Protein AF-A0A3D5ZE52-F1 (afdb_monomer)

Nearest PDB structures (foldseek):
  1gfp-assembly1_A  TM=4.873E-01  e=3.639E-01  Escherichia coli
  2iwv-assembly2_B  TM=5.973E-01  e=3.008E+00  Escherichia coli K-12
  6z8q-assembly1_A  TM=2.528E-01  e=8.180E+00  Pseudomonas aeruginosa PAO1

Solvent-accessible surface area (backbone atoms only — not comparable to full-atom values): 28056 Å² total; per-residue (Å²): 92,72,50,65,57,59,93,82,45,65,95,82,55,47,64,45,52,35,41,32,41,55,80,45,76,53,76,60,81,54,51,39,64,53,48,28,93,86,68,42,44,70,23,79,37,97,89,70,49,40,19,47,43,47,82,84,41,98,62,44,88,75,46,46,83,54,64,86,67,82,51,60,79,43,65,53,67,49,68,56,93,71,67,90,46,69,70,81,50,61,44,50,25,41,37,44,33,43,34,38,36,37,47,81,48,98,40,36,36,35,36,43,39,38,31,41,33,44,39,76,51,46,54,79,86,76,55,61,79,91,47,102,81,60,88,81,70,55,41,68,54,77,49,75,48,78,48,78,46,72,62,83,79,72,77,76,76,67,79,67,80,78,76,74,79,75,61,99,72,78,78,82,74,65,66,66,75,70,36,43,90,30,57,68,85,40,30,60,83,68,29,80,43,85,74,54,75,49,40,52,64,49,50,100,39,36,35,63,47,45,72,40,34,38,82,39,36,45,91,60,27,78,35,77,68,56,60,77,70,39,41,18,45,91,40,25,40,73,53,53,72,68,62,54,48,52,53,52,50,54,30,68,72,49,81,65,73,50,85,72,69,86,55,59,34,56,24,63,70,81,77,74,90,41,46,24,31,31,38,36,51,67,57,98,72,40,34,50,73,64,52,49,30,35,57,60,32,43,63,56,60,42,66,41,76,58,94,90,39,71,29,36,35,37,53,74,28,68,40,70,58,62,37,49,54,50,44,52,59,41,42,77,68,72,47,49,64,43,44,27,40,56,55,98,88,43,78,44,80,46,52,86,57,38,56,38,48,50,53,54,51,58,56,49,52,75,74,46,75,77,82,74,73,75,97,54,59,27,24,29,30,37,52,46,72,33,76,59,88,74,65,70,78,80,49,71,91,55,92,50,60,33,79,45,55,31,58,87,51,35,36,34,35,29,45,46,63,27,84,46,69,66,64,32,48,52,53,35,53,53,41,41,73,76,65,37,79,73,41,43,78,45,39,15,38,94,37,35,74,51,86,76,81,94,58,92,80,76,88,81,58,74,69,62,55,55,58,52,52,59,56,54,60,63,62,76,75,113

Mean predicted aligned error: 20.89 Å

pLDDT: mean 76.35, std 15.1, range [33.12, 97.12]

Structure (mmCIF, N/CA/C/O backbone):
data_AF-A0A3D5ZE52-F1
#
_entry.id   AF-A0A3D5ZE52-F1
#
loop_
_atom_site.group_PDB
_atom_site.id
_atom_site.type_symbol
_atom_site.label_atom_id
_atom_site.label_alt_id
_atom_site.label_comp_id
_atom_site.label_asym_id
_atom_site.label_entity_id
_atom_site.label_seq_id
_atom_site.pdbx_PDB_ins_code
_atom_site.Cartn_x
_atom_site.Cartn_y
_atom_site.Cartn_z
_atom_site.occupancy
_atom_site.B_iso_or_equiv
_atom_site.auth_seq_id
_atom_site.auth_comp_id
_atom_site.auth_asym_id
_atom_site.auth_atom_id
_atom_site.pdbx_PDB_model_num
ATOM 1 N N . MET A 1 1 ? 42.418 10.658 -30.777 1.00 88.62 1 MET A N 1
ATOM 2 C CA . MET A 1 1 ? 43.117 11.787 -30.133 1.00 88.62 1 MET A CA 1
ATOM 3 C C . MET A 1 1 ? 42.080 12.745 -29.584 1.00 88.62 1 MET A C 1
ATOM 5 O O . MET A 1 1 ? 41.188 13.145 -30.317 1.00 88.62 1 MET A O 1
ATOM 9 N N . THR A 1 2 ? 42.172 13.086 -28.306 1.00 90.25 2 THR A N 1
ATOM 10 C CA . THR A 1 2 ? 41.237 13.992 -27.629 1.00 90.25 2 THR A CA 1
ATOM 11 C C . THR A 1 2 ? 42.019 15.149 -27.030 1.00 90.25 2 THR A C 1
ATOM 13 O O . THR A 1 2 ? 43.064 14.936 -26.419 1.00 90.25 2 THR A O 1
ATOM 16 N N . TYR A 1 3 ? 41.523 16.363 -27.217 1.00 92.75 3 TYR A N 1
ATOM 17 C CA . TYR A 1 3 ? 42.040 17.572 -26.601 1.00 92.75 3 TYR A CA 1
ATOM 18 C C . TYR A 1 3 ? 41.076 18.017 -25.504 1.00 92.75 3 TYR A C 1
ATOM 20 O O . TYR A 1 3 ? 39.915 18.337 -25.771 1.00 92.75 3 TYR A O 1
ATOM 28 N N . ASN A 1 4 ? 41.565 18.017 -24.269 1.00 85.94 4 ASN A N 1
ATOM 29 C CA . ASN A 1 4 ? 40.878 18.569 -23.113 1.00 85.94 4 ASN A CA 1
ATOM 30 C C . ASN A 1 4 ? 41.378 20.005 -22.886 1.00 85.94 4 ASN A C 1
ATOM 32 O O . ASN A 1 4 ? 42.577 20.274 -22.860 1.00 85.94 4 ASN A O 1
ATOM 36 N N . PHE A 1 5 ? 40.468 20.962 -22.717 1.00 89.56 5 PHE A N 1
ATOM 37 C CA . PHE A 1 5 ? 40.812 22.386 -22.573 1.00 89.56 5 PHE A CA 1
ATOM 38 C C . PHE A 1 5 ? 41.365 22.735 -21.174 1.00 89.56 5 PHE A C 1
ATOM 40 O O . PHE A 1 5 ? 41.186 23.846 -20.682 1.00 89.56 5 PHE A O 1
ATOM 47 N N . GLU A 1 6 ? 42.046 21.798 -20.508 1.00 84.62 6 GLU A N 1
ATOM 48 C CA . GLU A 1 6 ? 42.532 21.947 -19.128 1.00 84.62 6 GLU A CA 1
ATOM 49 C C . GLU A 1 6 ? 43.546 23.081 -18.966 1.00 84.62 6 GLU A C 1
ATOM 51 O O . GLU A 1 6 ? 43.640 23.670 -17.896 1.00 84.62 6 GLU A O 1
ATOM 56 N N . ASN A 1 7 ? 44.248 23.458 -20.036 1.00 86.75 7 ASN A N 1
ATOM 57 C CA . ASN A 1 7 ? 45.165 24.602 -20.024 1.00 86.75 7 ASN A CA 1
ATOM 58 C C . ASN A 1 7 ? 44.453 25.952 -19.818 1.00 86.75 7 ASN A C 1
ATOM 60 O O . ASN A 1 7 ? 45.100 26.928 -19.446 1.00 86.75 7 ASN A O 1
ATOM 64 N N . PHE A 1 8 ? 43.142 26.015 -20.069 1.00 85.88 8 PHE A N 1
ATOM 65 C CA . PHE A 1 8 ? 42.327 27.228 -19.955 1.00 85.88 8 PHE A CA 1
ATOM 66 C C . PHE A 1 8 ? 41.328 27.171 -18.796 1.00 85.88 8 PHE A C 1
ATOM 68 O O . PHE A 1 8 ? 40.627 28.150 -18.545 1.00 85.88 8 PHE A O 1
ATOM 75 N N . LEU A 1 9 ? 41.247 26.039 -18.093 1.00 84.56 9 LEU A N 1
ATOM 76 C CA . LEU A 1 9 ? 40.241 25.790 -17.068 1.00 84.56 9 LEU A CA 1
ATOM 77 C C . LEU A 1 9 ? 40.897 25.516 -15.712 1.00 84.56 9 LEU A C 1
ATOM 79 O O . LEU A 1 9 ? 41.929 24.848 -15.640 1.00 84.56 9 LEU A O 1
ATOM 83 N N . PRO A 1 10 ? 40.308 26.000 -14.605 1.00 81.69 10 PRO A N 1
ATOM 84 C CA . PRO A 1 10 ? 40.813 25.684 -13.278 1.00 81.69 10 PRO A CA 1
ATOM 85 C C . PRO A 1 10 ? 40.714 24.175 -13.017 1.00 81.69 10 PRO A C 1
ATOM 87 O O . PRO A 1 10 ? 39.750 23.521 -13.414 1.00 81.69 10 PRO A O 1
ATOM 90 N N . LYS A 1 11 ? 41.685 23.610 -12.286 1.00 74.25 11 LYS A N 1
ATOM 91 C CA . LYS A 1 11 ? 41.716 22.168 -11.957 1.00 74.25 11 LYS A CA 1
ATOM 92 C C . LYS A 1 11 ? 40.480 21.685 -11.179 1.00 74.25 11 LYS A C 1
ATOM 94 O O . LYS A 1 11 ? 40.183 20.494 -11.191 1.00 74.25 11 LYS A O 1
ATOM 99 N N . SER A 1 12 ? 39.767 22.601 -10.521 1.00 76.69 12 SER A N 1
ATOM 100 C CA . SER A 1 12 ? 38.517 22.369 -9.788 1.00 76.69 12 SER A CA 1
ATOM 101 C C . SER A 1 12 ? 37.248 22.529 -10.637 1.00 76.69 12 SER A C 1
ATOM 103 O O . SER A 1 12 ? 36.154 22.491 -10.082 1.00 76.69 12 SER A O 1
ATOM 105 N N . ALA A 1 13 ? 37.354 22.737 -11.954 1.00 82.12 13 ALA A N 1
ATOM 106 C CA . ALA A 1 13 ? 36.186 22.903 -12.813 1.00 82.12 13 ALA A CA 1
ATOM 107 C C . ALA A 1 13 ? 35.287 21.653 -12.785 1.00 82.12 13 ALA A C 1
ATOM 109 O O . ALA A 1 13 ? 35.736 20.539 -13.075 1.00 82.12 13 ALA A O 1
ATOM 110 N N . TYR A 1 14 ? 34.008 21.866 -12.468 1.00 87.38 14 TYR A N 1
ATOM 111 C CA . TYR A 1 14 ? 32.963 20.837 -12.484 1.00 87.38 14 TYR A CA 1
ATOM 112 C C . TYR A 1 14 ? 32.579 20.396 -13.901 1.00 87.38 14 TYR A C 1
ATOM 114 O O . TYR A 1 14 ? 32.055 19.300 -14.079 1.00 87.38 14 TYR A O 1
ATOM 122 N N . VAL A 1 15 ? 32.864 21.230 -14.904 1.00 91.12 15 VAL A N 1
ATOM 123 C CA . VAL A 1 15 ? 32.588 20.968 -16.319 1.00 91.12 15 VAL A CA 1
ATOM 124 C C . VAL A 1 15 ? 33.887 21.066 -17.105 1.00 91.12 15 VAL A C 1
ATOM 126 O O . VAL A 1 15 ? 34.612 22.057 -17.003 1.00 91.12 15 VAL A O 1
ATOM 129 N N . GLN A 1 16 ? 34.183 20.037 -17.893 1.00 91.69 16 GLN A N 1
ATOM 130 C CA . GLN A 1 16 ? 35.392 19.948 -18.703 1.00 91.69 16 GLN A CA 1
ATOM 131 C C . GLN A 1 16 ? 35.024 19.625 -20.159 1.00 91.69 16 GLN A C 1
ATOM 133 O O . GLN A 1 16 ? 34.784 18.456 -20.476 1.00 91.69 16 GLN A O 1
ATOM 138 N N . PRO A 1 17 ? 34.964 20.628 -21.054 1.00 94.81 17 PRO A N 1
ATOM 139 C CA . PRO A 1 17 ? 34.767 20.390 -22.472 1.00 94.81 17 PRO A CA 1
ATOM 140 C C . PRO A 1 17 ? 35.960 19.652 -23.080 1.00 94.81 17 PRO A C 1
ATOM 142 O O . PRO A 1 17 ? 37.115 19.837 -22.674 1.00 94.81 17 PRO A O 1
ATOM 145 N N . TYR A 1 18 ? 35.675 18.852 -24.099 1.00 94.44 18 TYR A N 1
ATOM 146 C CA . TYR A 1 18 ? 36.674 18.203 -24.928 1.00 94.44 18 TYR A CA 1
ATOM 147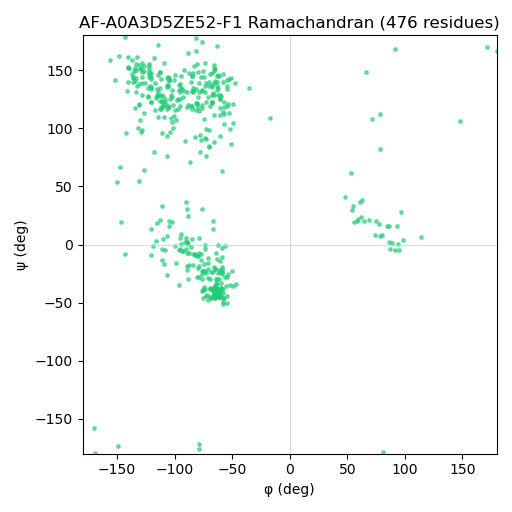 C C . TYR A 1 18 ? 36.247 18.208 -26.393 1.00 94.44 18 TYR A C 1
ATOM 149 O O . TYR A 1 18 ? 35.063 18.191 -26.730 1.00 94.44 18 TYR A O 1
ATOM 157 N N . ILE A 1 19 ? 37.247 18.202 -27.266 1.00 96.44 19 ILE A N 1
ATOM 158 C CA . ILE A 1 19 ? 37.086 17.875 -28.681 1.00 96.44 19 ILE A CA 1
ATOM 159 C C . ILE A 1 19 ? 38.002 16.705 -29.017 1.00 96.44 19 ILE A C 1
ATOM 161 O O . ILE A 1 19 ? 39.006 16.475 -28.345 1.00 96.44 19 ILE A O 1
ATOM 165 N N . GLY A 1 20 ? 37.683 15.947 -30.051 1.00 95.69 20 GLY A N 1
ATOM 166 C CA . GLY A 1 20 ? 38.480 14.796 -30.436 1.00 95.69 20 GLY A CA 1
ATOM 167 C C . GLY A 1 20 ? 38.307 14.422 -31.892 1.00 95.69 20 GLY A C 1
ATOM 168 O O . GLY A 1 20 ? 37.334 14.783 -32.545 1.00 95.69 20 GLY A O 1
ATOM 169 N N . THR A 1 21 ? 39.297 13.706 -32.401 1.00 96.19 21 THR A N 1
ATOM 170 C CA . THR A 1 21 ? 39.256 13.086 -33.720 1.00 96.19 21 THR A CA 1
ATOM 171 C C . THR A 1 21 ? 40.068 11.799 -33.730 1.00 96.19 21 THR A C 1
ATOM 173 O O . THR A 1 21 ? 40.890 11.561 -32.839 1.00 96.19 21 THR A O 1
ATOM 176 N N . GLY A 1 22 ? 39.860 10.938 -34.716 1.00 94.38 22 GLY A N 1
ATOM 177 C CA . GLY A 1 22 ? 40.591 9.688 -34.833 1.00 94.38 22 GLY A CA 1
ATOM 178 C C . GLY A 1 22 ? 40.342 8.993 -36.158 1.00 94.38 22 GLY A C 1
ATOM 179 O O . GLY A 1 22 ? 39.940 9.612 -37.137 1.00 94.38 22 GLY A O 1
ATOM 180 N N . ILE A 1 23 ? 40.587 7.689 -36.152 1.00 93.88 23 ILE A N 1
ATOM 181 C CA . ILE A 1 23 ? 40.237 6.773 -37.230 1.00 93.88 23 ILE A CA 1
ATOM 182 C C . ILE A 1 23 ? 39.355 5.709 -36.588 1.00 93.88 23 ILE A C 1
ATOM 184 O O . ILE A 1 23 ? 39.734 5.139 -35.565 1.00 93.88 23 ILE A O 1
ATOM 188 N N . SER A 1 24 ? 38.180 5.483 -37.161 1.00 90.81 24 SER A N 1
ATOM 189 C CA . SER A 1 24 ? 37.244 4.443 -36.748 1.00 90.81 24 SER A CA 1
ATOM 190 C C . SER A 1 24 ? 37.002 3.499 -37.916 1.00 90.81 24 SER A C 1
ATOM 192 O O . SER A 1 24 ? 36.964 3.931 -39.065 1.00 90.81 24 SER A O 1
ATOM 194 N N . SER A 1 25 ? 36.832 2.218 -37.626 1.00 89.88 25 SER A N 1
ATOM 195 C CA . SER A 1 25 ? 36.291 1.246 -38.569 1.00 89.88 25 SER A CA 1
ATOM 196 C C . SER A 1 25 ? 34.971 0.780 -37.990 1.00 89.88 25 SER A C 1
ATOM 198 O O . SER A 1 25 ? 34.952 0.349 -36.839 1.00 89.88 25 SER A O 1
ATOM 200 N N . PHE A 1 26 ? 33.894 0.839 -38.764 1.00 84.19 26 PHE A N 1
ATOM 201 C CA . PHE A 1 26 ? 32.625 0.254 -38.349 1.00 84.19 26 PHE A CA 1
ATOM 202 C C . PHE A 1 26 ? 32.069 -0.653 -39.440 1.00 84.19 26 PHE A C 1
ATOM 204 O O . PHE A 1 26 ? 32.382 -0.501 -40.625 1.00 84.19 26 PHE A O 1
ATOM 211 N N . GLU A 1 27 ? 31.308 -1.638 -38.987 1.00 86.69 27 GLU A N 1
ATOM 212 C CA . GLU A 1 27 ? 30.614 -2.617 -39.809 1.00 86.69 27 GLU A CA 1
ATOM 213 C C . GLU A 1 27 ? 29.129 -2.264 -39.803 1.00 86.69 27 GLU A C 1
ATOM 215 O O . GLU A 1 27 ? 28.594 -1.883 -38.760 1.00 86.69 27 GLU A O 1
ATOM 220 N N . PHE A 1 28 ? 28.486 -2.325 -40.960 1.00 83.50 28 PHE A N 1
ATOM 221 C CA . PHE A 1 28 ? 27.085 -1.978 -41.120 1.00 83.50 28 PHE A CA 1
ATOM 222 C C . PHE A 1 28 ? 26.375 -3.010 -41.984 1.00 83.50 28 PHE A C 1
ATOM 224 O O . PHE A 1 28 ? 26.920 -3.529 -42.956 1.00 83.50 28 PHE A O 1
ATOM 231 N N . LEU A 1 29 ? 25.129 -3.283 -41.617 1.00 84.31 29 LEU A N 1
ATOM 232 C CA . LEU A 1 29 ? 24.247 -4.175 -42.344 1.00 84.31 29 LEU A CA 1
ATOM 233 C C . LEU A 1 29 ? 22.910 -3.469 -42.518 1.00 84.31 29 LEU A C 1
ATOM 235 O O . LEU A 1 29 ? 22.112 -3.397 -41.584 1.00 84.31 29 LEU A O 1
ATOM 239 N N . SER A 1 30 ? 22.696 -2.914 -43.704 1.00 83.19 30 SER A N 1
ATOM 240 C CA . SER A 1 30 ? 21.460 -2.217 -44.042 1.00 83.19 30 SER A CA 1
ATOM 241 C C . SER A 1 30 ? 20.407 -3.256 -44.408 1.00 83.19 30 SER A C 1
ATOM 243 O O . SER A 1 30 ? 20.608 -4.063 -45.318 1.00 83.19 30 SER A O 1
ATOM 245 N N . LYS A 1 31 ? 19.297 -3.260 -43.674 1.00 85.12 31 LYS A N 1
ATOM 246 C CA . LYS A 1 31 ? 18.178 -4.173 -43.900 1.00 85.12 31 LYS A CA 1
ATOM 247 C C . LYS A 1 31 ? 16.895 -3.398 -44.157 1.00 85.12 31 LYS A C 1
ATOM 249 O O . LYS A 1 31 ? 16.762 -2.270 -43.685 1.00 85.12 31 LYS A O 1
ATOM 254 N N . ALA A 1 32 ? 15.968 -4.005 -44.886 1.00 84.50 32 ALA A N 1
ATOM 255 C CA . ALA A 1 32 ? 14.632 -3.478 -45.125 1.00 84.50 32 ALA A CA 1
ATOM 256 C C . ALA A 1 32 ? 13.550 -4.439 -44.624 1.00 84.50 32 ALA A C 1
ATOM 258 O O . ALA A 1 32 ? 13.718 -5.657 -44.670 1.00 84.50 32 ALA A O 1
ATOM 259 N N . ASP A 1 33 ? 12.456 -3.833 -44.174 1.00 87.81 33 ASP A N 1
ATOM 260 C CA . ASP A 1 33 ? 11.163 -4.446 -43.873 1.00 87.81 33 ASP A CA 1
ATOM 261 C C . ASP A 1 33 ? 10.404 -4.567 -45.203 1.00 87.81 33 ASP A C 1
ATOM 263 O O . ASP A 1 33 ? 9.827 -3.589 -45.694 1.00 87.81 33 ASP A O 1
ATOM 267 N N . LEU A 1 34 ? 10.535 -5.722 -45.865 1.00 86.31 34 LEU A N 1
ATOM 268 C CA . LEU A 1 34 ? 9.909 -5.985 -47.172 1.00 86.31 34 LEU A CA 1
ATOM 269 C C . LEU A 1 34 ? 8.761 -6.992 -47.089 1.00 86.31 34 LEU A C 1
ATOM 271 O O . LEU A 1 34 ? 7.950 -7.034 -48.018 1.00 86.31 34 LEU A O 1
ATOM 275 N N . PHE A 1 35 ? 8.676 -7.758 -46.001 1.00 88.75 35 PHE A N 1
ATOM 276 C CA . PHE A 1 35 ? 7.674 -8.795 -45.807 1.00 88.75 35 PHE A CA 1
ATOM 277 C C . PHE A 1 35 ? 6.958 -8.636 -44.471 1.00 88.75 35 PHE A C 1
ATOM 279 O O . PHE A 1 35 ? 7.566 -8.206 -43.502 1.00 88.75 35 PHE A O 1
ATOM 286 N N . ASP A 1 36 ? 5.683 -9.020 -44.416 1.00 86.38 36 ASP A N 1
ATOM 287 C CA . ASP A 1 36 ? 4.960 -9.149 -43.150 1.00 86.38 36 ASP A CA 1
ATOM 288 C C . ASP A 1 36 ? 5.352 -10.424 -42.380 1.00 86.38 36 ASP A C 1
ATOM 290 O O . ASP A 1 36 ? 6.031 -11.319 -42.896 1.00 86.38 36 ASP A O 1
ATOM 294 N N . ALA A 1 37 ? 4.837 -10.562 -41.156 1.00 85.06 37 ALA A N 1
ATOM 295 C CA . ALA A 1 37 ? 5.094 -11.712 -40.288 1.00 85.06 37 ALA A CA 1
ATOM 296 C C . ALA A 1 37 ? 4.634 -13.066 -40.877 1.00 85.06 37 ALA A C 1
ATOM 298 O O . ALA A 1 37 ? 4.989 -14.127 -40.358 1.00 85.06 37 ALA A O 1
ATOM 299 N N . GLN A 1 38 ? 3.819 -13.055 -41.937 1.00 85.75 38 GLN A N 1
ATOM 300 C CA . GLN A 1 38 ? 3.357 -14.239 -42.664 1.00 85.75 38 GLN A CA 1
ATOM 301 C C . GLN A 1 38 ? 4.151 -14.481 -43.962 1.00 85.75 38 GLN A C 1
ATOM 303 O O . GLN A 1 38 ? 3.916 -15.487 -44.637 1.00 85.75 38 GLN A O 1
ATOM 308 N N . GLY A 1 39 ? 5.113 -13.613 -44.287 1.00 84.88 39 GLY A N 1
ATOM 309 C CA . GLY A 1 39 ? 5.972 -13.690 -45.465 1.00 84.88 39 GLY A CA 1
ATOM 310 C C . GLY A 1 39 ? 5.383 -13.058 -46.730 1.00 84.88 39 GLY A C 1
ATOM 311 O O . GLY A 1 39 ? 5.873 -13.350 -47.822 1.00 84.88 39 GLY A O 1
ATOM 312 N N . ASN A 1 40 ? 4.338 -12.231 -46.627 1.00 87.81 40 ASN A N 1
ATOM 313 C CA . ASN A 1 40 ? 3.768 -11.517 -47.773 1.00 87.81 40 ASN A CA 1
ATOM 314 C C . ASN A 1 40 ? 4.544 -10.224 -48.052 1.00 87.81 40 ASN A C 1
ATOM 316 O O . ASN A 1 40 ? 4.809 -9.453 -47.137 1.00 87.81 40 ASN A O 1
ATOM 320 N N . GLU A 1 41 ? 4.863 -9.957 -49.319 1.00 89.81 41 GLU A N 1
ATOM 321 C CA . GLU A 1 41 ? 5.601 -8.758 -49.740 1.00 89.81 41 GLU A CA 1
ATOM 322 C C . GLU A 1 41 ? 4.735 -7.487 -49.667 1.00 89.81 41 GLU A C 1
ATOM 324 O O . GLU A 1 41 ? 3.571 -7.485 -50.087 1.00 89.81 41 GLU A O 1
ATOM 329 N N . TYR A 1 42 ? 5.311 -6.376 -49.202 1.00 89.75 42 TYR A N 1
ATOM 330 C CA . TYR A 1 42 ? 4.615 -5.089 -49.180 1.00 89.75 42 TYR A CA 1
ATOM 331 C C . TYR A 1 42 ? 4.551 -4.440 -50.561 1.00 89.75 42 TYR A C 1
ATOM 333 O O . TYR A 1 42 ? 5.563 -4.039 -51.136 1.00 89.75 42 TYR A O 1
ATOM 341 N N . ASN A 1 43 ? 3.335 -4.208 -51.048 1.00 91.69 43 ASN A N 1
ATOM 342 C CA . ASN A 1 43 ? 3.095 -3.454 -52.271 1.00 91.69 43 ASN A CA 1
ATOM 343 C C . ASN A 1 43 ? 2.306 -2.181 -51.952 1.00 91.69 43 ASN A C 1
ATOM 345 O O . ASN A 1 43 ? 1.158 -2.252 -51.517 1.00 91.69 43 ASN A O 1
ATOM 349 N N . LEU A 1 44 ? 2.915 -1.014 -52.179 1.00 90.75 44 LEU A N 1
ATOM 350 C CA . LEU A 1 44 ? 2.253 0.281 -52.010 1.00 90.75 44 LEU A CA 1
ATOM 351 C C . LEU A 1 44 ? 1.378 0.589 -53.230 1.00 90.75 44 LEU A C 1
ATOM 353 O O . LEU A 1 44 ? 1.891 0.705 -54.345 1.00 90.75 44 LEU A O 1
ATOM 357 N N . TRP A 1 45 ? 0.073 0.725 -53.018 1.00 90.75 45 TRP A N 1
ATOM 358 C CA . TRP A 1 45 ? -0.892 1.076 -54.061 1.00 90.75 45 TRP A CA 1
ATOM 359 C C . TRP A 1 45 ? -1.058 2.589 -54.211 1.00 90.75 45 TRP A C 1
ATOM 361 O O . TRP A 1 45 ? -0.656 3.379 -53.352 1.00 90.75 45 TRP A O 1
ATOM 371 N N . SER A 1 46 ? -1.661 3.002 -55.326 1.00 90.56 46 SER A N 1
ATOM 372 C CA . SER A 1 46 ? -1.881 4.411 -55.670 1.00 90.56 46 SER A CA 1
ATOM 373 C C . SER A 1 46 ? -2.766 5.180 -54.673 1.00 90.56 46 SER A C 1
ATOM 375 O O . SER A 1 46 ? -2.662 6.404 -54.580 1.00 90.56 46 SER A O 1
ATOM 377 N N . ASP A 1 47 ? -3.590 4.476 -53.895 1.00 87.06 47 ASP A N 1
ATOM 378 C CA . ASP A 1 47 ? -4.433 5.017 -52.822 1.00 87.06 47 ASP A CA 1
ATOM 379 C C . ASP A 1 47 ? -3.713 5.142 -51.463 1.00 87.06 47 ASP A C 1
ATOM 381 O O . ASP A 1 47 ? -4.290 5.650 -50.500 1.00 87.06 47 ASP A O 1
ATOM 385 N N . GLY A 1 48 ? -2.448 4.715 -51.386 1.00 86.56 48 GLY A N 1
ATOM 386 C CA . GLY A 1 48 ? -1.631 4.721 -50.174 1.00 86.56 48 GLY A CA 1
ATOM 387 C C . GLY A 1 48 ? -1.793 3.482 -49.289 1.00 86.56 48 GLY A C 1
ATOM 388 O O . GLY A 1 48 ? -1.165 3.425 -48.230 1.00 86.56 48 GLY A O 1
ATOM 389 N N . SER A 1 49 ? -2.600 2.495 -49.692 1.00 87.31 49 SER A N 1
ATOM 390 C CA . SER A 1 49 ? -2.722 1.221 -48.979 1.00 87.31 49 SER A CA 1
ATOM 391 C C . SER A 1 49 ? -1.504 0.314 -49.211 1.00 87.31 49 SER A C 1
ATOM 393 O O . SER A 1 49 ? -0.851 0.365 -50.256 1.00 87.31 49 SER A O 1
ATOM 395 N N . LEU A 1 50 ? -1.175 -0.508 -48.208 1.00 89.44 50 LEU A N 1
ATOM 396 C CA . LEU A 1 50 ? -0.165 -1.564 -48.305 1.00 89.44 50 LEU A CA 1
ATOM 397 C C . LEU A 1 50 ? -0.873 -2.907 -48.481 1.00 89.44 50 LEU A C 1
ATOM 399 O O . LEU A 1 50 ? -1.663 -3.315 -47.628 1.00 89.44 50 LEU A O 1
ATOM 403 N N . MET A 1 51 ? -0.587 -3.586 -49.587 1.00 91.81 51 MET A N 1
ATOM 404 C CA . MET A 1 51 ? -1.283 -4.804 -50.001 1.00 91.81 51 MET A CA 1
ATOM 405 C C . MET A 1 51 ? -0.296 -5.948 -50.267 1.00 91.81 51 MET A C 1
ATOM 407 O O . MET A 1 51 ? 0.856 -5.710 -50.629 1.00 91.81 51 MET A O 1
ATOM 411 N N . SER A 1 52 ? -0.756 -7.193 -50.122 1.00 92.12 52 SER A N 1
ATOM 412 C CA . SER A 1 52 ? 0.049 -8.408 -50.344 1.00 92.12 52 SER A CA 1
ATOM 413 C C . SER A 1 52 ? 0.381 -8.687 -51.816 1.00 92.12 52 SER A C 1
ATOM 415 O O . SER A 1 52 ? 1.202 -9.552 -52.114 1.00 92.12 52 SER A O 1
ATOM 417 N N . LEU A 1 53 ? -0.266 -7.982 -52.750 1.00 92.44 53 LEU A N 1
ATOM 418 C CA . LEU A 1 53 ? -0.060 -8.107 -54.193 1.00 92.44 53 LEU A CA 1
ATOM 419 C C . LEU A 1 53 ? 0.069 -6.719 -54.837 1.00 92.44 53 LEU A C 1
ATOM 421 O O . LEU A 1 53 ? -0.564 -5.768 -54.369 1.00 92.44 53 LEU A O 1
ATOM 425 N N . PRO A 1 54 ? 0.826 -6.578 -55.939 1.00 91.62 54 PRO A N 1
ATOM 426 C CA . PRO A 1 54 ? 0.912 -5.321 -56.671 1.00 91.62 54 PRO A CA 1
ATOM 427 C C . PRO A 1 54 ? -0.421 -4.964 -57.340 1.00 91.62 54 PRO A C 1
ATOM 429 O O . PRO A 1 54 ? -1.140 -5.834 -57.825 1.00 91.62 54 PRO A O 1
ATOM 432 N N . GLU A 1 55 ? -0.714 -3.665 -57.443 1.00 92.06 55 GLU A N 1
ATOM 433 C CA . GLU A 1 55 ? -1.961 -3.132 -58.028 1.00 92.06 55 GLU A CA 1
ATOM 434 C C . GLU A 1 55 ? -2.164 -3.569 -59.494 1.00 92.06 55 GLU A C 1
ATOM 436 O O . GLU A 1 55 ? -3.281 -3.641 -60.000 1.00 92.06 55 GLU A O 1
ATOM 441 N N . SER A 1 56 ? -1.071 -3.911 -60.183 1.00 91.81 56 SER A N 1
ATOM 442 C CA . SER A 1 56 ? -1.058 -4.410 -61.562 1.00 91.81 56 SER A CA 1
ATOM 443 C C . SER A 1 56 ? -1.196 -5.935 -61.693 1.00 91.81 56 SER A C 1
ATOM 445 O O . SER A 1 56 ? -1.161 -6.450 -62.815 1.00 91.81 56 SER A O 1
ATOM 447 N N . ALA A 1 57 ? -1.332 -6.676 -60.587 1.00 91.00 57 ALA A N 1
ATOM 448 C CA . ALA A 1 57 ? -1.425 -8.133 -60.608 1.00 91.00 57 ALA A CA 1
ATOM 449 C C . ALA A 1 57 ? -2.712 -8.615 -61.315 1.00 91.00 57 ALA A C 1
ATOM 451 O O . ALA A 1 57 ? -3.794 -8.082 -61.068 1.00 91.00 57 ALA A O 1
ATOM 452 N N . PRO A 1 58 ? -2.658 -9.681 -62.139 1.00 89.56 58 PRO A N 1
ATOM 453 C CA . PRO A 1 58 ? -3.853 -10.253 -62.771 1.00 89.56 58 PRO A CA 1
ATOM 454 C C . PRO A 1 58 ? -4.925 -10.727 -61.774 1.00 89.56 58 PRO A C 1
ATOM 456 O O . PRO A 1 58 ? -6.102 -10.781 -62.117 1.00 89.56 58 PRO A O 1
ATOM 459 N N . ASN A 1 59 ? -4.514 -11.073 -60.552 1.00 91.38 59 ASN A N 1
ATOM 460 C CA . ASN A 1 59 ? -5.339 -11.546 -59.441 1.00 91.38 59 ASN A CA 1
ATOM 461 C C . ASN A 1 59 ? -5.426 -10.518 -58.297 1.00 91.38 59 ASN A C 1
ATOM 463 O O . ASN A 1 59 ? -5.525 -10.887 -57.132 1.00 91.38 59 ASN A O 1
ATOM 467 N N . VAL A 1 60 ? -5.399 -9.221 -58.620 1.00 89.75 60 VAL A N 1
ATOM 468 C CA . VAL A 1 60 ? -5.454 -8.120 -57.640 1.00 89.75 60 VAL A CA 1
ATOM 469 C C . VAL A 1 60 ? -6.652 -8.199 -56.678 1.00 89.75 60 VAL A C 1
ATOM 471 O O . VAL A 1 60 ? -6.577 -7.704 -55.561 1.00 89.75 60 VAL A O 1
ATOM 474 N N . SER A 1 61 ? -7.751 -8.854 -57.071 1.00 88.12 61 SER A N 1
ATOM 475 C CA . SER A 1 61 ? -8.929 -9.055 -56.211 1.00 88.12 61 SER A CA 1
ATOM 476 C C . SER A 1 61 ? -8.671 -9.939 -54.987 1.00 88.12 61 SER A C 1
ATOM 478 O O . SER A 1 61 ? -9.419 -9.836 -54.021 1.00 88.12 61 SER A O 1
ATOM 480 N N . ASP A 1 62 ? -7.628 -10.772 -55.017 1.00 90.12 62 ASP A N 1
ATOM 481 C CA . ASP A 1 62 ? -7.222 -11.617 -53.887 1.00 90.12 62 ASP A CA 1
ATOM 482 C C . ASP A 1 62 ? -6.229 -10.898 -52.955 1.00 90.12 62 ASP A C 1
ATOM 484 O O . ASP A 1 62 ? -5.733 -11.490 -51.995 1.00 90.12 62 ASP A O 1
ATOM 488 N N . ALA A 1 63 ? -5.896 -9.633 -53.242 1.00 89.12 63 ALA A N 1
ATOM 489 C CA . ALA A 1 63 ? -4.961 -8.863 -52.440 1.00 89.12 63 ALA A CA 1
ATOM 490 C C . ALA A 1 63 ? -5.540 -8.600 -51.045 1.00 89.12 63 ALA A C 1
ATOM 492 O O . ALA A 1 63 ? -6.663 -8.117 -50.890 1.00 89.12 63 ALA A O 1
ATOM 493 N N . VAL A 1 64 ? -4.739 -8.883 -50.023 1.00 89.69 64 VAL A N 1
ATOM 494 C CA . VAL A 1 64 ? -5.079 -8.637 -48.622 1.00 89.69 64 VAL A CA 1
ATOM 495 C C . VAL A 1 64 ? -4.291 -7.426 -48.151 1.00 89.69 64 VAL A C 1
ATOM 497 O O . VAL A 1 64 ? -3.134 -7.247 -48.530 1.00 89.69 64 VAL A O 1
ATOM 500 N N . MET A 1 65 ? -4.919 -6.587 -47.330 1.00 88.50 65 MET A N 1
ATOM 501 C CA . MET A 1 65 ? -4.224 -5.481 -46.684 1.00 88.50 65 MET A CA 1
ATOM 502 C C . MET A 1 65 ? -3.222 -6.032 -45.672 1.00 88.50 65 MET A C 1
ATOM 504 O O . MET A 1 65 ? -3.601 -6.758 -44.752 1.00 88.50 65 MET A O 1
ATOM 508 N N . VAL A 1 66 ? -1.957 -5.667 -45.844 1.00 88.62 66 VAL A N 1
ATOM 509 C CA . VAL A 1 66 ? -0.849 -6.115 -44.996 1.00 88.62 66 VAL A CA 1
ATOM 510 C C . VAL A 1 66 ? -0.422 -4.986 -44.067 1.00 88.62 66 VAL A C 1
ATOM 512 O O . VAL A 1 66 ? -0.454 -3.806 -44.425 1.00 88.62 66 VAL A O 1
ATOM 515 N N . LYS A 1 67 ? -0.051 -5.347 -42.839 1.00 86.88 67 LYS A N 1
ATOM 516 C CA . LYS A 1 67 ? 0.481 -4.414 -41.842 1.00 86.88 67 LYS A CA 1
ATOM 517 C C . LYS A 1 67 ? 1.973 -4.651 -41.695 1.00 86.88 67 LYS A C 1
ATOM 519 O O . LYS A 1 67 ? 2.402 -5.798 -41.720 1.00 86.88 67 LYS A O 1
ATOM 524 N N . ARG A 1 68 ? 2.725 -3.568 -41.499 1.00 84.94 68 ARG A N 1
ATOM 525 C CA . ARG A 1 68 ? 4.146 -3.666 -41.168 1.00 84.94 68 ARG A CA 1
ATOM 526 C C . ARG A 1 68 ? 4.313 -4.315 -39.807 1.00 84.94 68 ARG A C 1
ATOM 528 O O . ARG A 1 68 ? 3.682 -3.871 -38.847 1.00 84.94 68 ARG A O 1
ATOM 535 N N . ASP A 1 69 ? 5.148 -5.337 -39.738 1.00 87.75 69 ASP A N 1
ATOM 536 C CA . ASP A 1 69 ? 5.588 -5.926 -38.474 1.00 87.75 69 ASP A CA 1
ATOM 537 C C . ASP A 1 69 ? 6.857 -5.243 -37.932 1.00 87.75 69 ASP A C 1
ATOM 539 O O . ASP A 1 69 ? 7.232 -5.469 -36.781 1.00 87.75 69 ASP A O 1
ATOM 543 N N . TYR A 1 70 ? 7.460 -4.347 -38.728 1.00 86.75 70 TYR A N 1
ATOM 544 C CA . TYR A 1 70 ? 8.664 -3.582 -38.406 1.00 86.75 70 TYR A CA 1
ATOM 545 C C . TYR A 1 70 ? 9.882 -4.464 -38.109 1.00 86.75 70 TYR A C 1
ATOM 547 O O . TYR A 1 70 ? 10.839 -4.017 -37.462 1.00 86.75 70 TYR A O 1
ATOM 555 N N . VAL A 1 71 ? 9.868 -5.701 -38.600 1.00 87.00 71 VAL A N 1
ATOM 556 C CA . VAL A 1 71 ? 11.043 -6.558 -38.620 1.00 87.00 71 VAL A CA 1
ATOM 557 C C . VAL A 1 71 ? 11.842 -6.188 -39.871 1.00 87.00 71 VAL A C 1
ATOM 559 O O . VAL A 1 71 ? 11.307 -5.984 -40.946 1.00 87.00 71 VAL A O 1
ATOM 562 N N . TYR A 1 72 ? 13.149 -5.973 -39.719 1.00 85.62 72 TYR A N 1
ATOM 563 C CA . TYR A 1 72 ? 14.032 -5.638 -40.841 1.00 85.62 72 TYR A CA 1
ATOM 564 C C . TYR A 1 72 ? 14.883 -6.868 -41.145 1.00 85.62 72 TYR A C 1
ATOM 566 O O . TYR A 1 72 ? 16.037 -6.963 -40.723 1.00 85.62 72 TYR A O 1
ATOM 574 N N . GLU A 1 73 ? 14.297 -7.863 -41.799 1.00 82.56 73 GLU A N 1
ATOM 575 C CA . GLU A 1 73 ? 14.912 -9.162 -42.090 1.00 82.56 73 GLU A CA 1
ATOM 576 C C . GLU A 1 73 ? 15.692 -9.178 -43.402 1.00 82.56 73 GLU A C 1
ATOM 578 O O . GLU A 1 73 ? 16.693 -9.897 -43.504 1.00 82.56 73 GLU A O 1
ATOM 583 N N . THR A 1 74 ? 15.282 -8.369 -44.380 1.00 84.56 74 THR A N 1
ATOM 584 C CA . THR A 1 74 ? 15.804 -8.479 -45.739 1.00 84.56 74 THR A CA 1
ATOM 585 C C . THR A 1 74 ? 17.106 -7.702 -45.901 1.00 84.56 74 THR A C 1
ATOM 587 O O . THR A 1 74 ? 17.134 -6.481 -45.772 1.00 84.56 74 THR A O 1
ATOM 590 N N . ASP A 1 75 ? 18.200 -8.409 -46.198 1.00 83.69 75 ASP A N 1
ATOM 591 C CA . ASP A 1 75 ? 19.499 -7.801 -46.500 1.00 83.69 75 ASP A CA 1
ATOM 592 C C . ASP A 1 75 ? 19.421 -7.033 -47.823 1.00 83.69 75 ASP A C 1
ATOM 594 O O . ASP A 1 75 ? 19.080 -7.594 -48.864 1.00 83.69 75 ASP A O 1
ATOM 598 N N . LEU A 1 76 ? 19.736 -5.740 -47.772 1.00 78.69 76 LEU A N 1
ATOM 599 C CA . LEU A 1 76 ? 19.680 -4.871 -48.938 1.00 78.69 76 LEU A CA 1
ATOM 600 C C . LEU A 1 76 ? 20.835 -5.111 -49.927 1.00 78.69 76 LEU A C 1
ATOM 602 O O . LEU A 1 76 ? 20.746 -4.727 -51.100 1.00 78.69 76 LEU A O 1
ATOM 606 N N . ARG A 1 77 ? 21.903 -5.792 -49.492 1.00 77.25 77 ARG A N 1
ATOM 607 C CA . ARG A 1 77 ? 23.046 -6.144 -50.340 1.00 77.25 77 ARG A CA 1
ATOM 608 C C . ARG A 1 77 ? 22.620 -7.159 -51.399 1.00 77.25 77 ARG A C 1
ATOM 610 O O . ARG A 1 77 ? 22.185 -8.261 -51.089 1.00 77.25 77 ARG A O 1
ATOM 617 N N . GLY A 1 78 ? 22.809 -6.814 -52.670 1.00 66.25 78 GLY A N 1
ATOM 618 C CA . GLY A 1 78 ? 22.482 -7.705 -53.792 1.00 66.25 78 GLY A CA 1
ATOM 619 C C . GLY A 1 78 ? 21.045 -7.600 -54.320 1.00 66.25 78 GLY A C 1
ATOM 620 O O . GLY A 1 78 ? 20.712 -8.314 -55.262 1.00 66.25 78 GLY A O 1
ATOM 621 N N . LEU A 1 79 ? 20.199 -6.716 -53.768 1.00 66.62 79 LEU A N 1
ATOM 622 C CA . LEU A 1 79 ? 18.825 -6.505 -54.257 1.00 66.62 79 LEU A CA 1
ATOM 623 C C . LEU A 1 79 ? 18.730 -5.613 -55.506 1.00 66.62 79 LEU A C 1
ATOM 625 O O . LEU A 1 79 ? 17.663 -5.530 -56.121 1.00 66.62 79 LEU A O 1
ATOM 629 N N . ASN A 1 80 ? 19.815 -4.948 -55.916 1.00 58.69 80 ASN A N 1
ATOM 630 C CA . ASN A 1 80 ? 19.793 -4.141 -57.133 1.00 58.69 80 ASN A CA 1
ATOM 631 C C . ASN A 1 80 ? 19.672 -5.056 -58.361 1.00 58.69 80 ASN A C 1
ATOM 633 O O . ASN A 1 80 ? 20.535 -5.888 -58.636 1.00 58.69 80 ASN A O 1
ATOM 637 N N . LYS A 1 81 ? 18.590 -4.893 -59.133 1.00 52.97 81 LYS A N 1
ATOM 638 C CA . LYS A 1 81 ? 18.405 -5.571 -60.425 1.00 52.97 81 LYS A CA 1
ATOM 639 C C . LYS A 1 81 ? 19.378 -4.994 -61.459 1.00 52.97 81 LYS A C 1
ATOM 641 O O . LYS A 1 81 ? 19.014 -4.122 -62.242 1.00 52.97 81 LYS A O 1
ATOM 646 N N . GLY A 1 82 ? 20.603 -5.509 -61.465 1.00 52.75 82 GLY A N 1
ATOM 647 C CA . GLY A 1 82 ? 21.631 -5.196 -62.454 1.00 52.75 82 GLY A CA 1
ATOM 648 C C . GLY A 1 82 ? 23.027 -5.260 -61.844 1.00 52.75 82 GLY A C 1
ATOM 649 O O . GLY A 1 82 ? 23.407 -4.346 -61.127 1.00 52.75 82 GLY A O 1
ATOM 650 N N . GLU A 1 83 ? 23.764 -6.320 -62.190 1.00 49.31 83 GLU A N 1
ATOM 651 C CA . GLU A 1 83 ? 25.149 -6.621 -61.777 1.00 49.31 83 GLU A CA 1
ATOM 652 C C . GLU A 1 83 ? 25.349 -6.916 -60.281 1.00 49.31 83 GLU A C 1
ATOM 654 O O . GLU A 1 83 ? 24.608 -6.436 -59.433 1.00 49.31 83 GLU A O 1
ATOM 659 N N . ASP A 1 84 ? 26.328 -7.777 -59.974 1.00 54.75 84 ASP A N 1
ATOM 660 C CA . ASP A 1 84 ? 26.671 -8.284 -58.637 1.00 54.75 84 ASP A CA 1
ATOM 661 C C . ASP A 1 84 ? 26.854 -7.141 -57.617 1.00 54.75 84 ASP A C 1
ATOM 663 O O . ASP A 1 84 ? 27.958 -6.649 -57.381 1.00 54.75 84 ASP A O 1
ATOM 667 N N . SER A 1 85 ? 25.757 -6.698 -56.998 1.00 57.16 85 SER A N 1
ATOM 668 C CA . SER A 1 85 ? 25.716 -5.498 -56.158 1.00 57.16 85 SER A CA 1
ATOM 669 C C . SER A 1 85 ? 26.044 -5.795 -54.692 1.00 57.16 85 SER A C 1
ATOM 671 O O . SER A 1 85 ? 25.516 -5.157 -53.778 1.00 57.16 85 SER A O 1
ATOM 673 N N . THR A 1 86 ? 26.876 -6.804 -54.442 1.00 65.88 86 THR A N 1
ATOM 674 C CA . THR A 1 86 ? 27.416 -7.056 -53.107 1.00 65.88 86 THR A CA 1
ATOM 675 C C . THR A 1 86 ? 28.560 -6.082 -52.866 1.00 65.88 86 THR A C 1
ATOM 677 O O . THR A 1 86 ? 29.583 -6.137 -53.547 1.00 65.88 86 THR A O 1
ATOM 680 N N . TYR A 1 87 ? 28.395 -5.186 -51.901 1.00 71.12 87 TYR A N 1
ATOM 681 C CA . TYR A 1 87 ? 29.424 -4.241 -51.483 1.00 71.12 87 TYR A CA 1
ATOM 682 C C . TYR A 1 87 ? 29.962 -4.608 -50.090 1.00 71.12 87 TYR A C 1
ATOM 684 O O . TYR A 1 87 ? 29.278 -5.301 -49.331 1.00 71.12 87 TYR A O 1
ATOM 692 N N . PRO A 1 88 ? 31.196 -4.192 -49.743 1.00 75.50 88 PRO A N 1
ATOM 693 C CA . PRO A 1 88 ? 31.756 -4.454 -48.422 1.00 75.50 88 PRO A CA 1
ATOM 694 C C . PRO A 1 88 ? 30.930 -3.764 -47.330 1.00 75.50 88 PRO A C 1
ATOM 696 O O . PRO A 1 88 ? 30.651 -2.571 -47.409 1.00 75.50 88 PRO A O 1
ATOM 699 N N . ASP A 1 89 ? 30.613 -4.515 -46.279 1.00 79.50 89 ASP A N 1
ATOM 700 C CA . ASP A 1 89 ? 29.881 -4.093 -45.074 1.00 79.50 89 ASP A CA 1
ATOM 701 C C . ASP A 1 89 ? 30.747 -3.320 -44.073 1.00 79.50 89 ASP A C 1
ATOM 703 O O . ASP A 1 89 ? 30.305 -2.977 -42.982 1.00 79.50 89 ASP A O 1
ATOM 707 N N . ARG A 1 90 ? 31.995 -3.011 -44.428 1.00 84.44 90 ARG A N 1
ATOM 708 C CA . ARG A 1 90 ? 32.939 -2.305 -43.566 1.00 84.44 90 ARG A CA 1
ATOM 709 C C . ARG A 1 90 ? 33.400 -1.013 -44.201 1.00 84.44 90 ARG A C 1
ATOM 711 O O . ARG A 1 90 ? 33.813 -0.987 -45.359 1.00 84.44 90 ARG A O 1
ATOM 718 N N . THR A 1 91 ? 33.432 0.043 -43.398 1.00 86.06 91 THR A N 1
ATOM 719 C CA . THR A 1 91 ? 33.965 1.336 -43.820 1.00 86.06 91 THR A CA 1
ATOM 720 C C . THR A 1 91 ? 34.892 1.943 -42.784 1.00 86.06 91 THR A C 1
ATOM 722 O O . THR A 1 91 ? 34.784 1.706 -41.578 1.00 86.06 91 THR A O 1
ATOM 725 N N . ILE A 1 92 ? 35.828 2.742 -43.283 1.00 89.31 92 ILE A N 1
ATOM 726 C CA . ILE A 1 92 ? 36.723 3.551 -42.468 1.00 89.31 92 ILE A CA 1
ATOM 727 C C . ILE A 1 92 ? 36.123 4.948 -42.379 1.00 89.31 92 ILE A C 1
ATOM 729 O O . ILE A 1 92 ? 35.637 5.500 -43.364 1.00 89.31 92 ILE A O 1
ATOM 733 N N . SER A 1 93 ? 36.165 5.521 -41.184 1.00 91.31 93 SER A N 1
ATOM 734 C CA . SER A 1 93 ? 35.577 6.816 -40.879 1.00 91.31 93 SER A CA 1
ATOM 735 C C . SER A 1 93 ? 36.511 7.683 -40.067 1.00 91.31 93 SER A C 1
ATOM 737 O O . SER A 1 93 ? 37.288 7.200 -39.241 1.00 91.31 93 SER A O 1
ATOM 739 N N . ILE A 1 94 ? 36.385 8.989 -40.269 1.00 93.69 94 ILE A N 1
ATOM 740 C CA . ILE A 1 94 ? 37.052 9.996 -39.451 1.00 93.69 94 ILE A CA 1
ATOM 741 C C . ILE A 1 94 ? 36.004 10.549 -38.477 1.00 93.69 94 ILE A C 1
ATOM 743 O O . ILE A 1 94 ? 35.178 11.365 -38.889 1.00 93.69 94 ILE A O 1
ATOM 747 N N . PRO A 1 95 ? 35.977 10.107 -37.205 1.00 95.19 95 PRO A N 1
ATOM 748 C CA . PRO A 1 95 ? 35.128 10.724 -36.197 1.00 95.19 95 PRO A CA 1
ATOM 749 C C . PRO A 1 95 ? 35.637 12.119 -35.839 1.00 95.19 95 PRO A C 1
ATOM 751 O O . PRO A 1 95 ? 36.834 12.311 -35.609 1.00 95.19 95 PRO A O 1
ATOM 754 N N . LEU A 1 96 ? 34.717 13.073 -35.732 1.00 95.75 96 LEU A N 1
ATOM 755 C CA . LEU A 1 96 ? 34.904 14.356 -35.062 1.00 95.75 96 LEU A CA 1
ATOM 756 C C . LEU A 1 96 ? 33.976 14.397 -33.849 1.00 95.75 96 LEU A C 1
ATOM 758 O O . LEU A 1 96 ? 32.759 14.466 -33.999 1.00 95.75 96 LEU A O 1
ATOM 762 N N . SER A 1 97 ? 34.549 14.331 -32.652 1.00 96.25 97 SER A N 1
ATOM 763 C CA . SER A 1 97 ? 33.810 14.321 -31.391 1.00 96.25 97 SER A CA 1
ATOM 764 C C . SER A 1 97 ? 33.899 15.667 -30.682 1.00 96.25 97 SER A C 1
ATOM 766 O O . SER A 1 97 ? 34.980 16.254 -30.612 1.00 96.25 97 SER A O 1
ATOM 768 N N . ALA A 1 98 ? 32.806 16.110 -30.077 1.00 96.88 98 ALA A N 1
ATOM 769 C CA . ALA A 1 98 ? 32.761 17.227 -29.144 1.00 96.88 98 ALA A CA 1
ATOM 770 C C . ALA A 1 98 ? 31.878 16.851 -27.952 1.00 96.88 98 ALA A C 1
ATOM 772 O O . ALA A 1 98 ? 30.843 16.211 -28.119 1.00 96.88 98 ALA A O 1
ATOM 773 N N . GLY A 1 99 ? 32.272 17.233 -26.744 1.00 96.25 99 GLY A N 1
ATOM 774 C CA . GLY A 1 99 ? 31.509 16.880 -25.556 1.00 96.25 99 GLY A CA 1
ATOM 775 C C . GLY A 1 99 ? 31.961 17.608 -24.307 1.00 96.25 99 GLY A C 1
ATOM 776 O O . GLY A 1 99 ? 32.878 18.430 -24.329 1.00 96.25 99 GLY A O 1
ATOM 777 N N . VAL A 1 100 ? 31.293 17.294 -23.206 1.00 95.06 100 VAL A N 1
ATOM 778 C CA . VAL A 1 100 ? 31.539 17.831 -21.872 1.00 95.06 100 VAL A CA 1
ATOM 779 C C . VAL A 1 100 ? 31.564 16.691 -20.861 1.00 95.06 100 VAL A C 1
ATOM 781 O O . VAL A 1 100 ? 30.683 15.835 -20.833 1.00 95.06 100 VAL A O 1
ATOM 784 N N . ASN A 1 101 ? 32.590 16.683 -20.017 1.00 93.81 101 ASN A N 1
ATOM 785 C CA . ASN A 1 101 ? 32.652 15.821 -18.845 1.00 93.81 101 ASN A CA 1
ATOM 786 C C . ASN A 1 101 ? 32.171 16.610 -17.625 1.00 93.81 101 ASN A C 1
ATOM 788 O O . ASN A 1 101 ? 32.622 17.735 -17.397 1.00 93.81 101 ASN A O 1
ATOM 792 N N . PHE A 1 102 ? 31.293 16.006 -16.837 1.00 93.31 102 PHE A N 1
ATOM 793 C CA . PHE A 1 102 ? 30.757 16.537 -15.593 1.00 93.31 102 PHE A CA 1
ATOM 794 C C . PHE A 1 102 ? 31.369 15.809 -14.399 1.00 93.31 102 PHE A C 1
ATOM 796 O O . PHE A 1 102 ? 31.482 14.583 -14.377 1.00 93.31 102 PHE A O 1
ATOM 803 N N . LYS A 1 103 ? 31.732 16.564 -13.368 1.00 90.75 103 LYS A N 1
ATOM 804 C CA . LYS A 1 103 ? 32.085 16.038 -12.049 1.00 90.75 103 LYS A CA 1
ATOM 805 C C . LYS A 1 103 ? 30.978 16.456 -11.094 1.00 90.75 103 LYS A C 1
ATOM 807 O O . LYS A 1 103 ? 30.996 17.580 -10.615 1.00 90.75 103 LYS A O 1
ATOM 812 N N . PHE A 1 104 ? 30.001 15.588 -10.854 1.00 88.94 104 PHE A N 1
ATOM 813 C CA . PHE A 1 104 ? 28.901 15.894 -9.934 1.00 88.94 104 PHE A CA 1
ATOM 814 C C . PHE A 1 104 ? 29.359 15.782 -8.477 1.00 88.94 104 PHE A C 1
ATOM 816 O O . PHE A 1 104 ? 29.029 16.622 -7.646 1.00 88.94 104 PHE A O 1
ATOM 823 N N . SER A 1 105 ? 30.178 14.773 -8.172 1.00 87.31 105 SER A N 1
ATOM 824 C CA . SER A 1 105 ? 30.811 14.600 -6.864 1.00 87.31 105 SER A CA 1
ATOM 825 C C . SER A 1 105 ? 32.178 13.918 -7.005 1.00 87.31 105 SER A C 1
ATOM 827 O O . SER A 1 105 ? 32.677 13.708 -8.112 1.00 87.31 105 SER A O 1
ATOM 829 N N . LYS A 1 106 ? 32.819 13.566 -5.881 1.00 82.94 106 LYS A N 1
ATOM 830 C CA . LYS A 1 106 ? 34.054 12.758 -5.897 1.00 82.94 106 LYS A CA 1
ATOM 831 C C . LYS A 1 106 ? 33.828 11.359 -6.480 1.00 82.94 106 LYS A C 1
ATOM 833 O O . LYS A 1 106 ? 34.758 10.807 -7.059 1.00 82.94 106 LYS A O 1
ATOM 838 N N . HIS A 1 107 ? 32.614 10.831 -6.325 1.00 88.25 107 HIS A N 1
ATOM 839 C CA . HIS A 1 107 ? 32.245 9.475 -6.721 1.00 88.25 107 HIS A CA 1
ATOM 840 C C . HIS A 1 107 ? 31.372 9.449 -7.972 1.00 88.25 107 HIS A C 1
ATOM 842 O O . HIS A 1 107 ? 31.427 8.482 -8.710 1.00 88.25 107 HIS A O 1
ATOM 848 N N . LEU A 1 108 ? 30.613 10.509 -8.255 1.00 90.81 108 LEU A N 1
ATOM 849 C CA . LEU A 1 108 ? 29.728 10.575 -9.413 1.00 90.81 108 LEU A CA 1
ATOM 850 C C . LEU A 1 108 ? 30.313 11.478 -10.502 1.00 90.81 108 LEU A C 1
ATOM 852 O O . LEU A 1 108 ? 30.497 12.686 -10.311 1.00 90.81 108 LEU A O 1
ATOM 856 N N . LYS A 1 109 ? 30.567 10.890 -11.667 1.00 94.12 109 LYS A N 1
ATOM 857 C CA . LYS A 1 109 ? 31.051 11.560 -12.877 1.00 94.12 109 LYS A CA 1
ATOM 858 C C . LYS A 1 109 ? 30.067 11.309 -14.012 1.00 94.12 109 LYS A C 1
ATOM 860 O O . LYS A 1 109 ? 29.444 10.254 -14.072 1.00 94.12 109 LYS A O 1
ATOM 865 N N . GLY A 1 110 ? 29.948 12.264 -14.922 1.00 95.38 110 GLY A N 1
ATOM 866 C CA . GLY A 1 110 ? 29.140 12.128 -16.128 1.00 95.38 110 GLY A CA 1
ATOM 867 C C . GLY A 1 110 ? 29.888 12.582 -17.371 1.00 95.38 110 GLY A C 1
ATOM 868 O O . GLY A 1 110 ? 30.859 13.331 -17.289 1.00 95.38 110 GLY A O 1
ATOM 869 N N . GLN A 1 111 ? 29.422 12.152 -18.532 1.00 95.12 111 GLN A N 1
ATOM 870 C CA . GLN A 1 111 ? 29.906 12.594 -19.830 1.00 95.12 111 GLN A CA 1
ATOM 871 C C . GLN A 1 111 ? 28.723 12.735 -20.778 1.00 95.12 111 GLN A C 1
ATOM 873 O O . GLN A 1 111 ? 27.904 11.830 -20.896 1.00 95.12 111 GLN A O 1
ATOM 878 N N . LEU A 1 112 ? 28.664 13.865 -21.470 1.00 97.12 112 LEU A N 1
ATOM 879 C CA . LEU A 1 112 ? 27.751 14.098 -22.577 1.00 97.12 112 LEU A CA 1
ATOM 880 C C . LEU A 1 112 ? 28.592 14.415 -23.807 1.00 97.12 112 LEU A C 1
ATOM 882 O O . LEU A 1 112 ? 29.395 15.348 -23.786 1.00 97.12 112 LEU A O 1
ATOM 886 N N . GLY A 1 113 ? 28.429 13.644 -24.873 1.00 96.44 113 GLY A N 1
ATOM 887 C CA . GLY A 1 113 ? 29.241 13.773 -26.075 1.00 96.44 113 GLY A CA 1
ATOM 888 C C . GLY A 1 113 ? 28.428 13.590 -27.342 1.00 96.44 113 GLY A C 1
ATOM 889 O O . GLY A 1 113 ? 27.419 12.893 -27.358 1.00 96.44 113 GLY A O 1
ATOM 890 N N . THR A 1 114 ? 28.891 14.215 -28.416 1.00 97.00 114 THR A N 1
ATOM 891 C CA . THR A 1 114 ? 28.395 14.000 -29.769 1.00 97.00 114 THR A CA 1
ATOM 892 C C . THR A 1 114 ? 29.570 13.762 -30.708 1.00 97.00 114 THR A C 1
ATOM 894 O O . THR A 1 114 ? 30.612 14.409 -30.594 1.00 97.00 114 THR A O 1
ATOM 897 N N . THR A 1 115 ? 29.438 12.798 -31.611 1.00 96.06 115 THR A N 1
ATOM 898 C CA . THR A 1 115 ? 30.468 12.414 -32.574 1.00 96.06 115 THR A CA 1
ATOM 899 C C . THR A 1 115 ? 29.866 12.331 -33.961 1.00 96.06 115 THR A C 1
ATOM 901 O O . THR A 1 115 ? 28.960 11.542 -34.206 1.00 96.06 115 THR A O 1
ATOM 904 N N . LEU A 1 116 ? 30.395 13.135 -34.877 1.00 94.94 116 LEU A N 1
ATOM 905 C CA . LEU A 1 116 ? 30.055 13.097 -36.290 1.00 94.94 116 LEU A CA 1
ATOM 906 C C . LEU A 1 116 ? 31.077 12.234 -37.027 1.00 94.94 116 LEU A C 1
ATOM 908 O O . LEU A 1 116 ? 32.270 12.547 -37.033 1.00 94.94 116 LEU A O 1
ATOM 912 N N . PHE A 1 117 ? 30.618 11.160 -37.651 1.00 91.88 117 PHE A N 1
ATOM 913 C CA . PHE A 1 117 ? 31.453 10.263 -38.437 1.00 91.88 117 PHE A CA 1
ATOM 914 C C . PHE A 1 117 ? 31.395 10.657 -39.907 1.00 91.88 117 PHE A C 1
ATOM 916 O O . PHE A 1 117 ? 30.319 10.765 -40.489 1.00 91.88 117 PHE A O 1
ATOM 923 N N . PHE A 1 118 ? 32.565 10.890 -40.499 1.00 90.44 118 PHE A N 1
ATOM 924 C CA . PHE A 1 118 ? 32.714 11.104 -41.934 1.00 90.44 118 PHE A CA 1
ATOM 925 C C . PHE A 1 118 ? 33.160 9.799 -42.576 1.00 90.44 118 PHE A C 1
ATOM 927 O O . PHE A 1 118 ? 34.319 9.404 -42.397 1.00 90.44 118 PHE A O 1
ATOM 934 N N . ASN A 1 119 ? 32.259 9.144 -43.305 1.00 87.81 119 ASN A N 1
ATOM 935 C CA . ASN A 1 119 ? 32.538 7.844 -43.898 1.00 87.81 119 ASN A CA 1
ATOM 936 C C . ASN A 1 119 ? 33.361 8.013 -45.178 1.00 87.81 119 ASN A C 1
ATOM 938 O O . ASN A 1 119 ? 33.281 9.022 -45.886 1.00 87.81 119 ASN A O 1
ATOM 942 N N . MET A 1 120 ? 34.210 7.027 -45.470 1.00 85.06 120 MET A N 1
ATOM 943 C CA . MET A 1 120 ? 35.008 7.027 -46.696 1.00 85.06 120 MET A CA 1
ATOM 944 C C . MET A 1 120 ? 34.257 6.465 -47.910 1.00 85.06 120 MET A C 1
ATOM 946 O O . MET A 1 120 ? 34.692 6.755 -49.030 1.00 85.06 120 MET A O 1
ATOM 950 N N . ASN A 1 121 ? 33.159 5.736 -47.692 1.00 78.12 121 ASN A N 1
ATOM 951 C CA . ASN A 1 121 ? 32.245 5.196 -48.702 1.00 78.12 121 ASN A CA 1
ATOM 952 C C . ASN A 1 121 ? 30.850 5.846 -48.608 1.00 78.12 121 ASN A C 1
ATOM 954 O O . ASN A 1 121 ? 30.581 6.606 -47.680 1.00 78.12 121 ASN A O 1
ATOM 958 N N . ASP A 1 122 ? 30.020 5.538 -49.598 1.00 76.38 122 ASP A N 1
ATOM 959 C CA . ASP A 1 122 ? 28.650 6.023 -49.784 1.00 76.38 122 ASP A CA 1
ATOM 960 C C . ASP A 1 122 ? 27.738 4.807 -49.951 1.00 76.38 122 ASP A C 1
ATOM 962 O O . ASP A 1 122 ? 27.380 4.438 -51.054 1.00 76.38 122 ASP A O 1
ATOM 966 N N . LEU A 1 123 ? 27.630 3.993 -48.908 1.00 74.44 123 LEU A N 1
ATOM 967 C CA . LEU A 1 123 ? 27.007 2.664 -48.998 1.00 74.44 123 LEU A CA 1
ATOM 968 C C . LEU A 1 123 ? 26.205 2.316 -47.744 1.00 74.44 123 LEU A C 1
ATOM 970 O O . LEU A 1 123 ? 25.525 1.292 -47.729 1.00 74.44 123 LEU A O 1
ATOM 974 N N . ALA A 1 124 ? 26.297 3.125 -46.686 1.00 74.31 124 ALA A N 1
ATOM 975 C CA . ALA A 1 124 ? 25.617 2.888 -45.421 1.00 74.31 124 ALA A CA 1
ATOM 976 C C . ALA A 1 124 ? 24.090 2.931 -45.585 1.00 74.31 124 ALA A C 1
ATOM 978 O O . ALA A 1 124 ? 23.382 2.211 -44.883 1.00 74.31 124 ALA A O 1
ATOM 979 N N . ASP A 1 125 ? 23.584 3.705 -46.543 1.00 72.50 125 ASP A N 1
ATOM 980 C CA . ASP A 1 125 ? 22.168 3.777 -46.906 1.00 72.50 125 ASP A CA 1
ATOM 981 C C . ASP A 1 125 ? 21.775 2.864 -48.089 1.00 72.50 125 ASP A C 1
ATOM 983 O O . ASP A 1 125 ? 20.622 2.882 -48.519 1.00 72.50 125 ASP A O 1
ATOM 987 N N . ASN A 1 126 ? 22.702 2.030 -48.584 1.00 70.00 126 ASN A N 1
ATOM 988 C CA . ASN A 1 126 ? 22.527 1.165 -49.758 1.00 70.00 126 ASN A CA 1
ATOM 989 C C . ASN A 1 126 ? 22.266 1.927 -51.084 1.00 70.00 126 ASN A C 1
ATOM 991 O O . ASN A 1 126 ? 21.731 1.362 -52.041 1.00 70.00 126 ASN A O 1
ATOM 995 N N . VAL A 1 127 ? 22.672 3.195 -51.185 1.00 68.50 127 VAL A N 1
ATOM 996 C CA . VAL A 1 127 ? 22.602 3.986 -52.421 1.00 68.50 127 VAL A CA 1
ATOM 997 C C . VAL A 1 127 ? 24.018 4.245 -52.930 1.00 68.50 127 VAL A C 1
ATOM 999 O O . VAL A 1 127 ? 24.843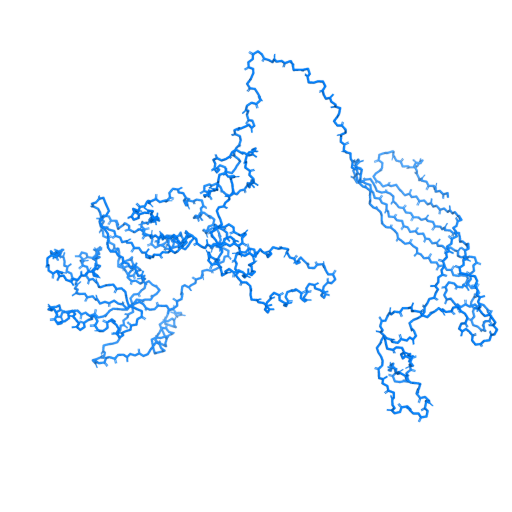 4.774 -52.211 1.00 68.50 127 VAL A O 1
ATOM 1002 N N . ASN A 1 128 ? 24.322 3.860 -54.176 1.00 65.50 128 ASN A N 1
ATOM 1003 C CA . ASN A 1 128 ? 25.642 4.078 -54.786 1.00 65.50 128 ASN A CA 1
ATOM 1004 C C . ASN A 1 128 ? 25.565 5.090 -55.945 1.00 65.50 128 ASN A C 1
ATOM 1006 O O . ASN A 1 128 ? 24.594 5.118 -56.707 1.00 65.50 128 ASN A O 1
ATOM 1010 N N . ASP A 1 129 ? 26.651 5.841 -56.141 1.00 60.25 129 ASP A N 1
ATOM 1011 C CA . ASP A 1 129 ? 26.894 6.898 -57.140 1.00 60.25 129 ASP A CA 1
ATOM 1012 C C . ASP A 1 129 ? 26.702 6.498 -58.623 1.00 60.25 129 ASP A C 1
ATOM 1014 O O . ASP A 1 129 ? 26.844 7.322 -59.527 1.00 60.25 129 ASP A O 1
ATOM 1018 N N . SER A 1 130 ? 26.362 5.244 -58.923 1.00 56.84 130 SER A N 1
ATOM 1019 C CA . SER A 1 130 ? 26.109 4.748 -60.285 1.00 56.84 130 SER A CA 1
ATOM 1020 C C . SER A 1 130 ? 24.773 5.204 -60.903 1.00 56.84 130 SER A C 1
ATOM 1022 O O . SER A 1 130 ? 24.508 4.899 -62.067 1.00 56.84 130 SER A O 1
ATOM 1024 N N . GLY A 1 131 ? 23.922 5.921 -60.159 1.00 54.53 131 GLY A N 1
ATOM 1025 C CA . GLY A 1 131 ? 22.626 6.433 -60.624 1.00 54.53 131 GLY A CA 1
ATOM 1026 C C . GLY A 1 131 ? 22.646 7.913 -61.033 1.00 54.53 131 GLY A C 1
ATOM 1027 O O . GLY A 1 131 ? 23.308 8.742 -60.416 1.00 54.53 131 GLY A O 1
ATOM 1028 N N . SER A 1 132 ? 21.850 8.282 -62.042 1.00 47.56 132 SER A N 1
ATOM 1029 C CA . SER A 1 132 ? 21.746 9.628 -62.645 1.00 47.56 132 SER A CA 1
ATOM 1030 C C . SER A 1 132 ? 21.159 10.735 -61.740 1.00 47.56 132 SER A C 1
ATOM 1032 O O . SER A 1 132 ? 20.664 11.747 -62.238 1.00 47.56 132 SER A O 1
ATOM 1034 N N . SER A 1 133 ? 21.163 10.562 -60.417 1.00 52.31 133 SER A N 1
ATOM 1035 C CA . SER A 1 133 ? 20.604 11.522 -59.451 1.00 52.31 133 SER A CA 1
ATOM 1036 C C . SER A 1 133 ? 21.354 11.580 -58.111 1.00 52.31 133 SER A C 1
ATOM 1038 O O . SER A 1 133 ? 20.792 12.077 -57.140 1.00 52.31 133 SER A O 1
ATOM 1040 N N . SER A 1 134 ? 22.608 11.115 -58.045 1.00 55.19 134 SER A N 1
ATOM 1041 C CA . SER A 1 134 ? 23.433 11.252 -56.834 1.00 55.19 134 SER A CA 1
ATOM 1042 C C . SER A 1 134 ? 24.163 12.603 -56.771 1.00 55.19 134 SER A C 1
ATOM 1044 O O . SER A 1 134 ? 24.680 13.095 -57.775 1.00 55.19 134 SER A O 1
ATOM 1046 N N . ASP A 1 135 ? 24.221 13.191 -55.572 1.00 57.28 135 ASP A N 1
ATOM 1047 C CA . ASP A 1 135 ? 24.929 14.443 -55.250 1.00 57.28 135 ASP A CA 1
ATOM 1048 C C . ASP A 1 135 ? 26.429 14.196 -54.928 1.00 57.28 135 ASP A C 1
ATOM 1050 O O . ASP A 1 135 ? 27.143 15.120 -54.531 1.00 57.28 135 ASP A O 1
ATOM 1054 N N . GLY A 1 136 ? 26.920 12.950 -55.067 1.00 61.62 136 GLY A N 1
ATOM 1055 C CA . GLY A 1 136 ? 28.323 12.553 -54.847 1.00 61.62 136 GLY A CA 1
ATOM 1056 C C . GLY A 1 136 ? 28.805 12.705 -53.398 1.00 61.62 136 GLY A C 1
ATOM 1057 O O . GLY A 1 136 ? 30.004 12.875 -53.134 1.00 61.62 136 GLY A O 1
ATOM 1058 N N . LYS A 1 137 ? 27.871 12.757 -52.443 1.00 70.00 137 LYS A N 1
ATOM 1059 C CA . LYS A 1 137 ? 28.134 13.063 -51.035 1.00 70.00 137 LYS A CA 1
ATOM 1060 C C . LYS A 1 137 ? 28.174 11.785 -50.219 1.00 70.00 137 LYS A C 1
ATOM 1062 O O . LYS A 1 137 ? 27.131 11.257 -49.895 1.00 70.00 137 LYS A O 1
ATOM 1067 N N . LYS A 1 138 ? 29.370 11.436 -49.752 1.00 80.12 138 LYS A N 1
ATOM 1068 C CA . LYS A 1 138 ? 29.584 10.337 -48.806 1.00 80.12 138 LYS A CA 1
ATOM 1069 C C . LYS A 1 138 ? 28.707 10.446 -47.561 1.00 80.12 138 LYS A C 1
ATOM 1071 O O . LYS A 1 138 ? 28.605 11.534 -46.969 1.00 80.12 138 LYS A O 1
ATOM 1076 N N . ASP A 1 139 ? 28.243 9.291 -47.111 1.00 81.81 139 ASP A N 1
ATOM 1077 C CA . ASP A 1 139 ? 27.513 9.105 -45.867 1.00 81.81 139 ASP A CA 1
ATOM 1078 C C . ASP A 1 139 ? 28.191 9.719 -44.639 1.00 81.81 139 ASP A C 1
ATOM 1080 O O . ASP A 1 139 ? 29.416 9.694 -44.447 1.00 81.81 139 ASP A O 1
ATOM 1084 N N . LYS A 1 140 ? 27.353 10.249 -43.749 1.00 88.00 140 LYS A N 1
ATOM 1085 C CA . LYS A 1 140 ? 27.748 10.736 -42.428 1.00 88.00 140 LYS A CA 1
ATOM 1086 C C . LYS A 1 140 ? 26.674 10.351 -41.434 1.00 88.00 140 LYS A C 1
ATOM 1088 O O . LYS A 1 140 ? 25.493 10.522 -41.718 1.00 88.00 140 LYS A O 1
ATOM 1093 N N . PHE A 1 141 ? 27.073 9.928 -40.245 1.00 87.75 141 PHE A N 1
ATOM 1094 C CA . PHE A 1 141 ? 26.128 9.705 -39.155 1.00 87.75 141 PHE A CA 1
ATOM 1095 C C . PHE A 1 141 ? 26.597 10.394 -37.880 1.00 87.75 141 PHE A C 1
ATOM 1097 O O . PHE A 1 141 ? 27.792 10.607 -37.654 1.00 87.75 141 PHE A O 1
ATOM 1104 N N . LEU A 1 142 ? 25.623 10.779 -37.062 1.00 92.94 142 LEU A N 1
ATOM 1105 C CA . LEU A 1 142 ? 25.826 11.467 -35.799 1.00 92.94 142 LEU A CA 1
ATOM 1106 C C . LEU A 1 142 ? 25.502 10.507 -34.657 1.00 92.94 142 LEU A C 1
ATOM 1108 O O . LEU A 1 142 ? 24.402 9.970 -34.585 1.00 92.94 142 LEU A O 1
ATOM 1112 N N . HIS A 1 143 ? 26.447 10.325 -33.748 1.00 93.94 143 HIS A N 1
ATOM 1113 C CA . HIS A 1 143 ? 26.268 9.546 -32.533 1.00 93.94 143 HIS A CA 1
ATOM 1114 C C . HIS A 1 143 ? 26.288 10.478 -31.326 1.00 93.94 143 HIS A C 1
ATOM 1116 O O . HIS A 1 143 ? 27.276 11.179 -31.115 1.00 93.94 143 HIS A O 1
ATOM 1122 N N . SER A 1 144 ? 25.224 10.478 -30.526 1.00 96.19 144 SER A N 1
ATOM 1123 C CA . SER A 1 144 ? 25.177 11.223 -29.265 1.00 96.19 144 SER A CA 1
ATOM 1124 C C . SER A 1 144 ? 25.123 10.247 -28.097 1.00 96.19 144 SER A C 1
ATOM 1126 O O . SER A 1 144 ? 24.380 9.272 -28.142 1.00 96.19 144 SER A O 1
ATOM 1128 N N . SER A 1 145 ? 25.922 10.504 -27.067 1.00 94.44 145 SER A N 1
ATOM 1129 C CA . SER A 1 145 ? 26.127 9.598 -25.940 1.00 94.44 145 SER A CA 1
ATOM 1130 C C . SER A 1 145 ? 26.022 10.338 -24.612 1.00 94.44 145 SER A C 1
ATOM 1132 O O . SER A 1 145 ? 26.633 11.398 -24.441 1.00 94.44 145 SER A O 1
ATOM 1134 N N . LEU A 1 146 ? 25.322 9.729 -23.657 1.00 96.50 146 LEU A N 1
ATOM 1135 C CA . LEU A 1 146 ? 25.326 10.095 -22.245 1.00 96.50 146 LEU A CA 1
ATOM 1136 C C . LEU A 1 146 ? 25.925 8.926 -21.458 1.00 96.50 146 LEU A C 1
ATOM 1138 O O . LEU A 1 146 ? 25.492 7.790 -21.622 1.00 96.50 146 LEU A O 1
ATOM 1142 N N . ALA A 1 147 ? 26.907 9.199 -20.608 1.00 95.38 147 ALA A N 1
ATOM 1143 C CA . ALA A 1 147 ? 27.493 8.209 -19.714 1.00 95.38 147 ALA A CA 1
ATOM 1144 C C . ALA A 1 147 ? 27.509 8.738 -18.279 1.00 95.38 147 ALA A C 1
ATOM 1146 O O . ALA A 1 147 ? 27.840 9.901 -18.041 1.00 95.38 147 ALA A O 1
ATOM 1147 N N . LEU A 1 148 ? 27.185 7.868 -17.326 1.00 95.50 148 LEU A N 1
ATOM 1148 C CA . LEU A 1 148 ? 27.289 8.116 -15.892 1.00 95.50 148 LEU A CA 1
ATOM 1149 C C . LEU A 1 148 ? 28.209 7.057 -15.287 1.00 95.50 148 LEU A C 1
ATOM 1151 O O . LEU A 1 148 ? 28.133 5.882 -15.630 1.00 95.50 148 LEU A O 1
ATOM 1155 N N . SER A 1 149 ? 29.100 7.485 -14.403 1.00 93.19 149 SER A N 1
ATOM 1156 C CA . SER A 1 149 ? 30.065 6.629 -13.722 1.00 93.19 149 SER A CA 1
ATOM 1157 C C . SER A 1 149 ? 30.004 6.927 -12.235 1.00 93.19 149 SER A C 1
ATOM 1159 O O . SER A 1 149 ? 30.256 8.064 -11.828 1.00 93.19 149 SER A O 1
ATOM 1161 N N . TYR A 1 150 ? 29.704 5.906 -11.434 1.00 93.00 150 TYR A N 1
ATOM 1162 C CA . TYR A 1 150 ? 29.730 5.978 -9.978 1.00 93.00 150 TYR A CA 1
ATOM 1163 C C . TYR A 1 150 ? 30.863 5.107 -9.423 1.00 93.00 150 TYR A C 1
ATOM 1165 O O . TYR A 1 150 ? 30.878 3.892 -9.603 1.00 93.00 150 TYR A O 1
ATOM 1173 N N . ASP A 1 151 ? 31.828 5.733 -8.757 1.00 88.94 151 ASP A N 1
ATOM 1174 C CA . ASP A 1 151 ? 32.944 5.051 -8.112 1.00 88.94 151 ASP A CA 1
ATOM 1175 C C . ASP A 1 151 ? 32.463 4.442 -6.782 1.00 88.94 151 ASP A C 1
ATOM 1177 O O . ASP A 1 151 ? 32.473 5.114 -5.744 1.00 88.94 151 ASP A O 1
ATOM 1181 N N . LEU A 1 152 ? 32.072 3.160 -6.817 1.00 84.44 152 LEU A N 1
ATOM 1182 C CA . LEU A 1 152 ? 31.751 2.342 -5.641 1.00 84.44 152 LEU A CA 1
ATOM 1183 C C . LEU A 1 152 ? 33.011 2.135 -4.793 1.00 84.44 152 LEU A C 1
ATOM 1185 O O . LEU A 1 152 ? 33.761 1.171 -4.960 1.00 84.44 152 LEU A O 1
ATOM 1189 N N . HIS A 1 153 ? 33.274 3.061 -3.876 1.00 77.88 153 HIS A N 1
ATOM 1190 C CA . HIS A 1 153 ? 34.312 2.856 -2.880 1.00 77.88 153 HIS A CA 1
ATOM 1191 C C . HIS A 1 153 ? 33.781 1.908 -1.807 1.00 77.88 153 HIS A C 1
ATOM 1193 O O . HIS A 1 153 ? 33.207 2.345 -0.817 1.00 77.88 153 HIS A O 1
ATOM 1199 N N . ILE A 1 154 ? 33.987 0.607 -2.002 1.00 71.38 154 ILE A N 1
ATOM 1200 C CA . ILE A 1 154 ? 33.868 -0.367 -0.919 1.00 71.38 154 ILE A CA 1
ATOM 1201 C C . ILE A 1 154 ? 35.121 -0.168 -0.064 1.00 71.38 154 ILE A C 1
ATOM 1203 O O . ILE A 1 154 ? 36.217 -0.504 -0.532 1.00 71.38 154 ILE A O 1
ATOM 1207 N N . PRO A 1 155 ? 35.031 0.405 1.151 1.00 67.81 155 PRO A N 1
ATOM 1208 C CA . PRO A 1 155 ? 36.188 0.449 2.017 1.00 67.81 155 PRO A CA 1
ATOM 1209 C C . PRO A 1 155 ? 36.580 -1.002 2.273 1.00 67.81 155 PRO A C 1
ATOM 1211 O O . PRO A 1 155 ? 35.861 -1.748 2.937 1.00 67.81 155 PRO A O 1
ATOM 1214 N N . THR A 1 156 ? 37.729 -1.437 1.752 1.00 59.12 156 THR A N 1
ATOM 1215 C CA . THR A 1 156 ? 38.342 -2.653 2.273 1.00 59.12 156 THR A CA 1
ATOM 1216 C C . THR A 1 156 ? 38.518 -2.376 3.753 1.00 59.12 156 THR A C 1
ATOM 1218 O O . THR A 1 156 ? 39.288 -1.474 4.103 1.00 59.12 156 THR A O 1
ATOM 1221 N N . ARG A 1 157 ? 37.774 -3.082 4.617 1.00 55.47 157 ARG A N 1
ATOM 1222 C CA . ARG A 1 157 ? 38.050 -3.095 6.050 1.00 55.47 157 ARG A CA 1
ATOM 1223 C C . ARG A 1 157 ? 39.530 -3.448 6.155 1.00 55.47 157 ARG A C 1
ATOM 1225 O O . ARG A 1 157 ? 39.905 -4.614 6.064 1.00 55.47 157 ARG A O 1
ATOM 1232 N N . LYS A 1 158 ? 40.400 -2.446 6.343 1.00 48.53 158 LYS A N 1
ATOM 1233 C CA . LYS A 1 158 ? 41.634 -2.690 7.080 1.00 48.53 158 LYS A CA 1
ATOM 1234 C C . LYS A 1 158 ? 41.120 -3.391 8.319 1.00 48.53 158 LYS A C 1
ATOM 1236 O O . LYS A 1 158 ? 40.247 -2.827 8.983 1.00 48.53 158 LYS A O 1
ATOM 1241 N N . LYS A 1 159 ? 41.573 -4.622 8.579 1.00 49.16 159 LYS A N 1
ATOM 1242 C CA . LYS A 1 159 ? 41.436 -5.180 9.919 1.00 49.16 159 LYS A CA 1
ATOM 1243 C C . LYS A 1 159 ? 41.970 -4.077 10.818 1.00 49.16 159 LYS A C 1
ATOM 1245 O O . LYS A 1 159 ? 43.163 -3.780 10.779 1.00 49.16 159 LYS A O 1
ATOM 1250 N N . ARG A 1 160 ? 41.065 -3.361 11.488 1.00 44.47 160 ARG A N 1
ATOM 1251 C CA . ARG A 1 160 ? 41.455 -2.533 12.608 1.00 44.47 160 ARG A CA 1
ATOM 1252 C C . ARG A 1 160 ? 42.097 -3.566 13.514 1.00 44.47 160 ARG A C 1
ATOM 1254 O O . ARG A 1 160 ? 41.429 -4.521 13.904 1.00 44.47 160 ARG A O 1
ATOM 1261 N N . ASN A 1 161 ? 43.402 -3.453 13.733 1.00 44.09 161 ASN A N 1
ATOM 1262 C CA . ASN A 1 161 ? 43.923 -3.972 14.978 1.00 44.09 161 ASN A CA 1
ATOM 1263 C C . ASN A 1 161 ? 43.106 -3.211 16.012 1.00 44.09 161 ASN A C 1
ATOM 1265 O O . ASN A 1 161 ? 43.188 -1.986 16.103 1.00 44.09 161 ASN A O 1
ATOM 1269 N N . PHE A 1 162 ? 42.144 -3.921 16.583 1.00 44.84 162 PHE A N 1
ATOM 1270 C CA . PHE A 1 162 ? 41.322 -3.441 17.665 1.00 44.84 162 PHE A CA 1
ATOM 1271 C C . PHE A 1 162 ? 42.258 -3.448 18.865 1.00 44.84 162 PHE A C 1
ATOM 1273 O O . PHE A 1 162 ? 42.283 -4.391 19.647 1.00 44.84 162 PHE A O 1
ATOM 1280 N N . ASP A 1 163 ? 43.137 -2.449 18.909 1.00 45.34 163 ASP A N 1
ATOM 1281 C CA . ASP A 1 163 ? 43.838 -2.102 20.127 1.00 45.34 163 ASP A CA 1
ATOM 1282 C C . ASP A 1 163 ? 42.769 -1.430 20.983 1.00 45.34 163 ASP A C 1
ATOM 1284 O O . ASP A 1 163 ? 42.458 -0.249 20.830 1.00 45.34 163 ASP A O 1
ATOM 1288 N N . VAL A 1 164 ? 42.094 -2.257 21.777 1.00 48.16 164 VAL A N 1
ATOM 1289 C CA . VAL A 1 164 ? 41.152 -1.804 22.792 1.00 48.16 164 VAL A CA 1
ATOM 1290 C C . VAL A 1 164 ? 41.980 -1.149 23.875 1.00 48.16 164 VAL A C 1
ATOM 1292 O O . VAL A 1 164 ? 42.559 -1.828 24.723 1.00 48.16 164 VAL A O 1
ATOM 1295 N N . GLU A 1 165 ? 42.067 0.173 23.842 1.00 45.00 165 GLU A N 1
ATOM 1296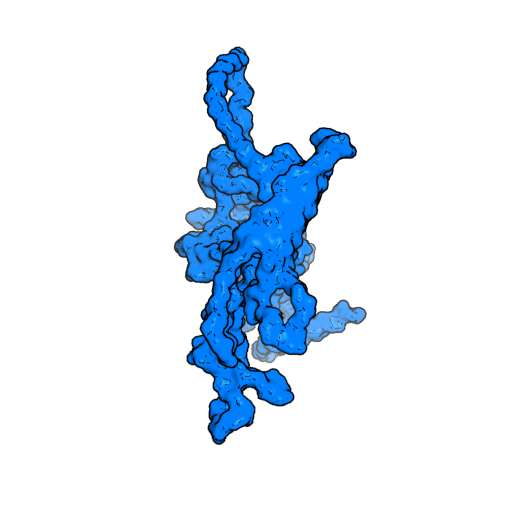 C CA . GLU A 1 165 ? 42.244 0.901 25.088 1.00 45.00 165 GLU A CA 1
ATOM 1297 C C . GLU A 1 165 ? 40.903 0.839 25.812 1.00 45.00 165 GLU A C 1
ATOM 1299 O O . GLU A 1 165 ? 39.941 1.520 25.465 1.00 45.00 165 GLU A O 1
ATOM 1304 N N . PHE A 1 166 ? 40.835 -0.085 26.768 1.00 48.78 166 PHE A N 1
ATOM 1305 C CA . PHE A 1 166 ? 39.775 -0.128 27.756 1.00 48.78 166 PHE A CA 1
ATOM 1306 C C . PHE A 1 166 ? 39.918 1.129 28.620 1.00 48.78 166 PHE A C 1
ATOM 1308 O O . PHE A 1 166 ? 40.893 1.247 29.363 1.00 48.78 166 PHE A O 1
ATOM 1315 N N . ASP A 1 167 ? 38.971 2.063 28.517 1.00 48.47 167 ASP A N 1
ATOM 1316 C CA . ASP A 1 167 ? 38.730 2.993 29.618 1.00 48.47 167 ASP A CA 1
ATOM 1317 C C . ASP A 1 167 ? 38.218 2.170 30.808 1.00 48.47 167 ASP A C 1
ATOM 1319 O O . ASP A 1 167 ? 37.452 1.214 30.651 1.00 48.47 167 ASP A O 1
ATOM 1323 N N . GLU A 1 168 ? 38.675 2.539 31.996 1.00 57.16 168 GLU A N 1
ATOM 1324 C CA . GLU A 1 168 ? 38.606 1.826 33.273 1.00 57.16 168 GLU A CA 1
ATOM 1325 C C . GLU A 1 168 ? 37.167 1.584 33.762 1.00 57.16 168 GLU A C 1
ATOM 1327 O O . GLU A 1 168 ? 36.965 0.963 34.803 1.00 57.16 168 GLU A O 1
ATOM 1332 N N . ASN A 1 169 ? 36.169 2.036 32.997 1.00 57.22 169 ASN A N 1
ATOM 1333 C CA . ASN A 1 169 ? 34.761 1.964 33.348 1.00 57.22 169 ASN A CA 1
ATOM 1334 C C . ASN A 1 169 ? 33.877 1.185 32.365 1.00 57.22 169 ASN A C 1
ATOM 1336 O O . ASN A 1 169 ? 32.757 0.917 32.742 1.00 57.22 169 ASN A O 1
ATOM 1340 N N . GLY A 1 170 ? 34.317 0.759 31.171 1.00 54.62 170 GLY A N 1
ATOM 1341 C CA . GLY A 1 170 ? 33.564 -0.229 30.362 1.00 54.62 170 GLY A CA 1
ATOM 1342 C C . GLY A 1 170 ? 32.114 0.111 29.944 1.00 54.62 170 GLY A C 1
ATOM 1343 O O . GLY A 1 170 ? 31.371 -0.801 29.598 1.00 54.62 170 GLY A O 1
ATOM 1344 N N . GLU A 1 171 ? 31.705 1.383 29.940 1.00 55.59 171 GLU A N 1
ATOM 1345 C CA . GLU A 1 171 ? 30.280 1.789 29.890 1.00 55.59 171 GLU A CA 1
ATOM 1346 C C . GLU A 1 171 ? 29.849 2.497 28.586 1.00 55.59 171 GLU A C 1
ATOM 1348 O O . GLU A 1 171 ? 28.838 3.189 28.571 1.00 55.59 171 GLU A O 1
ATOM 1353 N N . GLU A 1 172 ? 30.572 2.348 27.467 1.00 48.06 172 GLU A N 1
ATOM 1354 C CA . GLU A 1 172 ? 30.171 2.994 26.191 1.00 48.06 172 GLU A CA 1
ATOM 1355 C C . GLU A 1 172 ? 29.822 2.015 25.051 1.00 48.06 172 GLU A C 1
ATOM 1357 O O . GLU A 1 172 ? 29.492 2.445 23.950 1.00 48.06 172 GLU A O 1
ATOM 1362 N N . PHE A 1 173 ? 29.842 0.696 25.290 1.00 45.44 173 PHE A N 1
ATOM 1363 C CA . PHE A 1 173 ? 29.425 -0.303 24.284 1.00 45.44 173 PHE A CA 1
ATOM 1364 C C . PHE A 1 173 ? 27.987 -0.815 24.479 1.00 45.44 173 PHE A C 1
ATOM 1366 O O . PHE A 1 173 ? 27.412 -1.375 23.555 1.00 45.44 173 PHE A O 1
ATOM 1373 N N . LEU A 1 174 ? 27.391 -0.594 25.655 1.00 52.59 174 LEU A N 1
ATOM 1374 C CA . LEU A 1 174 ? 26.063 -1.113 26.006 1.00 52.59 174 LEU A CA 1
ATOM 1375 C C . LEU A 1 174 ? 24.903 -0.238 25.510 1.00 52.59 174 LEU A C 1
ATOM 1377 O O . LEU A 1 174 ? 23.760 -0.648 25.628 1.00 52.59 174 LEU A O 1
ATOM 1381 N N . SER A 1 175 ? 25.144 0.957 24.964 1.00 55.78 175 SER A N 1
ATOM 1382 C CA . SER A 1 175 ? 24.044 1.865 24.601 1.00 55.78 175 SER A CA 1
ATOM 1383 C C . SER A 1 175 ? 23.288 1.465 23.334 1.00 55.78 175 SER A C 1
ATOM 1385 O O . SER A 1 175 ? 22.137 1.856 23.206 1.00 55.78 175 SER A O 1
ATOM 1387 N N . TYR A 1 176 ? 23.894 0.691 22.429 1.00 56.06 176 TYR A N 1
ATOM 1388 C CA . TYR A 1 176 ? 23.253 0.264 21.176 1.00 56.06 176 TYR A CA 1
ATOM 1389 C C . TYR A 1 176 ? 22.436 -1.030 21.314 1.00 56.06 176 TYR A C 1
ATOM 1391 O O . TYR A 1 176 ? 21.608 -1.302 20.460 1.00 56.06 176 TYR A O 1
ATOM 1399 N N . GLU A 1 177 ? 22.655 -1.818 22.371 1.00 59.94 177 GLU A N 1
ATOM 1400 C CA . GLU A 1 177 ? 21.925 -3.075 22.633 1.00 59.94 177 GLU A CA 1
ATOM 1401 C C . GLU A 1 177 ? 20.558 -2.832 23.305 1.00 59.94 177 GLU A C 1
ATOM 1403 O O . GLU A 1 177 ? 19.759 -3.747 23.433 1.00 59.94 177 GLU A O 1
ATOM 1408 N N . PHE A 1 178 ? 20.274 -1.587 23.710 1.00 66.44 178 PHE A N 1
ATOM 1409 C CA . PHE A 1 178 ? 19.006 -1.170 24.327 1.00 66.44 178 PHE A CA 1
ATOM 1410 C C . PHE A 1 178 ? 18.276 -0.081 23.530 1.00 66.44 178 PHE A C 1
ATOM 1412 O O . PHE A 1 178 ? 17.413 0.604 24.080 1.00 66.44 178 PHE A O 1
ATOM 1419 N N . TRP A 1 179 ? 18.674 0.169 22.282 1.00 80.44 179 TRP A N 1
ATOM 1420 C CA . TRP A 1 179 ? 17.914 1.071 21.421 1.00 80.44 179 TRP A CA 1
ATOM 1421 C C . TRP A 1 179 ? 16.712 0.334 20.863 1.00 80.44 179 TRP A C 1
ATOM 1423 O O . TRP A 1 179 ? 16.846 -0.794 20.418 1.00 80.44 179 TRP A O 1
ATOM 1433 N N . ASP A 1 180 ? 15.568 0.987 20.972 1.00 84.06 180 ASP A N 1
ATOM 1434 C CA . ASP A 1 180 ? 14.255 0.526 20.550 1.00 84.06 180 ASP A CA 1
ATOM 1435 C C . ASP A 1 180 ? 13.577 1.788 19.987 1.00 84.06 180 ASP A C 1
ATOM 1437 O O . ASP A 1 180 ? 13.194 2.711 20.727 1.00 84.06 180 ASP A O 1
ATOM 1441 N N . SER A 1 181 ? 13.672 1.937 18.665 1.00 85.31 181 SER A N 1
ATOM 1442 C CA . SER A 1 181 ? 13.370 3.164 17.931 1.00 85.31 181 SER A CA 1
ATOM 1443 C C . SER A 1 181 ? 11.865 3.405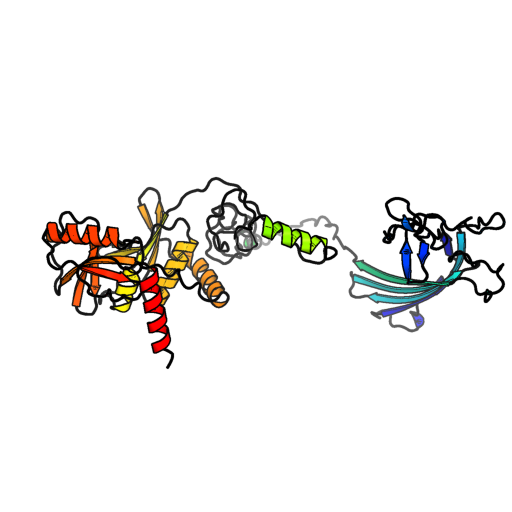 17.823 1.00 85.31 181 SER A C 1
ATOM 1445 O O . SER A 1 181 ? 11.419 4.556 17.928 1.00 85.31 181 SER A O 1
ATOM 1447 N N . ASP A 1 182 ? 11.090 2.346 17.618 1.00 83.31 182 ASP A N 1
ATOM 1448 C CA . ASP A 1 182 ? 9.628 2.330 17.543 1.00 83.31 182 ASP A CA 1
ATOM 1449 C C . ASP A 1 182 ? 8.948 1.952 18.861 1.00 83.31 182 ASP A C 1
ATOM 1451 O O . ASP A 1 182 ? 7.750 2.185 18.997 1.00 83.31 182 ASP A O 1
ATOM 1455 N N . LYS A 1 183 ? 9.697 1.579 19.899 1.00 85.81 183 LYS A N 1
ATOM 1456 C CA . LYS A 1 183 ? 9.202 1.362 21.271 1.00 85.81 183 LYS A CA 1
ATOM 1457 C C . LYS A 1 183 ? 8.193 0.230 21.363 1.00 85.81 183 LYS A C 1
ATOM 1459 O O . LYS A 1 183 ? 7.207 0.341 22.102 1.00 85.81 183 LYS A O 1
ATOM 1464 N N . ASP A 1 184 ? 8.430 -0.824 20.606 1.00 79.69 184 ASP A N 1
ATOM 1465 C CA . ASP A 1 184 ? 7.602 -2.024 20.567 1.00 79.69 184 ASP A CA 1
ATOM 1466 C C . ASP A 1 184 ? 8.016 -3.057 21.639 1.00 79.69 184 ASP A C 1
ATOM 1468 O O . ASP A 1 184 ? 7.294 -4.018 21.912 1.00 79.69 184 ASP A O 1
ATOM 1472 N N . GLY A 1 185 ? 9.131 -2.801 22.336 1.00 82.62 185 GLY A N 1
ATOM 1473 C CA . GLY A 1 185 ? 9.683 -3.659 23.379 1.00 82.62 185 GLY A CA 1
ATOM 1474 C C . GLY A 1 185 ? 10.741 -4.648 22.884 1.00 82.62 185 GLY A C 1
ATOM 1475 O O . GLY A 1 185 ? 11.275 -5.400 23.710 1.00 82.62 185 GLY A O 1
ATOM 1476 N N . VAL A 1 186 ? 11.069 -4.630 21.591 1.00 85.38 186 VAL A N 1
ATOM 1477 C CA . VAL A 1 186 ? 12.156 -5.372 20.953 1.00 85.38 186 VAL A CA 1
ATOM 1478 C C . VAL A 1 186 ? 13.276 -4.382 20.616 1.00 85.38 186 VAL A C 1
ATOM 1480 O O . VAL A 1 186 ? 13.057 -3.255 20.198 1.00 85.38 186 VAL A O 1
ATOM 1483 N N . ALA A 1 187 ? 14.527 -4.747 20.898 1.00 85.56 187 ALA A N 1
ATOM 1484 C CA . ALA A 1 187 ? 15.642 -3.850 20.595 1.00 85.56 187 ALA A CA 1
ATOM 1485 C C . ALA A 1 187 ? 15.910 -3.832 19.081 1.00 85.56 187 ALA A C 1
ATOM 1487 O O . ALA A 1 187 ? 15.928 -4.895 18.475 1.00 85.56 187 ALA A O 1
ATOM 1488 N N . ASP A 1 188 ? 16.286 -2.683 18.510 1.00 85.81 188 ASP A N 1
ATOM 1489 C CA . ASP A 1 188 ? 16.581 -2.466 17.078 1.00 85.81 188 ASP A CA 1
ATOM 1490 C C . ASP A 1 188 ? 17.573 -3.492 16.473 1.00 85.81 188 ASP A C 1
ATOM 1492 O O . ASP A 1 188 ? 17.687 -3.635 15.257 1.00 85.81 188 ASP A O 1
ATOM 1496 N N . LEU A 1 189 ? 18.399 -4.138 17.307 1.00 83.12 189 LEU A N 1
ATOM 1497 C CA . LEU A 1 189 ? 19.351 -5.170 16.876 1.00 83.12 189 LEU A CA 1
ATOM 1498 C C . LEU A 1 189 ? 18.716 -6.552 16.686 1.00 83.12 189 LEU A C 1
ATOM 1500 O O . LEU A 1 189 ? 19.255 -7.345 15.911 1.00 83.12 189 LEU A O 1
ATOM 1504 N N . ASP A 1 190 ? 17.646 -6.825 17.426 1.00 84.06 190 ASP A N 1
ATOM 1505 C CA . ASP A 1 190 ? 16.883 -8.073 17.431 1.00 84.06 190 ASP A CA 1
ATOM 1506 C C . ASP A 1 190 ? 15.502 -7.909 16.758 1.00 84.06 190 ASP A C 1
ATOM 1508 O O . ASP A 1 190 ? 14.797 -8.903 16.596 1.00 84.06 190 ASP A O 1
ATOM 1512 N N . ASP A 1 191 ? 15.138 -6.684 16.364 1.00 87.50 191 ASP A N 1
ATOM 1513 C CA . ASP A 1 191 ? 13.914 -6.342 15.641 1.00 87.50 191 ASP A CA 1
ATOM 1514 C C . ASP A 1 191 ? 14.089 -6.523 14.119 1.00 87.50 191 ASP A C 1
ATOM 1516 O O . ASP A 1 191 ? 14.944 -5.903 13.471 1.00 87.50 191 ASP A O 1
ATOM 1520 N N . ASP A 1 192 ? 13.271 -7.406 13.545 1.00 88.44 192 ASP A N 1
ATOM 1521 C CA . ASP A 1 192 ? 13.220 -7.688 12.111 1.00 88.44 192 ASP A CA 1
ATOM 1522 C C . ASP A 1 192 ? 12.435 -6.605 11.327 1.00 88.44 192 ASP A C 1
ATOM 1524 O O . ASP A 1 192 ? 12.598 -6.495 10.105 1.00 88.44 192 ASP A O 1
ATOM 1528 N N . CYS A 1 193 ? 11.610 -5.793 11.997 1.00 86.38 193 CYS A N 1
ATOM 1529 C CA . CYS A 1 193 ? 10.579 -4.923 11.429 1.00 86.38 193 CYS A CA 1
ATOM 1530 C C . CYS A 1 193 ? 10.618 -3.466 11.946 1.00 86.38 193 CYS A C 1
ATOM 1532 O O . CYS A 1 193 ? 9.595 -2.881 12.294 1.00 86.38 193 CYS A O 1
ATOM 1534 N N . LEU A 1 194 ? 11.779 -2.826 11.811 1.00 87.25 194 LEU A N 1
ATOM 1535 C CA . LEU A 1 194 ? 12.026 -1.449 12.254 1.00 87.25 194 LEU A CA 1
ATOM 1536 C C . LEU A 1 194 ? 11.043 -0.390 11.707 1.00 87.25 194 LEU A C 1
ATOM 1538 O O . LEU A 1 194 ? 10.892 -0.206 10.491 1.00 87.25 194 LEU A O 1
ATOM 1542 N N . GLY A 1 195 ? 10.555 0.472 12.598 1.00 81.94 195 GLY A N 1
ATOM 1543 C CA . GLY A 1 195 ? 10.026 1.801 12.281 1.00 81.94 195 GLY A CA 1
ATOM 1544 C C . GLY A 1 195 ? 8.510 1.896 12.122 1.00 81.94 195 GLY A C 1
ATOM 1545 O O . GLY A 1 195 ? 8.034 2.780 11.397 1.00 81.94 195 GLY A O 1
ATOM 1546 N N . HIS A 1 196 ? 7.743 1.031 12.782 1.00 77.44 196 HIS A N 1
ATOM 1547 C CA . HIS A 1 196 ? 6.289 1.179 12.852 1.00 77.44 196 HIS A CA 1
ATOM 1548 C C . HIS A 1 196 ? 5.864 2.188 13.947 1.00 77.44 196 HIS A C 1
ATOM 1550 O O . HIS A 1 196 ? 6.679 2.627 14.760 1.00 77.44 196 HIS A O 1
ATOM 1556 N N . PRO A 1 197 ? 4.598 2.653 13.968 1.00 78.88 197 PRO A N 1
ATOM 1557 C CA . PRO A 1 197 ? 4.111 3.497 15.059 1.00 78.88 197 PRO A CA 1
ATOM 1558 C C . PRO A 1 197 ? 4.235 2.807 16.427 1.00 78.88 197 PRO A C 1
ATOM 1560 O O . PRO A 1 197 ? 3.950 1.616 16.560 1.00 78.88 197 PRO A O 1
ATOM 1563 N N . ALA A 1 198 ? 4.633 3.568 17.446 1.00 75.75 198 ALA A N 1
ATOM 1564 C CA . ALA A 1 198 ? 4.822 3.054 18.800 1.00 75.75 198 ALA A CA 1
ATOM 1565 C C . ALA A 1 198 ? 3.500 2.632 19.442 1.00 75.75 198 ALA A C 1
ATOM 1567 O O . ALA A 1 198 ? 2.557 3.414 19.412 1.00 75.75 198 ALA A O 1
ATOM 1568 N N . GLY A 1 199 ? 3.465 1.465 20.095 1.00 70.56 199 GLY A N 1
ATOM 1569 C CA . GLY A 1 199 ? 2.283 0.944 20.798 1.00 70.56 199 GLY A CA 1
ATOM 1570 C C . GLY A 1 199 ? 1.393 0.009 19.970 1.00 70.56 199 GLY A C 1
ATOM 1571 O O . GLY A 1 199 ? 0.248 -0.223 20.349 1.00 70.56 199 GLY A O 1
ATOM 1572 N N . ILE A 1 200 ? 1.899 -0.505 18.847 1.00 76.88 200 ILE A N 1
ATOM 1573 C CA . ILE A 1 200 ? 1.281 -1.599 18.086 1.00 76.88 200 ILE A CA 1
ATOM 1574 C C . ILE A 1 200 ? 1.724 -2.934 18.695 1.00 76.88 200 ILE A C 1
ATOM 1576 O O . ILE A 1 200 ? 2.852 -3.061 19.165 1.00 76.88 200 ILE A O 1
ATOM 1580 N N . ASN A 1 201 ? 0.838 -3.933 18.688 1.00 78.69 201 ASN A N 1
ATOM 1581 C CA . ASN A 1 201 ? 1.202 -5.285 19.101 1.00 78.69 201 ASN A CA 1
ATOM 1582 C C . ASN A 1 201 ? 2.110 -5.939 18.056 1.00 78.69 201 ASN A C 1
ATOM 1584 O O . ASN A 1 201 ? 1.744 -6.036 16.881 1.00 78.69 201 ASN A O 1
ATOM 1588 N N . VAL A 1 202 ? 3.249 -6.436 18.522 1.00 84.12 202 VAL A N 1
ATOM 1589 C CA . VAL A 1 202 ? 4.256 -7.125 17.714 1.00 84.12 202 VAL A CA 1
ATOM 1590 C C . VAL A 1 202 ? 4.441 -8.568 18.170 1.00 84.12 202 VAL A C 1
ATOM 1592 O O . VAL A 1 202 ? 4.050 -8.952 19.279 1.00 84.12 202 VAL A O 1
ATOM 1595 N N . ASP A 1 203 ? 5.012 -9.387 17.296 1.00 82.31 203 ASP A N 1
ATOM 1596 C CA . ASP A 1 203 ? 5.468 -10.728 17.629 1.00 82.31 203 ASP A CA 1
ATOM 1597 C C . ASP A 1 203 ? 6.827 -10.716 18.364 1.00 82.31 203 ASP A C 1
ATOM 1599 O O . ASP A 1 203 ? 7.384 -9.674 18.702 1.00 82.31 203 ASP A O 1
ATOM 1603 N N . GLU A 1 204 ? 7.386 -11.899 18.644 1.00 83.94 204 GLU A N 1
ATOM 1604 C CA . GLU A 1 204 ? 8.681 -12.027 19.339 1.00 83.94 204 GLU A CA 1
ATOM 1605 C C . GLU A 1 204 ? 9.876 -11.444 18.555 1.00 83.94 204 GLU A C 1
ATOM 1607 O O . GLU A 1 204 ? 10.986 -11.422 19.088 1.00 83.94 204 GLU A O 1
ATOM 1612 N N . ARG A 1 205 ? 9.675 -11.031 17.298 1.00 85.69 205 ARG A N 1
ATOM 1613 C CA . ARG A 1 205 ? 10.700 -10.484 16.401 1.00 85.69 205 ARG A CA 1
ATOM 1614 C C . ARG A 1 205 ? 10.517 -8.992 16.123 1.00 85.69 205 ARG A C 1
ATOM 1616 O O . ARG A 1 205 ? 11.254 -8.474 15.297 1.00 85.69 205 ARG A O 1
ATOM 1623 N N . GLY A 1 206 ? 9.549 -8.338 16.763 1.00 84.69 206 GLY A N 1
ATOM 1624 C CA . GLY A 1 206 ? 9.230 -6.924 16.534 1.00 84.69 206 GLY A CA 1
ATOM 1625 C C . GLY A 1 206 ? 8.378 -6.674 15.285 1.00 84.69 206 GLY A C 1
ATOM 1626 O O . GLY A 1 206 ? 8.113 -5.544 14.893 1.00 84.69 206 GLY A O 1
ATOM 1627 N N . CYS A 1 207 ? 7.870 -7.732 14.641 1.00 87.88 207 CYS A N 1
ATOM 1628 C CA . CYS A 1 207 ? 7.001 -7.567 13.485 1.00 87.88 207 CYS A CA 1
ATOM 1629 C C . CYS A 1 207 ? 5.544 -7.354 13.907 1.00 87.88 207 CYS A C 1
ATOM 1631 O O . CYS A 1 207 ? 5.023 -8.131 14.715 1.00 87.88 207 CYS A O 1
ATOM 1633 N N . PRO A 1 208 ? 4.854 -6.336 13.350 1.00 86.44 208 PRO A N 1
ATOM 1634 C CA . PRO A 1 208 ? 3.431 -6.140 13.580 1.00 86.44 208 PRO A CA 1
ATOM 1635 C C . PRO A 1 208 ? 2.625 -7.395 13.249 1.00 86.44 208 PRO A C 1
ATOM 1637 O O . PRO A 1 208 ? 2.910 -8.082 12.269 1.00 86.44 208 PRO A O 1
ATOM 1640 N N . LEU A 1 209 ? 1.608 -7.674 14.063 1.00 83.88 209 LEU A N 1
ATOM 1641 C CA . LEU A 1 209 ? 0.718 -8.808 13.830 1.00 83.88 209 LEU A CA 1
ATOM 1642 C C . LEU A 1 209 ? -0.058 -8.646 12.509 1.00 83.88 209 LEU A C 1
ATOM 1644 O O . LEU A 1 209 ? -0.515 -7.551 12.179 1.00 83.88 209 LEU A O 1
ATOM 1648 N N . ASP A 1 210 ? -0.189 -9.761 11.795 1.00 83.31 210 ASP A N 1
ATOM 1649 C CA . ASP A 1 210 ? -0.944 -9.933 10.551 1.00 83.31 210 ASP A CA 1
ATOM 1650 C C . ASP A 1 210 ? -1.848 -11.169 10.735 1.00 83.31 210 ASP A C 1
ATOM 1652 O O . ASP A 1 210 ? -1.384 -12.309 10.877 1.00 83.31 210 ASP A O 1
ATOM 1656 N N . PHE A 1 211 ? -3.145 -10.920 10.894 1.00 78.19 211 PHE A N 1
ATOM 1657 C CA . PHE A 1 211 ? -4.140 -11.879 11.352 1.00 78.19 211 PHE A CA 1
ATOM 1658 C C . PHE A 1 211 ? -4.518 -12.898 10.283 1.00 78.19 211 PHE A C 1
ATOM 1660 O O . PHE A 1 211 ? -4.634 -14.097 10.583 1.00 78.19 211 PHE A O 1
ATOM 1667 N N . ASP A 1 212 ? -4.759 -12.440 9.059 1.00 77.12 212 ASP A N 1
ATOM 1668 C CA . ASP A 1 212 ? -5.125 -13.301 7.943 1.00 77.12 212 ASP A CA 1
ATOM 1669 C C . ASP A 1 212 ? -3.904 -13.746 7.122 1.00 77.12 212 ASP A C 1
ATOM 1671 O O . ASP A 1 212 ? -4.014 -14.719 6.373 1.00 77.12 212 ASP A O 1
ATOM 1675 N N . ASN A 1 213 ? -2.714 -13.218 7.432 1.00 81.69 213 ASN A N 1
ATOM 1676 C CA . ASN A 1 213 ? -1.443 -13.488 6.758 1.00 81.69 213 ASN A CA 1
ATOM 1677 C C . ASN A 1 213 ? -1.498 -13.084 5.287 1.00 81.69 213 ASN A C 1
ATOM 1679 O O . ASN A 1 213 ? -0.961 -13.795 4.425 1.00 81.69 213 ASN A O 1
ATOM 1683 N N . ASP A 1 214 ? -2.200 -11.993 4.995 1.00 79.50 214 ASP A N 1
ATOM 1684 C CA . ASP A 1 214 ? -2.272 -11.411 3.669 1.00 79.50 214 ASP A CA 1
ATOM 1685 C C . ASP A 1 214 ? -1.039 -10.579 3.319 1.00 79.50 214 ASP A C 1
ATOM 1687 O O . ASP A 1 214 ? -0.893 -10.248 2.150 1.00 79.50 214 ASP A O 1
ATOM 1691 N N . GLY A 1 215 ? -0.119 -10.331 4.261 1.00 80.50 215 GLY A N 1
ATOM 1692 C CA . GLY A 1 215 ? 1.106 -9.546 4.097 1.00 80.50 215 GLY A CA 1
ATOM 1693 C C . GLY A 1 215 ? 0.975 -8.077 4.513 1.00 80.50 215 GLY A C 1
ATOM 1694 O O . GLY A 1 215 ? 1.982 -7.356 4.506 1.00 80.50 215 GLY A O 1
ATOM 1695 N N . VAL A 1 216 ? -0.224 -7.635 4.888 1.00 83.94 216 VAL A N 1
ATOM 1696 C CA . VAL A 1 216 ? -0.542 -6.304 5.394 1.00 83.94 216 VAL A CA 1
ATOM 1697 C C . VAL A 1 216 ? -0.844 -6.419 6.886 1.00 83.94 216 VAL A C 1
ATOM 1699 O O . VAL A 1 216 ? -1.705 -7.153 7.339 1.00 83.94 216 VAL A O 1
ATOM 1702 N N . ALA A 1 217 ? -0.096 -5.681 7.704 1.00 83.81 217 ALA A N 1
ATOM 1703 C CA . ALA A 1 217 ? -0.289 -5.733 9.150 1.00 83.81 217 ALA A CA 1
ATOM 1704 C C . ALA A 1 217 ? -1.690 -5.246 9.563 1.00 83.81 217 ALA A C 1
ATOM 1706 O O . ALA A 1 217 ? -2.164 -4.243 9.030 1.00 83.81 217 ALA A O 1
ATOM 1707 N N . ASP A 1 218 ? -2.262 -5.837 10.618 1.00 78.31 218 ASP A N 1
ATOM 1708 C CA . ASP A 1 218 ? -3.643 -5.613 11.086 1.00 78.31 218 ASP A CA 1
ATOM 1709 C C . ASP A 1 218 ? -4.023 -4.131 11.231 1.00 78.31 218 ASP A C 1
ATOM 1711 O O . ASP A 1 218 ? -5.160 -3.723 11.019 1.00 78.31 218 ASP A O 1
ATOM 1715 N N . TYR A 1 219 ? -3.075 -3.288 11.648 1.00 74.44 219 TYR A N 1
ATOM 1716 C CA . TYR A 1 219 ? -3.314 -1.858 11.869 1.00 74.44 219 TYR A CA 1
ATOM 1717 C C . TYR A 1 219 ? -3.373 -1.030 10.569 1.00 74.44 219 TYR A C 1
ATOM 1719 O O . TYR A 1 219 ? -3.740 0.148 10.610 1.00 74.44 219 TYR A O 1
ATOM 1727 N N . LYS A 1 220 ? -2.951 -1.608 9.440 1.00 77.31 220 LYS A N 1
ATOM 1728 C CA . LYS A 1 220 ? -2.962 -1.023 8.090 1.00 77.31 220 LYS A CA 1
ATOM 1729 C C . LYS A 1 220 ? -3.957 -1.692 7.151 1.00 77.31 220 LYS A C 1
ATOM 1731 O O . LYS A 1 220 ? -4.209 -1.101 6.100 1.00 77.31 220 LYS A O 1
ATOM 1736 N N . ASP A 1 221 ? -4.475 -2.846 7.532 1.00 78.38 221 ASP A N 1
ATOM 1737 C CA . ASP A 1 221 ? -5.395 -3.645 6.747 1.00 78.38 221 ASP A CA 1
ATOM 1738 C C . ASP A 1 221 ? -6.840 -3.113 6.860 1.00 78.38 221 ASP A C 1
ATOM 1740 O O . ASP A 1 221 ? -7.397 -2.945 7.952 1.00 78.38 221 ASP A O 1
ATOM 1744 N N . ASP A 1 222 ? -7.414 -2.776 5.707 1.00 76.94 222 ASP A N 1
ATOM 1745 C CA . ASP A 1 222 ? -8.778 -2.285 5.532 1.00 76.94 222 ASP A CA 1
ATOM 1746 C C . ASP A 1 222 ? -9.784 -3.436 5.314 1.00 76.94 222 ASP A C 1
ATOM 1748 O O . ASP A 1 222 ? -10.985 -3.235 5.540 1.00 76.94 222 ASP A O 1
ATOM 1752 N N . GLU A 1 223 ? -9.326 -4.637 4.941 1.00 75.50 223 GLU A N 1
ATOM 1753 C CA . GLU A 1 223 ? -10.112 -5.874 4.892 1.00 75.50 223 GLU A CA 1
ATOM 1754 C C . GLU A 1 223 ? -9.526 -6.916 5.865 1.00 75.50 223 GLU A C 1
ATOM 1756 O O . GLU A 1 223 ? -8.926 -7.893 5.436 1.00 75.50 223 GLU A O 1
ATOM 1761 N N . PRO A 1 224 ? -9.823 -6.802 7.180 1.00 67.81 224 PRO A N 1
ATOM 1762 C CA . PRO A 1 224 ? -9.168 -7.568 8.253 1.00 67.81 224 PRO A CA 1
ATOM 1763 C C . PRO A 1 224 ? -9.259 -9.104 8.182 1.00 67.81 224 PRO A C 1
ATOM 1765 O O . PRO A 1 224 ? -8.863 -9.808 9.113 1.00 67.81 224 PRO A O 1
ATOM 1768 N N . ALA A 1 225 ? -9.977 -9.636 7.198 1.00 78.12 225 ALA A N 1
ATOM 1769 C CA . ALA A 1 225 ? -10.274 -11.046 7.077 1.00 78.12 225 ALA A CA 1
ATOM 1770 C C . ALA A 1 225 ? -10.422 -11.452 5.610 1.00 78.12 225 ALA A C 1
ATOM 1772 O O . ALA A 1 225 ? -11.407 -12.123 5.263 1.00 78.12 225 ALA A O 1
ATOM 1773 N N . THR A 1 226 ? -9.424 -11.159 4.788 1.00 78.06 226 THR A N 1
ATOM 1774 C CA . THR A 1 226 ? -9.396 -11.563 3.390 1.00 78.06 226 THR A CA 1
ATOM 1775 C C . THR A 1 226 ? -9.503 -13.087 3.242 1.00 78.06 226 THR A C 1
ATOM 1777 O O . THR A 1 226 ? -9.150 -13.902 4.114 1.00 78.06 226 THR A O 1
ATOM 1780 N N . GLU A 1 227 ? -10.147 -13.526 2.163 1.00 78.38 227 GLU A N 1
ATOM 1781 C CA . GLU A 1 227 ? -10.283 -14.943 1.853 1.00 78.38 227 GLU A CA 1
ATOM 1782 C C . GLU A 1 227 ? -8.938 -15.559 1.431 1.00 78.38 227 GLU A C 1
ATOM 1784 O O . GLU A 1 227 ? -8.163 -14.998 0.660 1.00 78.38 227 GLU A O 1
ATOM 1789 N N . ASN A 1 228 ? -8.677 -16.782 1.900 1.00 78.75 228 ASN A N 1
ATOM 1790 C CA . ASN A 1 228 ? -7.423 -17.471 1.610 1.00 78.75 228 ASN A CA 1
ATOM 1791 C C . ASN A 1 228 ? -7.244 -17.692 0.094 1.00 78.75 228 ASN A C 1
ATOM 1793 O O . ASN A 1 228 ? -8.121 -18.250 -0.571 1.00 78.75 228 ASN A O 1
ATOM 1797 N N . GLY A 1 229 ? -6.085 -17.297 -0.435 1.00 74.19 229 GLY A N 1
ATOM 1798 C CA . GLY A 1 229 ? -5.721 -17.434 -1.844 1.00 74.19 229 GLY A CA 1
ATOM 1799 C C . GLY A 1 229 ? -6.070 -16.240 -2.736 1.00 74.19 229 GLY A C 1
ATOM 1800 O O . GLY A 1 229 ? -5.671 -16.263 -3.904 1.00 74.19 229 GLY A O 1
ATOM 1801 N N . TRP A 1 230 ? -6.749 -15.218 -2.211 1.00 79.81 230 TRP A N 1
ATOM 1802 C CA . TRP A 1 230 ? -6.945 -13.952 -2.914 1.00 79.81 230 TRP A CA 1
ATOM 1803 C C . TRP A 1 230 ? -5.649 -13.128 -2.941 1.00 79.81 230 TRP A C 1
ATOM 1805 O O . TRP A 1 230 ? -4.728 -13.354 -2.151 1.00 79.81 230 TRP A O 1
ATOM 1815 N N . LEU A 1 231 ? -5.555 -12.231 -3.924 1.00 80.31 231 LEU A N 1
ATOM 1816 C CA . LEU A 1 231 ? -4.508 -11.214 -4.002 1.00 80.31 231 LEU A CA 1
ATOM 1817 C C . LEU A 1 231 ? -5.042 -9.947 -3.342 1.00 80.31 231 LEU A C 1
ATOM 1819 O O . LEU A 1 231 ? -6.169 -9.558 -3.647 1.00 80.31 231 LEU A O 1
ATOM 1823 N N . VAL A 1 232 ? -4.240 -9.321 -2.488 1.00 82.31 232 VAL A N 1
ATOM 1824 C CA . VAL A 1 232 ? -4.609 -8.085 -1.783 1.00 82.31 232 VAL A CA 1
ATOM 1825 C C . VAL A 1 232 ? -3.777 -6.908 -2.249 1.00 82.31 232 VAL A C 1
ATOM 1827 O O . VAL A 1 232 ? -2.631 -7.109 -2.641 1.00 82.31 232 VAL A O 1
ATOM 1830 N N . ASP A 1 233 ? -4.344 -5.703 -2.242 1.00 80.81 233 ASP A N 1
ATOM 1831 C CA . ASP A 1 233 ? -3.605 -4.466 -2.518 1.00 80.81 233 ASP A CA 1
ATOM 1832 C C . ASP A 1 233 ? -2.786 -3.969 -1.307 1.00 80.81 233 ASP A C 1
ATOM 1834 O O . ASP A 1 233 ? -2.653 -4.646 -0.290 1.00 80.81 233 ASP A O 1
ATOM 1838 N N . GLU A 1 234 ? -2.222 -2.757 -1.403 1.00 78.25 234 GLU A N 1
ATOM 1839 C CA . GLU A 1 234 ? -1.426 -2.137 -0.329 1.00 78.25 234 GLU A CA 1
ATOM 1840 C C . GLU A 1 234 ? -2.200 -1.852 0.969 1.00 78.25 234 GLU A C 1
ATOM 1842 O O . GLU A 1 234 ? -1.589 -1.536 1.996 1.00 78.25 234 GLU A O 1
ATOM 1847 N N . TYR A 1 235 ? -3.529 -1.939 0.915 1.00 79.56 235 TYR A N 1
ATOM 1848 C CA . TYR A 1 235 ? -4.432 -1.739 2.037 1.00 79.56 235 TYR A CA 1
ATOM 1849 C C . TYR A 1 235 ? -5.031 -3.060 2.534 1.00 79.56 235 TYR A C 1
ATOM 1851 O O . TYR A 1 235 ? -5.907 -3.003 3.385 1.00 79.56 235 TYR A O 1
ATOM 1859 N N . GLY A 1 236 ? -4.584 -4.216 2.033 1.00 76.94 236 GLY A N 1
ATOM 1860 C CA . GLY A 1 236 ? -5.105 -5.530 2.433 1.00 76.94 236 GLY A CA 1
ATOM 1861 C C . GLY A 1 236 ? -6.443 -5.887 1.778 1.00 76.94 236 GLY A C 1
ATOM 1862 O O . GLY A 1 236 ? -7.041 -6.909 2.082 1.00 76.94 236 GLY A O 1
ATOM 1863 N N . VAL A 1 237 ? -6.930 -5.084 0.822 1.00 83.00 237 VAL A N 1
ATOM 1864 C CA . VAL A 1 237 ? -8.243 -5.309 0.200 1.00 83.00 237 VAL A CA 1
ATOM 1865 C C . VAL A 1 237 ? -8.143 -6.321 -0.935 1.00 83.00 237 VAL A C 1
ATOM 1867 O O . VAL A 1 237 ? -7.309 -6.189 -1.838 1.00 83.00 237 VAL A O 1
ATOM 1870 N N . ALA A 1 238 ? -9.046 -7.302 -0.938 1.00 84.25 238 ALA A N 1
ATOM 1871 C CA . ALA A 1 238 ? -9.110 -8.348 -1.943 1.00 84.25 238 ALA A CA 1
ATOM 1872 C C . ALA A 1 238 ? -9.388 -7.787 -3.345 1.00 84.25 238 ALA A C 1
ATOM 1874 O O . ALA A 1 238 ? -10.363 -7.073 -3.600 1.00 84.25 238 ALA A O 1
ATOM 1875 N N . ILE A 1 239 ? -8.552 -8.184 -4.301 1.00 81.50 239 ILE A N 1
ATOM 1876 C CA . ILE A 1 239 ? -8.666 -7.779 -5.698 1.00 81.50 239 ILE A CA 1
ATOM 1877 C C . ILE A 1 239 ? -9.253 -8.923 -6.513 1.00 81.50 239 ILE A C 1
ATOM 1879 O O . ILE A 1 239 ? -8.750 -10.047 -6.512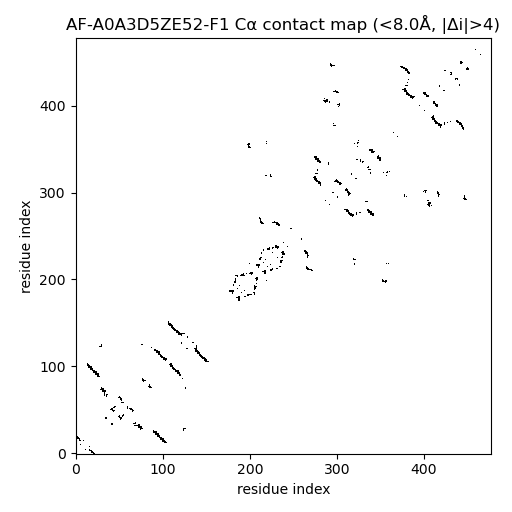 1.00 81.50 239 ILE A O 1
ATOM 1883 N N . GLU A 1 240 ? -10.301 -8.615 -7.272 1.00 82.00 240 GLU A N 1
ATOM 1884 C CA . GLU A 1 240 ? -10.880 -9.554 -8.226 1.00 82.00 240 GLU A CA 1
ATOM 1885 C C . GLU A 1 240 ? -9.942 -9.817 -9.416 1.00 82.00 240 GLU A C 1
ATOM 1887 O O . GLU A 1 240 ? -9.270 -8.913 -9.924 1.00 82.00 240 GLU A O 1
ATOM 1892 N N . ASP A 1 241 ? -9.976 -11.048 -9.937 1.00 78.81 241 ASP A N 1
ATOM 1893 C CA . ASP A 1 241 ? -9.170 -11.489 -11.085 1.00 78.81 241 ASP A CA 1
ATOM 1894 C C . ASP A 1 241 ? -9.285 -10.554 -12.309 1.00 78.81 241 ASP A C 1
ATOM 1896 O O . ASP A 1 241 ? -8.312 -10.366 -13.041 1.00 78.81 241 ASP A O 1
ATOM 1900 N N . GLU A 1 242 ? -10.466 -9.968 -12.550 1.00 77.81 242 GLU A N 1
ATOM 1901 C CA . GLU A 1 242 ? -10.715 -9.053 -13.676 1.00 77.81 242 GLU A CA 1
ATOM 1902 C C . GLU A 1 242 ? -9.977 -7.719 -13.499 1.00 77.81 242 GLU A C 1
ATOM 1904 O O . GLU A 1 242 ? -9.297 -7.258 -14.416 1.00 77.81 242 GLU A O 1
ATOM 1909 N N . ILE A 1 243 ? -10.031 -7.147 -12.293 1.00 76.25 243 ILE A N 1
ATOM 1910 C CA . ILE A 1 243 ? -9.341 -5.898 -11.947 1.00 76.25 243 ILE A CA 1
ATOM 1911 C C . ILE A 1 243 ? -7.826 -6.101 -12.015 1.00 76.25 243 ILE A C 1
ATOM 1913 O O . ILE A 1 243 ? -7.109 -5.269 -12.576 1.00 76.25 243 ILE A O 1
ATOM 1917 N N . PHE A 1 244 ? -7.339 -7.226 -11.490 1.00 77.50 244 PHE A N 1
ATOM 1918 C CA . PHE A 1 244 ? -5.931 -7.599 -11.577 1.00 77.50 244 PHE A CA 1
ATOM 1919 C C . PHE A 1 244 ? -5.473 -7.739 -13.038 1.00 77.50 244 PHE A C 1
ATOM 1921 O O . PHE A 1 244 ? -4.420 -7.224 -13.424 1.00 77.50 244 PHE A O 1
ATOM 1928 N N . PHE A 1 245 ? -6.282 -8.395 -13.877 1.00 77.69 245 PHE A N 1
ATOM 1929 C CA . PHE A 1 245 ? -5.983 -8.573 -15.295 1.00 77.69 245 PHE A CA 1
ATOM 1930 C C . PHE A 1 245 ? -5.914 -7.238 -16.046 1.00 77.69 245 PHE A C 1
ATOM 1932 O O . PHE A 1 245 ? -4.977 -7.020 -16.817 1.00 77.69 245 PHE A O 1
ATOM 1939 N N . ASP A 1 246 ? -6.849 -6.323 -15.797 1.00 75.50 246 ASP A N 1
ATOM 1940 C CA . ASP A 1 246 ? -6.865 -5.006 -16.435 1.00 75.50 246 ASP A CA 1
ATOM 1941 C C . ASP A 1 246 ? -5.637 -4.165 -16.058 1.00 75.50 246 ASP A C 1
ATOM 1943 O O . ASP A 1 246 ? -5.013 -3.546 -16.927 1.00 75.50 246 ASP A O 1
ATOM 1947 N N . GLN A 1 247 ? -5.235 -4.186 -14.783 1.00 73.31 247 GLN A N 1
ATOM 1948 C CA . GLN A 1 247 ? -4.027 -3.499 -14.315 1.00 73.31 247 GLN A CA 1
ATOM 1949 C C . GLN A 1 247 ? -2.754 -4.100 -14.925 1.00 73.31 247 GLN A C 1
ATOM 1951 O O . GLN A 1 247 ? -1.879 -3.368 -15.399 1.00 73.31 247 GLN A O 1
ATOM 1956 N N . TYR A 1 248 ? -2.675 -5.430 -15.003 1.00 73.25 248 TYR A N 1
ATOM 1957 C CA . TYR A 1 248 ? -1.574 -6.132 -15.659 1.00 73.25 248 TYR A CA 1
ATOM 1958 C C . TYR A 1 248 ? -1.469 -5.786 -17.155 1.00 73.25 248 TYR A C 1
ATOM 1960 O O . TYR A 1 248 ? -0.377 -5.518 -17.666 1.00 73.25 248 TYR A O 1
ATOM 1968 N N . MET A 1 249 ? -2.599 -5.739 -17.867 1.00 73.75 249 MET A N 1
ATOM 1969 C CA . MET A 1 249 ? -2.639 -5.366 -19.283 1.00 73.75 249 MET A CA 1
ATOM 1970 C C . MET A 1 249 ? -2.233 -3.902 -19.500 1.00 73.75 249 MET A C 1
ATOM 1972 O O . MET A 1 249 ? -1.456 -3.611 -20.411 1.00 73.75 249 MET A O 1
ATOM 1976 N N . ALA A 1 250 ? -2.682 -2.989 -18.633 1.00 71.19 250 ALA A N 1
ATOM 1977 C CA . ALA A 1 250 ? -2.275 -1.586 -18.669 1.00 71.19 250 ALA A CA 1
ATOM 1978 C C . ALA A 1 250 ? -0.761 -1.408 -18.439 1.00 71.19 250 ALA A C 1
ATOM 1980 O O . ALA A 1 250 ? -0.119 -0.595 -19.113 1.00 71.19 250 ALA A O 1
ATOM 1981 N N . TRP A 1 251 ? -0.169 -2.193 -17.534 1.00 68.06 251 TRP A N 1
ATOM 1982 C CA . TRP A 1 251 ? 1.278 -2.205 -17.314 1.00 68.06 251 TRP A CA 1
ATOM 1983 C C . TRP A 1 251 ? 2.057 -2.708 -18.539 1.00 68.06 251 TRP A C 1
ATOM 1985 O O . TRP A 1 251 ? 3.017 -2.057 -18.970 1.00 68.06 251 TRP A O 1
ATOM 1995 N N . MET A 1 252 ? 1.614 -3.819 -19.142 1.00 65.75 252 MET A N 1
ATOM 1996 C CA . MET A 1 252 ? 2.220 -4.397 -20.351 1.00 65.75 252 MET A CA 1
ATOM 1997 C C . MET A 1 252 ? 2.201 -3.425 -21.542 1.00 65.75 252 MET A C 1
ATOM 1999 O O . MET A 1 252 ? 3.178 -3.351 -22.292 1.00 65.75 252 MET A O 1
ATOM 2003 N N . ASP A 1 253 ? 1.131 -2.642 -21.693 1.00 70.56 253 ASP A N 1
ATOM 2004 C CA . ASP A 1 253 ? 0.993 -1.654 -22.769 1.00 70.56 253 ASP A CA 1
ATOM 2005 C C . ASP A 1 253 ? 1.838 -0.381 -22.540 1.00 70.56 253 ASP A C 1
ATOM 2007 O O . ASP A 1 253 ? 2.217 0.300 -23.498 1.00 70.56 253 ASP A O 1
ATOM 2011 N N . SER A 1 254 ? 2.204 -0.060 -21.292 1.00 66.88 254 SER A N 1
ATOM 2012 C CA . SER A 1 254 ? 2.909 1.183 -20.930 1.00 66.88 254 SER A CA 1
ATOM 2013 C C . SER A 1 254 ? 4.450 1.111 -21.007 1.00 66.88 254 SER A C 1
ATOM 2015 O O . SER A 1 254 ? 5.135 1.882 -20.334 1.00 66.88 254 SER A O 1
ATOM 2017 N N . LEU A 1 255 ? 5.048 0.221 -21.810 1.00 60.97 255 LEU A N 1
ATOM 2018 C CA . LEU A 1 255 ? 6.516 0.014 -21.867 1.00 60.97 255 LEU A CA 1
ATOM 2019 C C . LEU A 1 255 ? 7.155 -0.334 -20.498 1.00 60.97 255 LEU A C 1
ATOM 2021 O O . LEU A 1 255 ? 8.367 -0.173 -20.335 1.00 60.97 255 LEU A O 1
ATOM 2025 N N . GLY A 1 256 ? 6.368 -0.792 -19.516 1.00 55.34 256 GLY A N 1
ATOM 2026 C CA . GLY A 1 256 ? 6.847 -1.110 -18.167 1.00 55.34 256 GLY A CA 1
ATOM 2027 C C . GLY A 1 256 ? 7.281 0.100 -17.327 1.00 55.34 256 GLY A C 1
ATOM 2028 O O . GLY A 1 256 ? 8.071 -0.067 -16.403 1.00 55.34 256 GLY A O 1
ATOM 2029 N N . THR A 1 257 ? 6.825 1.321 -17.647 1.00 51.69 257 THR A N 1
ATOM 2030 C CA . THR A 1 257 ? 7.101 2.527 -16.833 1.00 51.69 257 THR A CA 1
ATOM 2031 C C . THR A 1 257 ? 5.998 2.874 -15.833 1.00 51.69 257 THR A C 1
ATOM 2033 O O . THR A 1 257 ? 6.145 3.852 -15.105 1.00 51.69 257 THR A O 1
ATOM 2036 N N . GLY A 1 258 ? 4.886 2.134 -15.827 1.00 51.00 258 GLY A N 1
ATOM 2037 C CA . GLY A 1 258 ? 3.957 2.156 -14.700 1.00 51.00 258 GLY A CA 1
ATOM 2038 C C . GLY A 1 258 ? 4.560 1.333 -13.569 1.00 51.00 258 GLY A C 1
ATOM 2039 O O . GLY A 1 258 ? 5.059 0.237 -13.831 1.00 51.00 258 GLY A O 1
ATOM 2040 N N . GLU A 1 259 ? 4.556 1.858 -12.347 1.00 49.47 259 GLU A N 1
ATOM 2041 C CA . GLU A 1 259 ? 4.758 1.046 -11.146 1.00 49.47 259 GLU A CA 1
ATOM 2042 C C . GLU A 1 259 ? 3.618 0.021 -11.118 1.00 49.47 259 GLU A C 1
ATOM 2044 O O . GLU A 1 259 ? 2.506 0.320 -10.700 1.00 49.47 259 GLU A O 1
ATOM 2049 N N . PHE A 1 260 ? 3.855 -1.167 -11.679 1.00 49.84 260 PHE A N 1
ATOM 2050 C CA . PHE A 1 260 ? 3.146 -2.349 -11.213 1.00 49.84 260 PHE A CA 1
ATOM 2051 C C . PHE A 1 260 ? 3.801 -2.627 -9.879 1.00 49.84 260 PHE A C 1
ATOM 2053 O O . PHE A 1 260 ? 4.899 -3.188 -9.841 1.00 49.84 260 PHE A O 1
ATOM 2060 N N . ASP A 1 261 ? 3.220 -2.054 -8.830 1.00 51.22 261 ASP A N 1
ATOM 2061 C CA . ASP A 1 261 ? 3.716 -2.290 -7.493 1.00 51.22 261 ASP A CA 1
ATOM 2062 C C . ASP A 1 261 ? 3.659 -3.804 -7.295 1.00 51.22 261 ASP A C 1
ATOM 2064 O O . ASP A 1 261 ? 2.623 -4.440 -7.482 1.00 51.22 261 ASP A O 1
ATOM 2068 N N . GLU A 1 262 ? 4.802 -4.410 -6.984 1.00 51.28 262 GLU A N 1
ATOM 2069 C CA . GLU A 1 262 ? 4.936 -5.846 -6.690 1.00 51.28 262 GLU A CA 1
ATOM 2070 C C . GLU A 1 262 ? 4.206 -6.229 -5.384 1.00 51.28 262 GLU A C 1
ATOM 2072 O O . GLU A 1 262 ? 4.405 -7.310 -4.835 1.00 51.28 262 GLU A O 1
ATOM 2077 N N . LEU A 1 263 ? 3.360 -5.330 -4.889 1.00 53.59 263 LEU A N 1
ATOM 2078 C CA . LEU A 1 263 ? 2.744 -5.293 -3.582 1.00 53.59 263 LEU A CA 1
ATOM 2079 C C . LEU A 1 263 ? 1.404 -6.035 -3.567 1.00 53.59 263 LEU A C 1
ATOM 2081 O O . LEU A 1 263 ? 0.458 -5.600 -2.927 1.00 53.59 263 LEU A O 1
ATOM 2085 N N . TYR A 1 264 ? 1.319 -7.140 -4.308 1.00 60.53 264 TYR A N 1
ATOM 2086 C CA . TYR A 1 264 ? 0.218 -8.079 -4.157 1.00 60.53 264 TYR A CA 1
ATOM 2087 C C . TYR A 1 264 ? 0.739 -9.287 -3.401 1.00 60.53 264 TYR A C 1
ATOM 2089 O O . TYR A 1 264 ? 1.380 -10.181 -3.967 1.00 60.53 264 TYR A O 1
ATOM 2097 N N . SER A 1 265 ? 0.504 -9.287 -2.100 1.00 61.06 265 SER A N 1
ATOM 2098 C CA . SER A 1 265 ? 0.755 -10.434 -1.250 1.00 61.06 265 SER A CA 1
ATOM 2099 C C . SER A 1 265 ? -0.433 -11.397 -1.320 1.00 61.06 265 SER A C 1
ATOM 2101 O O . SER A 1 265 ? -1.541 -11.060 -1.742 1.00 61.06 265 SER A O 1
ATOM 2103 N N . ARG A 1 266 ? -0.152 -12.675 -1.063 1.00 65.56 266 ARG A N 1
ATOM 2104 C CA . ARG A 1 266 ? -1.151 -13.739 -1.100 1.00 65.56 266 ARG A CA 1
ATOM 2105 C C . ARG A 1 266 ? -1.355 -14.221 0.319 1.00 65.56 266 ARG A C 1
ATOM 2107 O O . ARG A 1 266 ? -0.388 -14.638 0.948 1.00 65.56 266 ARG A O 1
ATOM 2114 N N . VAL A 1 267 ? -2.617 -14.260 0.726 1.00 67.94 267 VAL A N 1
ATOM 2115 C CA . VAL A 1 267 ? -3.053 -14.823 2.002 1.00 67.94 267 VAL A CA 1
ATOM 2116 C C . VAL A 1 267 ? -2.557 -16.265 2.144 1.00 67.94 267 VAL A C 1
ATOM 2118 O O . VAL A 1 267 ? -2.922 -17.124 1.335 1.00 67.94 267 VAL A O 1
ATOM 2121 N N . GLU A 1 268 ? -1.736 -16.544 3.160 1.00 58.88 268 GLU A N 1
ATOM 2122 C CA . GLU A 1 268 ? -1.266 -17.895 3.499 1.00 58.88 268 GLU A CA 1
ATOM 2123 C C . GLU A 1 268 ? -1.493 -18.214 4.989 1.00 58.88 268 GLU A C 1
ATOM 2125 O O . GLU A 1 268 ? -0.655 -17.929 5.836 1.00 58.88 268 GLU A O 1
ATOM 2130 N N . GLY A 1 269 ? -2.589 -18.901 5.338 1.00 56.81 269 GLY A N 1
ATOM 2131 C CA . GLY A 1 269 ? -2.792 -19.330 6.729 1.00 56.81 269 GLY A CA 1
ATOM 2132 C C . GLY A 1 269 ? -4.162 -19.924 7.060 1.00 56.81 269 GLY A C 1
ATOM 2133 O O . GLY A 1 269 ? -5.098 -19.886 6.258 1.00 56.81 269 GLY A O 1
ATOM 2134 N N . GLU A 1 270 ? -4.278 -20.504 8.261 1.00 51.47 270 GLU A N 1
ATOM 2135 C CA . GLU A 1 270 ? -5.559 -20.847 8.900 1.00 51.47 270 GLU A CA 1
ATOM 2136 C C . GLU A 1 270 ? -5.929 -19.743 9.907 1.00 51.47 270 GLU A C 1
ATOM 2138 O O . GLU A 1 270 ? -5.158 -19.463 10.824 1.00 51.47 270 GLU A O 1
ATOM 2143 N N . LYS A 1 271 ? -7.119 -19.139 9.760 1.00 56.12 271 LYS A N 1
ATOM 2144 C CA . LYS A 1 271 ? -7.607 -18.047 10.623 1.00 56.12 271 LYS A CA 1
ATOM 2145 C C . LYS A 1 271 ? -7.690 -18.480 12.094 1.00 56.12 271 LYS A C 1
ATOM 2147 O O . LYS A 1 271 ? -8.358 -19.460 12.433 1.00 56.12 271 LYS A O 1
ATOM 2152 N N . SER A 1 272 ? -7.078 -17.704 12.984 1.00 53.38 272 SER A N 1
ATOM 2153 C CA . SER A 1 272 ? -7.190 -17.855 14.439 1.00 53.38 272 SER A CA 1
ATOM 2154 C C . SER A 1 272 ? -8.346 -16.995 14.946 1.00 53.38 272 SER A C 1
ATOM 2156 O O . SER A 1 272 ? -8.152 -15.834 15.266 1.00 53.38 272 SER A O 1
ATOM 2158 N N . LYS A 1 273 ? -9.575 -17.518 14.987 1.00 58.41 273 LYS A N 1
ATOM 2159 C CA . LYS A 1 273 ? -10.758 -16.709 15.330 1.00 58.41 273 LYS A CA 1
ATOM 2160 C C . LYS A 1 273 ? -10.649 -16.101 16.741 1.00 58.41 273 LYS A C 1
ATOM 2162 O O . LYS A 1 273 ? -10.602 -16.842 17.724 1.00 58.41 273 LYS A O 1
ATOM 2167 N N . GLN A 1 274 ? -10.631 -14.772 16.837 1.00 67.12 274 GLN A N 1
ATOM 2168 C CA . GLN A 1 274 ? -10.681 -14.030 18.099 1.00 67.12 274 GLN A CA 1
ATOM 2169 C C . GLN A 1 274 ? -11.986 -13.242 18.171 1.00 67.12 274 GLN A C 1
ATOM 2171 O O . GLN A 1 274 ? -12.478 -12.790 17.148 1.00 67.12 274 GLN A O 1
ATOM 2176 N N . ASN A 1 275 ? -12.543 -13.088 19.371 1.00 81.25 275 ASN A N 1
ATOM 2177 C CA . ASN A 1 275 ? -13.744 -12.284 19.579 1.00 81.25 275 ASN A CA 1
ATOM 2178 C C . ASN A 1 275 ? -13.382 -11.045 20.400 1.00 81.25 275 ASN A C 1
ATOM 2180 O O . ASN A 1 275 ? -12.868 -11.153 21.521 1.00 81.25 275 ASN A O 1
ATOM 2184 N N . PHE A 1 276 ? -13.682 -9.876 19.848 1.00 83.81 276 PHE A N 1
ATOM 2185 C CA . PHE A 1 276 ? -13.548 -8.584 20.501 1.00 83.81 276 PHE A CA 1
ATOM 2186 C C . PHE A 1 276 ? -14.930 -7.984 20.752 1.00 83.81 276 PHE A C 1
ATOM 2188 O O . PHE A 1 276 ? -15.844 -8.087 19.940 1.00 83.81 276 PHE A O 1
ATOM 2195 N N . THR A 1 277 ? -15.096 -7.322 21.886 1.00 87.62 277 THR A N 1
ATOM 2196 C CA . THR A 1 277 ? -16.347 -6.650 22.256 1.00 87.62 277 THR A CA 1
ATOM 2197 C C . THR A 1 277 ? -16.034 -5.260 22.768 1.00 87.62 277 THR A C 1
ATOM 2199 O O . THR A 1 277 ? -15.035 -5.075 23.461 1.00 87.62 277 THR A O 1
ATOM 2202 N N . VAL A 1 278 ? -16.880 -4.279 22.464 1.00 86.62 278 VAL A N 1
ATOM 2203 C CA . VAL 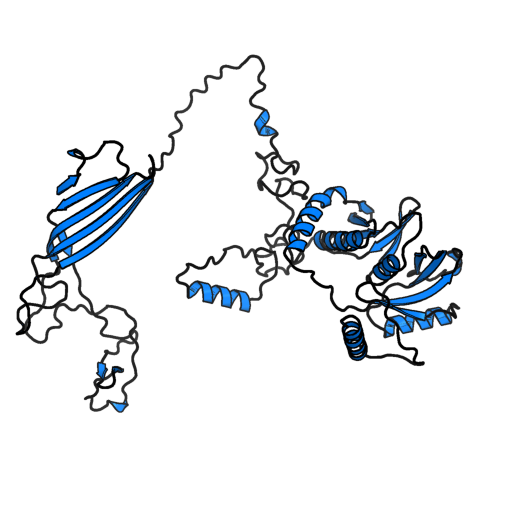A 1 278 ? -16.690 -2.913 22.968 1.00 86.62 278 VAL A CA 1
ATOM 2204 C C . VAL A 1 278 ? -17.601 -2.685 24.163 1.00 86.62 278 VAL A C 1
ATOM 2206 O O . VAL A 1 278 ? -18.823 -2.706 24.029 1.00 86.62 278 VAL A O 1
ATOM 2209 N N . LEU A 1 279 ? -17.012 -2.465 25.335 1.00 86.94 279 LEU A N 1
ATOM 2210 C CA . LEU A 1 279 ? -17.724 -2.087 26.546 1.00 86.94 279 LEU A CA 1
ATOM 2211 C C . LEU A 1 279 ? -18.004 -0.587 26.540 1.00 86.94 279 LEU A C 1
ATOM 2213 O O . LEU A 1 279 ? -17.107 0.219 26.322 1.00 86.94 279 LEU A O 1
ATOM 2217 N N . ILE A 1 280 ? -19.231 -0.208 26.871 1.00 87.25 280 ILE A N 1
ATOM 2218 C CA . ILE A 1 280 ? -19.662 1.164 27.118 1.00 87.25 280 ILE A CA 1
ATOM 2219 C C . ILE A 1 280 ? -20.018 1.299 28.589 1.00 87.25 280 ILE A C 1
ATOM 2221 O O . ILE A 1 280 ? -20.856 0.557 29.108 1.00 87.25 280 ILE A O 1
ATOM 2225 N N . LEU A 1 281 ? -19.433 2.299 29.244 1.00 81.88 281 LEU A N 1
ATOM 2226 C CA . LEU A 1 281 ? -19.745 2.643 30.624 1.00 81.88 281 LEU A CA 1
ATOM 2227 C C . LEU A 1 281 ? -20.516 3.974 30.667 1.00 81.88 281 LEU A C 1
ATOM 2229 O O . LEU A 1 281 ? -19.930 5.026 30.404 1.00 81.88 281 LEU A O 1
ATOM 2233 N N . PRO A 1 282 ? -21.819 3.967 31.007 1.00 71.81 282 PRO A N 1
ATOM 2234 C CA . PRO A 1 282 ? -22.598 5.190 31.144 1.00 71.81 282 PRO A CA 1
ATOM 2235 C C . PRO A 1 282 ? -22.041 6.100 32.253 1.00 71.81 282 PRO A C 1
ATOM 2237 O O . PRO A 1 282 ? -21.571 5.639 33.299 1.00 71.81 282 PRO A O 1
ATOM 2240 N N . ASP A 1 283 ? -22.118 7.420 32.045 1.00 67.25 283 ASP A N 1
ATOM 2241 C CA . ASP A 1 283 ? -21.764 8.396 33.082 1.00 67.25 283 ASP A CA 1
ATOM 2242 C C . ASP A 1 283 ? -22.743 8.297 34.268 1.00 67.25 283 ASP A C 1
ATOM 2244 O O . ASP A 1 283 ? -23.927 7.986 34.124 1.00 67.25 283 ASP A O 1
ATOM 2248 N N . LYS A 1 284 ? -22.272 8.636 35.471 1.00 63.62 284 LYS A N 1
ATOM 2249 C CA . LYS A 1 284 ? -23.023 8.553 36.737 1.00 63.62 284 LYS A CA 1
ATOM 2250 C C . LYS A 1 284 ? -24.312 9.388 36.765 1.00 63.62 284 LYS A C 1
ATOM 2252 O O . LYS A 1 284 ? -25.070 9.284 37.727 1.00 63.62 284 LYS A O 1
ATOM 2257 N N . ARG A 1 285 ? -24.533 10.267 35.783 1.00 66.44 285 ARG A N 1
ATOM 2258 C CA . ARG A 1 285 ? -25.710 11.147 35.675 1.00 66.44 285 ARG A CA 1
ATOM 2259 C C . ARG A 1 285 ? -26.835 10.556 34.816 1.00 66.44 285 ARG A C 1
ATOM 2261 O O . ARG A 1 285 ? -27.918 11.137 34.799 1.00 66.44 285 ARG A O 1
ATOM 2268 N N . GLY A 1 286 ? -26.607 9.402 34.186 1.00 69.25 286 GLY A N 1
ATOM 2269 C CA . GLY A 1 286 ? -27.487 8.827 33.168 1.00 69.25 286 GLY A CA 1
ATOM 2270 C C . GLY A 1 286 ? -27.104 9.272 31.760 1.00 69.25 286 GLY A C 1
ATOM 2271 O O . GLY A 1 286 ? -26.277 10.163 31.590 1.00 69.25 286 GLY A O 1
ATOM 2272 N N . MET A 1 287 ? -27.679 8.616 30.753 1.00 80.25 287 MET A N 1
ATOM 2273 C CA . MET A 1 287 ? -27.356 8.860 29.344 1.00 80.25 287 MET A CA 1
ATOM 2274 C C . MET A 1 287 ? -28.313 9.869 28.709 1.00 80.25 287 MET A C 1
ATOM 2276 O O . MET A 1 287 ? -29.519 9.876 28.987 1.00 80.25 287 MET A O 1
ATOM 2280 N N . LYS A 1 288 ? -27.806 10.696 27.795 1.00 85.50 288 LYS A N 1
ATOM 2281 C CA . LYS A 1 288 ? -28.651 11.563 26.968 1.00 85.50 288 LYS A CA 1
ATOM 2282 C C . LYS A 1 288 ? -29.524 10.724 26.044 1.00 85.50 288 LYS A C 1
ATOM 2284 O O . LYS A 1 288 ? -29.159 9.632 25.618 1.00 85.50 288 LYS A O 1
ATOM 2289 N N . LEU A 1 289 ? -30.662 11.280 25.630 1.00 82.06 289 LEU A N 1
ATOM 2290 C CA . LEU A 1 289 ? -31.556 10.598 24.689 1.00 82.06 289 LEU A CA 1
ATOM 2291 C C . LEU A 1 289 ? -30.873 10.285 23.342 1.00 82.06 289 LEU A C 1
ATOM 2293 O O . LEU A 1 289 ? -31.167 9.262 22.732 1.00 82.06 289 LEU A O 1
ATOM 2297 N N . SER A 1 290 ? -29.952 11.140 22.890 1.00 81.31 290 SER A N 1
ATOM 2298 C CA . SER A 1 290 ? -29.143 10.896 21.688 1.00 81.31 290 SER A CA 1
ATOM 2299 C C . SER A 1 290 ? -28.177 9.723 21.857 1.00 81.31 290 SER A C 1
ATOM 2301 O O . SER A 1 290 ? -28.033 8.923 20.942 1.00 81.31 290 SER A O 1
ATOM 2303 N N . GLU A 1 291 ? -27.554 9.602 23.029 1.00 83.44 291 GLU A N 1
ATOM 2304 C CA . GLU A 1 291 ? -26.636 8.510 23.379 1.00 83.44 291 GLU A CA 1
ATOM 2305 C C . GLU A 1 291 ? -27.403 7.180 23.465 1.00 83.44 291 GLU A C 1
ATOM 2307 O O . GLU A 1 291 ? -27.008 6.187 22.861 1.00 83.44 291 GLU A O 1
ATOM 2312 N N . ILE A 1 292 ? -28.576 7.198 24.107 1.00 83.81 292 ILE A N 1
ATOM 2313 C CA . ILE A 1 292 ? -29.510 6.064 24.177 1.00 83.81 292 ILE A CA 1
ATOM 2314 C C . ILE A 1 292 ? -29.932 5.600 22.782 1.00 83.81 292 ILE A C 1
ATOM 2316 O O . ILE A 1 292 ? -29.841 4.414 22.475 1.00 83.81 292 ILE A O 1
ATOM 2320 N N . ASN A 1 293 ? -30.385 6.519 21.926 1.00 85.38 293 ASN A N 1
ATOM 2321 C CA . ASN A 1 293 ? -30.810 6.168 20.571 1.00 85.38 293 ASN A CA 1
ATOM 2322 C C . ASN A 1 293 ? -29.649 5.623 19.731 1.00 85.38 293 ASN A C 1
ATOM 2324 O O . ASN A 1 293 ? -29.873 4.738 18.910 1.00 85.38 293 ASN A O 1
ATOM 2328 N N . PHE A 1 294 ? -28.426 6.114 19.955 1.00 83.75 294 PHE A N 1
ATOM 2329 C CA . PHE A 1 294 ? -27.241 5.613 19.271 1.00 83.75 294 PHE A CA 1
ATOM 2330 C C . PHE A 1 294 ? -26.918 4.169 19.659 1.00 83.75 294 PHE A C 1
ATOM 2332 O O . PHE A 1 294 ? -26.693 3.356 18.767 1.00 83.75 294 PHE A O 1
ATOM 2339 N N . ILE A 1 295 ? -26.955 3.839 20.956 1.00 84.12 295 ILE A N 1
ATOM 2340 C CA . ILE A 1 295 ? -26.746 2.468 21.457 1.00 84.12 295 ILE A CA 1
ATOM 2341 C C . ILE A 1 295 ? -27.834 1.532 20.924 1.00 84.12 295 ILE A C 1
ATOM 2343 O O . ILE A 1 295 ? -27.545 0.442 20.444 1.00 84.12 295 ILE A O 1
ATOM 2347 N N . LEU A 1 296 ? -29.092 1.970 20.951 1.00 85.44 296 LEU A N 1
ATOM 2348 C CA . LEU A 1 296 ? -30.227 1.171 20.480 1.00 85.44 296 LEU A CA 1
ATOM 2349 C C . LEU A 1 296 ? -30.210 0.908 18.973 1.00 85.44 296 LEU A C 1
ATOM 2351 O O . LEU A 1 296 ? -30.802 -0.076 18.530 1.00 85.44 296 LEU A O 1
ATOM 2355 N N . ALA A 1 297 ? -29.537 1.769 18.210 1.00 85.38 297 ALA A N 1
ATOM 2356 C CA . ALA A 1 297 ? -29.306 1.585 16.784 1.00 85.38 297 ALA A CA 1
ATOM 2357 C C . ALA A 1 297 ? -28.206 0.560 16.468 1.00 85.38 297 ALA A C 1
ATOM 2359 O O . ALA A 1 297 ? -28.022 0.246 15.299 1.00 85.38 297 ALA A O 1
ATOM 2360 N N . GLN A 1 298 ? -27.467 0.067 17.467 1.00 83.62 298 GLN A N 1
ATOM 2361 C CA . GLN A 1 298 ? -26.448 -0.960 17.264 1.00 83.62 298 GLN A CA 1
ATOM 2362 C C . GLN A 1 298 ? -27.059 -2.361 17.345 1.00 83.62 298 GLN A C 1
ATOM 2364 O O . GLN A 1 298 ? -28.001 -2.600 18.110 1.00 83.62 298 GLN A O 1
ATOM 2369 N N . GLU A 1 299 ? -26.498 -3.282 16.567 1.00 82.19 299 GLU A N 1
ATOM 2370 C CA . GLU A 1 299 ? -26.777 -4.716 16.660 1.00 82.19 299 GLU A CA 1
ATOM 2371 C C . GLU A 1 299 ? -25.966 -5.349 17.805 1.00 82.19 299 GLU A C 1
ATOM 2373 O O . GLU A 1 299 ? -24.918 -4.825 18.193 1.00 82.19 299 GLU A O 1
ATOM 2378 N N . ASN A 1 300 ? -26.454 -6.471 18.345 1.00 81.75 300 ASN A N 1
ATOM 2379 C CA . ASN A 1 300 ? -25.770 -7.289 19.357 1.00 81.75 300 ASN A CA 1
ATOM 2380 C C . ASN A 1 300 ? -25.316 -6.481 20.584 1.00 81.75 300 ASN A C 1
ATOM 2382 O O . ASN A 1 300 ? -24.126 -6.389 20.887 1.00 81.75 300 ASN A O 1
ATOM 2386 N N . VAL A 1 301 ? -26.276 -5.882 21.296 1.00 86.12 301 VAL A N 1
ATOM 2387 C CA . VAL A 1 301 ? -25.997 -5.102 22.511 1.00 86.12 301 VAL A CA 1
ATOM 2388 C C . VAL A 1 301 ? -26.430 -5.892 23.737 1.00 86.12 301 VAL A C 1
ATOM 2390 O O . VAL A 1 301 ? -27.615 -6.176 23.901 1.00 86.12 301 VAL A O 1
ATOM 2393 N N . ARG A 1 302 ? -25.487 -6.201 24.629 1.00 84.69 302 ARG A N 1
ATOM 2394 C CA . ARG A 1 302 ? -25.735 -6.971 25.857 1.00 84.69 302 ARG A CA 1
ATOM 2395 C C . ARG A 1 302 ? -25.490 -6.110 27.092 1.00 84.69 302 ARG A C 1
ATOM 2397 O O . ARG A 1 302 ? -24.467 -5.438 27.183 1.00 84.69 302 ARG A O 1
ATOM 2404 N N . ALA A 1 303 ? -26.405 -6.139 28.059 1.00 80.69 303 ALA A N 1
ATOM 2405 C CA . ALA A 1 303 ? -26.182 -5.498 29.353 1.00 80.69 303 ALA A CA 1
ATOM 2406 C C . ALA A 1 303 ? -25.179 -6.318 30.183 1.00 80.69 303 ALA A C 1
ATOM 2408 O O . ALA A 1 303 ? -25.264 -7.546 30.238 1.00 80.69 303 ALA A O 1
ATOM 2409 N N . VAL A 1 304 ? -24.230 -5.647 30.832 1.00 82.12 304 VAL A N 1
ATOM 2410 C CA . VAL A 1 304 ? -23.242 -6.280 31.712 1.00 82.12 304 VAL A CA 1
ATOM 2411 C C . VAL A 1 304 ? -23.087 -5.469 32.992 1.00 82.12 304 VAL A C 1
ATOM 2413 O O . VAL A 1 304 ? -23.139 -4.242 32.969 1.00 82.12 304 VAL A O 1
ATOM 2416 N N . ASN A 1 305 ? -22.876 -6.147 34.119 1.00 75.94 305 ASN A N 1
ATOM 2417 C CA . ASN A 1 305 ? -22.442 -5.500 35.351 1.00 75.94 305 ASN A CA 1
ATOM 2418 C C . ASN A 1 305 ? -20.942 -5.748 35.529 1.00 75.94 305 ASN A C 1
ATOM 2420 O O . ASN A 1 305 ? -20.524 -6.853 35.875 1.00 75.94 305 ASN A O 1
ATOM 2424 N N . GLU A 1 306 ? -20.131 -4.723 35.283 1.00 68.69 306 GLU A N 1
ATOM 2425 C CA . GLU A 1 306 ? -18.689 -4.787 35.498 1.00 68.69 306 GLU A CA 1
ATOM 2426 C C . GLU A 1 306 ? -18.290 -3.953 36.709 1.00 68.69 306 GLU A C 1
ATOM 2428 O O . GLU A 1 306 ? -18.506 -2.741 36.772 1.00 68.69 306 GLU A O 1
ATOM 2433 N N . ASN A 1 307 ? -17.669 -4.601 37.698 1.00 63.53 307 ASN A N 1
ATOM 2434 C CA . ASN A 1 307 ? -17.159 -3.949 38.907 1.00 63.53 307 ASN A CA 1
ATOM 2435 C C . ASN A 1 307 ? -18.218 -3.124 39.675 1.00 63.53 307 ASN A C 1
ATOM 2437 O O . ASN A 1 307 ? -17.894 -2.103 40.290 1.00 63.53 307 ASN A O 1
ATOM 2441 N N . GLY A 1 308 ? -19.485 -3.557 39.654 1.00 64.00 308 GLY A N 1
ATOM 2442 C CA . GLY A 1 308 ? -20.592 -2.864 40.318 1.00 64.00 308 GLY A CA 1
ATOM 2443 C C . GLY A 1 308 ? -21.096 -1.628 39.570 1.00 64.00 308 GLY A C 1
ATOM 2444 O O . GLY A 1 308 ? -21.739 -0.773 40.183 1.00 64.00 308 GLY A O 1
ATOM 2445 N N . LYS A 1 309 ? -20.778 -1.504 38.277 1.00 67.00 309 LYS A N 1
ATOM 2446 C CA . LYS A 1 309 ? -21.344 -0.509 37.367 1.00 67.00 309 LYS A CA 1
ATOM 2447 C C . LYS A 1 309 ? -22.034 -1.223 36.213 1.00 67.00 309 LYS A C 1
ATOM 2449 O O . LYS A 1 309 ? -21.453 -2.126 35.614 1.00 67.00 309 LYS A O 1
ATOM 2454 N N . ASP A 1 310 ? -23.238 -0.781 35.893 1.00 75.31 310 ASP A N 1
ATOM 2455 C CA . ASP A 1 310 ? -23.966 -1.278 34.732 1.00 75.31 310 ASP A CA 1
ATOM 2456 C C . ASP A 1 310 ? -23.373 -0.656 33.467 1.00 75.31 310 ASP A C 1
ATOM 2458 O O . ASP A 1 310 ? -23.137 0.553 33.418 1.00 75.31 310 ASP A O 1
ATOM 2462 N N . GLY A 1 311 ? -23.104 -1.488 32.470 1.00 82.94 311 GLY A N 1
ATOM 2463 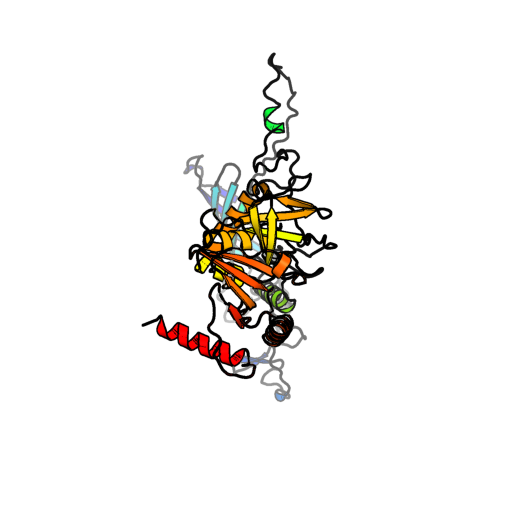C CA . GLY A 1 311 ? -22.537 -1.123 31.179 1.00 82.94 311 GLY A CA 1
ATOM 2464 C C . GLY A 1 311 ? -23.146 -1.950 30.051 1.00 82.94 311 GLY A C 1
ATOM 2465 O O . GLY A 1 311 ? -23.994 -2.817 30.274 1.00 82.94 311 GLY A O 1
ATOM 2466 N N . PHE A 1 312 ? -22.711 -1.673 28.825 1.00 86.25 312 PHE A N 1
ATOM 2467 C CA . PHE A 1 312 ? -23.212 -2.338 27.621 1.00 86.25 312 PHE A CA 1
ATOM 2468 C C . PHE A 1 312 ? -22.055 -2.871 26.795 1.00 86.25 312 PHE A C 1
ATOM 2470 O O . PHE A 1 312 ? -21.142 -2.121 26.478 1.00 86.25 312 PHE A O 1
ATOM 2477 N N . LEU A 1 313 ? -22.107 -4.142 26.425 1.00 86.12 313 LEU A N 1
ATOM 2478 C CA . LEU A 1 313 ? -21.204 -4.736 25.449 1.00 86.12 313 LEU A CA 1
ATOM 2479 C C . LEU A 1 313 ? -21.839 -4.621 24.072 1.00 86.12 313 LEU A C 1
ATOM 2481 O O . LEU A 1 313 ? -23.013 -4.955 23.913 1.00 86.12 313 LEU A O 1
ATOM 2485 N N . ILE A 1 314 ? -21.069 -4.154 23.099 1.00 86.88 314 ILE A N 1
ATOM 2486 C CA . ILE A 1 314 ? -21.479 -4.053 21.702 1.00 86.88 314 ILE A CA 1
ATOM 2487 C C . ILE A 1 314 ? -20.634 -4.996 20.854 1.00 86.88 314 ILE A C 1
ATOM 2489 O O . ILE A 1 314 ? -19.402 -4.946 20.916 1.00 86.88 314 ILE A O 1
ATOM 2493 N N . GLY A 1 315 ? -21.327 -5.772 20.020 1.00 79.44 315 GLY A N 1
ATOM 2494 C CA . GLY A 1 315 ? -20.736 -6.613 18.987 1.00 79.44 315 GLY A CA 1
ATOM 2495 C C . GLY A 1 315 ? -20.192 -7.942 19.506 1.00 79.44 315 GLY A C 1
ATOM 2496 O O . GLY A 1 315 ? -20.299 -8.261 20.685 1.00 79.44 315 GLY A O 1
ATOM 2497 N N . ASP A 1 316 ? -19.626 -8.699 18.574 1.00 81.62 316 ASP A N 1
ATOM 2498 C CA . ASP A 1 316 ? -18.749 -9.857 18.764 1.00 81.62 316 ASP A CA 1
ATOM 2499 C C . ASP A 1 316 ? -17.788 -9.806 17.549 1.00 81.62 316 ASP A C 1
ATOM 2501 O O . ASP A 1 316 ? -17.916 -10.579 16.603 1.00 81.62 316 ASP A O 1
ATOM 2505 N N . PHE A 1 317 ? -16.941 -8.772 17.503 1.00 81.44 317 PHE A N 1
ATOM 2506 C CA . PHE A 1 317 ? -16.076 -8.441 16.365 1.00 81.44 317 PHE A CA 1
ATOM 2507 C C . PHE A 1 317 ? -15.002 -9.507 16.178 1.00 81.44 317 PHE A C 1
ATOM 2509 O O . PHE A 1 317 ? -14.391 -9.946 17.153 1.00 81.44 317 PHE A O 1
ATOM 2516 N N . GLU A 1 318 ? -14.751 -9.907 14.934 1.00 76.56 318 GLU A N 1
ATOM 2517 C CA . GLU A 1 318 ? -13.764 -10.954 14.648 1.00 76.56 318 GLU A CA 1
ATOM 2518 C C . GLU A 1 318 ? -12.325 -10.413 14.669 1.00 76.56 318 GLU A C 1
ATOM 2520 O O . GLU A 1 318 ? -11.377 -11.178 14.854 1.00 76.56 318 GLU A O 1
ATOM 2525 N N . THR A 1 319 ? -12.159 -9.091 14.526 1.00 72.81 319 THR A N 1
ATOM 2526 C CA . THR A 1 319 ? -10.852 -8.437 14.412 1.00 72.81 319 THR A CA 1
ATOM 2527 C C . THR A 1 319 ? -10.729 -7.199 15.300 1.00 72.81 319 THR A C 1
ATOM 2529 O O . THR A 1 319 ? -11.711 -6.556 15.689 1.00 72.81 319 THR A O 1
ATOM 2532 N N . LEU A 1 320 ? -9.484 -6.870 15.653 1.00 77.88 320 LEU A N 1
ATOM 2533 C CA . LEU A 1 320 ? -9.168 -5.716 16.488 1.00 77.88 320 LEU A CA 1
ATOM 2534 C C . LEU A 1 320 ? -9.497 -4.373 15.799 1.00 77.88 320 LEU A C 1
ATOM 2536 O O . LEU A 1 320 ? -10.099 -3.527 16.465 1.00 77.88 320 LEU A O 1
ATOM 2540 N N . PRO A 1 321 ? -9.196 -4.158 14.497 1.00 74.50 321 PRO A N 1
ATOM 2541 C CA . PRO A 1 321 ? -9.525 -2.909 13.799 1.00 74.50 321 PRO A CA 1
ATOM 2542 C C . PRO A 1 321 ? -11.010 -2.575 13.813 1.00 74.50 321 PRO A C 1
ATOM 2544 O O . PRO A 1 321 ? -11.384 -1.433 14.080 1.00 74.50 321 PRO A O 1
ATOM 2547 N N . GLU A 1 322 ? -11.878 -3.564 13.609 1.00 77.69 322 GLU A N 1
ATOM 2548 C CA . GLU A 1 322 ? -13.324 -3.347 13.605 1.00 77.69 322 GLU A CA 1
ATOM 2549 C C . GLU A 1 322 ? -13.825 -2.865 14.980 1.00 77.69 322 GLU A C 1
ATOM 2551 O O . GLU A 1 322 ? -14.580 -1.890 15.085 1.00 77.69 322 GLU A O 1
ATOM 2556 N N . ALA A 1 323 ? -13.322 -3.481 16.054 1.00 83.25 323 ALA A N 1
ATOM 2557 C CA . ALA A 1 323 ? -13.629 -3.078 17.422 1.00 83.25 323 ALA A CA 1
ATOM 2558 C C . ALA A 1 323 ? -13.080 -1.678 17.762 1.00 83.25 323 ALA A C 1
ATOM 2560 O O . ALA A 1 323 ? -13.763 -0.892 18.429 1.00 83.25 323 ALA A O 1
ATOM 2561 N N . VAL A 1 324 ? -11.878 -1.334 17.285 1.00 82.81 324 VAL A N 1
ATOM 2562 C CA . VAL A 1 324 ? -11.267 -0.009 17.491 1.00 82.81 324 VAL A CA 1
ATOM 2563 C C . VAL A 1 324 ? -12.028 1.075 16.724 1.00 82.81 324 VAL A C 1
ATOM 2565 O O . VAL A 1 324 ? -12.398 2.087 17.320 1.00 82.81 324 VAL A O 1
ATOM 2568 N N . ASN A 1 325 ? -12.375 0.846 15.456 1.00 79.69 325 ASN A N 1
ATOM 2569 C CA . ASN A 1 325 ? -13.248 1.739 14.690 1.00 79.69 325 ASN A CA 1
ATOM 2570 C C . ASN A 1 325 ? -14.569 1.971 15.420 1.00 79.69 325 ASN A C 1
ATOM 2572 O O . ASN A 1 325 ? -15.033 3.107 15.568 1.00 79.69 325 ASN A O 1
ATOM 2576 N N . LYS A 1 326 ? -15.162 0.900 15.959 1.00 84.75 326 LYS A N 1
ATOM 2577 C CA . LYS A 1 326 ? -16.392 1.030 16.730 1.00 84.75 326 LYS A CA 1
ATOM 2578 C C . LYS A 1 326 ? -16.209 1.903 17.967 1.00 84.75 326 LYS A C 1
ATOM 2580 O O . LYS A 1 326 ? -17.036 2.790 18.191 1.00 84.75 326 LYS A O 1
ATOM 2585 N N . LYS A 1 327 ? -15.132 1.706 18.732 1.00 86.00 327 LYS A N 1
ATOM 2586 C CA . LYS A 1 327 ? -14.767 2.562 19.871 1.00 86.00 327 LYS A CA 1
ATOM 2587 C C . LYS A 1 327 ? -14.673 4.033 19.447 1.00 86.00 327 LYS A C 1
ATOM 2589 O O . LYS A 1 327 ? -15.346 4.864 20.051 1.00 86.00 327 LYS A O 1
ATOM 2594 N N . ILE A 1 328 ? -13.944 4.350 18.376 1.00 82.31 328 ILE A N 1
ATOM 2595 C CA . ILE A 1 328 ? -13.791 5.731 17.876 1.00 82.31 328 ILE A CA 1
ATOM 2596 C C . ILE A 1 328 ? -15.162 6.353 17.565 1.00 82.31 328 ILE A C 1
ATOM 2598 O O . ILE A 1 328 ? -15.465 7.467 18.002 1.00 82.31 328 ILE A O 1
ATOM 2602 N N . THR A 1 329 ? -16.048 5.620 16.878 1.00 81.00 329 THR A N 1
ATOM 2603 C CA . THR A 1 329 ? -17.399 6.126 16.568 1.00 81.00 329 THR A CA 1
ATOM 2604 C C . THR A 1 329 ? -18.247 6.380 17.818 1.00 81.00 329 THR A C 1
ATOM 2606 O O . THR A 1 329 ? -19.048 7.318 17.836 1.00 81.00 329 THR A O 1
ATOM 2609 N N . LEU A 1 330 ? -18.076 5.576 18.871 1.00 83.12 330 LEU A N 1
ATOM 2610 C CA . LEU A 1 330 ? -18.777 5.728 20.147 1.00 83.12 330 LEU A CA 1
ATOM 2611 C C . LEU A 1 330 ? -18.250 6.936 20.932 1.00 83.12 330 LEU A C 1
ATOM 2613 O O . LEU A 1 330 ? -19.042 7.749 21.422 1.00 83.12 330 LEU A O 1
ATOM 2617 N N . GLU A 1 331 ? -16.931 7.107 20.992 1.00 83.50 331 GLU A N 1
ATOM 2618 C CA . GLU A 1 331 ? -16.276 8.230 21.670 1.00 83.50 331 GLU A CA 1
ATOM 2619 C C . GLU A 1 331 ? -16.581 9.566 20.984 1.00 83.50 331 GLU A C 1
ATOM 2621 O O . GLU A 1 331 ? -16.869 10.558 21.661 1.00 83.50 331 GLU A O 1
ATOM 2626 N N . ALA A 1 332 ? -16.676 9.584 19.651 1.00 80.81 332 ALA A N 1
ATOM 2627 C CA . ALA A 1 332 ? -17.137 10.746 18.889 1.00 80.81 332 ALA A CA 1
ATOM 2628 C C . ALA A 1 332 ? -18.577 11.176 19.249 1.00 80.81 332 ALA A C 1
ATOM 2630 O O . ALA A 1 332 ? -18.947 12.342 19.080 1.00 80.81 332 ALA A O 1
ATOM 2631 N N . LYS A 1 333 ? -19.406 10.263 19.779 1.00 79.69 333 LYS A N 1
ATOM 2632 C CA . LYS A 1 333 ? -20.749 10.566 20.313 1.00 79.69 333 LYS A CA 1
ATOM 2633 C C . LYS A 1 333 ? -20.745 10.936 21.800 1.00 79.69 333 LYS A C 1
ATOM 2635 O O . LYS A 1 333 ? -21.809 11.231 22.346 1.00 79.69 333 LYS A O 1
ATOM 2640 N N . GLY A 1 334 ? -19.575 10.987 22.437 1.00 77.56 334 GLY A N 1
ATOM 2641 C CA . GLY A 1 334 ? -19.398 11.349 23.843 1.00 77.56 334 GLY A CA 1
ATOM 2642 C C . GLY A 1 334 ? -19.601 10.194 24.824 1.00 77.56 334 GLY A C 1
ATOM 2643 O O . GLY A 1 334 ? -19.790 10.452 26.013 1.00 77.56 334 GLY A O 1
ATOM 2644 N N . LEU A 1 335 ? -19.592 8.945 24.345 1.00 82.75 335 LEU A N 1
ATOM 2645 C CA . LEU A 1 335 ? -19.661 7.753 25.189 1.00 82.75 335 LEU A CA 1
ATOM 2646 C C . LEU A 1 335 ? -18.261 7.368 25.677 1.00 82.75 335 LEU A C 1
ATOM 2648 O O . LEU A 1 335 ? -17.281 7.532 24.962 1.00 82.75 335 LEU A O 1
ATOM 2652 N N . ILE A 1 336 ? -18.174 6.848 26.902 1.00 82.81 336 ILE A N 1
ATOM 2653 C CA . ILE A 1 336 ? -16.935 6.270 27.432 1.00 82.81 336 ILE A CA 1
ATOM 2654 C C . ILE A 1 336 ? -16.934 4.793 27.050 1.00 82.81 336 ILE A C 1
ATOM 2656 O O . ILE A 1 336 ? -17.821 4.059 27.498 1.00 82.81 336 ILE A O 1
ATOM 2660 N N . SER A 1 337 ? -15.953 4.364 26.256 1.00 85.56 337 SER A N 1
ATOM 2661 C CA . SER A 1 337 ? -15.837 2.975 25.808 1.00 85.56 337 SER A CA 1
ATOM 2662 C C . SER A 1 337 ? -14.443 2.375 25.989 1.00 85.56 337 SER A C 1
ATOM 2664 O O . SER A 1 337 ? -13.441 3.086 26.018 1.00 85.56 337 SER A O 1
ATOM 2666 N N . SER A 1 338 ? -14.379 1.050 26.107 1.00 85.69 338 SER A N 1
ATOM 2667 C CA . SER A 1 338 ? -13.137 0.273 26.080 1.00 85.69 338 SER A CA 1
ATOM 2668 C C . SER A 1 338 ? -13.295 -0.989 25.237 1.00 85.69 338 SER A C 1
ATOM 2670 O O . SER A 1 338 ? -14.381 -1.564 25.160 1.00 85.69 338 SER A O 1
ATOM 2672 N N . VAL A 1 339 ? -12.218 -1.411 24.573 1.00 85.62 339 VAL A N 1
ATOM 2673 C CA . VAL A 1 339 ? -12.198 -2.664 23.805 1.00 85.62 339 VAL A CA 1
ATOM 2674 C C . VAL A 1 339 ? -11.774 -3.804 24.725 1.00 85.62 339 VAL A C 1
ATOM 2676 O O . VAL A 1 339 ? -10.769 -3.712 25.429 1.00 85.62 339 VAL A O 1
ATOM 2679 N N . GLN A 1 340 ? -12.535 -4.893 24.701 1.00 85.75 340 GLN A N 1
ATOM 2680 C CA . GLN A 1 340 ? -12.249 -6.116 25.436 1.00 85.75 340 GLN A CA 1
ATOM 2681 C C . GLN A 1 340 ? -12.017 -7.279 24.478 1.00 85.75 340 GLN A C 1
ATOM 2683 O O . GLN A 1 340 ? -12.757 -7.445 23.509 1.00 85.75 340 GLN A O 1
ATOM 2688 N N . ARG A 1 341 ? -11.031 -8.117 24.792 1.00 83.88 341 ARG A N 1
ATOM 2689 C CA . ARG A 1 341 ? -10.741 -9.371 24.088 1.00 83.88 341 ARG A CA 1
ATOM 2690 C C . ARG A 1 341 ? -11.187 -10.558 24.930 1.00 83.88 341 ARG A C 1
ATOM 2692 O O . ARG A 1 341 ? -10.919 -10.598 26.132 1.00 83.88 341 ARG A O 1
ATOM 2699 N N . GLU A 1 342 ? -11.830 -11.539 24.306 1.00 79.56 342 GLU A N 1
ATOM 2700 C CA . GLU A 1 342 ? -12.173 -12.802 24.961 1.00 79.56 342 GLU A CA 1
ATOM 2701 C C . GLU A 1 342 ? -11.002 -13.796 24.872 1.00 79.56 342 GLU A C 1
ATOM 2703 O O . GLU A 1 342 ? -10.572 -14.186 23.787 1.00 79.56 342 GLU A O 1
ATOM 2708 N N . ILE A 1 343 ? -10.477 -14.224 26.023 1.00 75.50 343 ILE A N 1
ATOM 2709 C CA . ILE A 1 343 ? -9.401 -15.215 26.133 1.00 75.50 343 ILE A CA 1
ATOM 2710 C C . ILE A 1 343 ? -9.874 -16.325 27.073 1.00 75.50 343 ILE A C 1
ATOM 2712 O O . ILE A 1 343 ? -10.038 -16.110 28.269 1.00 75.50 343 ILE A O 1
ATOM 2716 N N . ASN A 1 344 ? -10.081 -17.539 26.550 1.00 67.94 344 ASN A N 1
ATOM 2717 C CA . ASN A 1 344 ? -10.535 -18.707 27.327 1.00 67.94 344 ASN A CA 1
ATOM 2718 C C . ASN A 1 344 ? -11.837 -18.479 28.135 1.00 67.94 344 ASN A C 1
ATOM 2720 O O . ASN A 1 344 ? -12.036 -19.113 29.171 1.00 67.94 344 ASN A O 1
ATOM 2724 N N . GLY A 1 345 ? -12.723 -17.599 27.653 1.00 68.12 345 GLY A N 1
ATOM 2725 C CA . GLY A 1 345 ? -13.982 -17.227 28.311 1.00 68.12 345 GLY A CA 1
ATOM 2726 C C . GLY A 1 345 ? -13.866 -16.083 29.327 1.00 68.12 345 GLY A C 1
ATOM 2727 O O . GLY A 1 345 ? -14.890 -15.632 29.840 1.00 68.12 345 GLY A O 1
ATOM 2728 N N . ASP A 1 346 ? -12.654 -15.588 29.593 1.00 72.19 346 ASP A N 1
ATOM 2729 C CA . ASP A 1 346 ? -12.417 -14.385 30.390 1.00 72.19 346 ASP A CA 1
ATOM 2730 C C . ASP A 1 346 ? -12.266 -13.167 29.464 1.00 72.19 346 ASP A C 1
ATOM 2732 O O . ASP A 1 346 ? -11.603 -13.236 28.427 1.00 72.19 346 ASP A O 1
ATOM 2736 N N . ARG A 1 347 ? -12.872 -12.033 29.837 1.00 78.44 347 ARG A N 1
ATOM 2737 C CA . ARG A 1 347 ? -12.740 -10.767 29.100 1.00 78.44 347 ARG A CA 1
ATOM 2738 C C . ARG A 1 347 ? -11.598 -9.937 29.675 1.00 78.44 347 ARG A C 1
ATOM 2740 O O . ARG A 1 347 ? -11.570 -9.673 30.877 1.00 78.44 347 ARG A O 1
ATOM 2747 N N . VAL A 1 348 ? -10.672 -9.521 28.817 1.00 82.69 348 VAL A N 1
ATOM 2748 C CA . VAL A 1 348 ? -9.510 -8.701 29.180 1.00 82.69 348 VAL A CA 1
ATOM 2749 C C . VAL A 1 348 ? -9.614 -7.350 28.481 1.00 82.69 348 VAL A C 1
ATOM 2751 O O . VAL A 1 348 ? -9.779 -7.301 27.264 1.00 82.69 348 VAL A O 1
ATOM 2754 N N . ASP A 1 349 ? -9.531 -6.265 29.251 1.00 80.75 349 ASP A N 1
ATOM 2755 C CA . ASP A 1 349 ? -9.465 -4.898 28.723 1.00 80.75 349 ASP A CA 1
ATOM 2756 C C . ASP A 1 349 ? -8.082 -4.651 28.107 1.00 80.75 349 ASP A C 1
ATOM 2758 O O . ASP A 1 349 ? -7.065 -4.817 28.786 1.00 80.75 349 ASP A O 1
ATOM 2762 N N . ILE A 1 350 ? -8.064 -4.275 26.830 1.00 80.56 350 ILE A N 1
ATOM 2763 C CA . ILE A 1 350 ? -6.848 -4.041 26.040 1.00 80.56 350 ILE A CA 1
ATOM 2764 C C . ILE A 1 350 ? -6.717 -2.575 25.612 1.00 80.56 350 ILE A C 1
ATOM 2766 O O . ILE A 1 350 ? -5.968 -2.268 24.691 1.00 80.56 350 ILE A O 1
ATOM 2770 N N . ASN A 1 351 ? -7.432 -1.643 26.264 1.00 76.69 351 ASN A N 1
ATOM 2771 C CA . ASN A 1 351 ? -7.443 -0.232 25.854 1.00 76.69 351 ASN A CA 1
ATOM 2772 C C . ASN A 1 351 ? -6.040 0.397 25.771 1.00 76.69 351 ASN A C 1
ATOM 2774 O O . ASN A 1 351 ? -5.799 1.207 24.886 1.00 76.69 351 ASN A O 1
ATOM 2778 N N . ASN A 1 352 ? -5.125 0.019 26.671 1.00 67.62 352 ASN A N 1
ATOM 2779 C CA . ASN A 1 352 ? -3.759 0.557 26.689 1.00 67.62 352 ASN A CA 1
ATOM 2780 C C . ASN A 1 352 ? -2.926 0.112 25.476 1.00 67.62 352 ASN A C 1
ATOM 2782 O O . ASN A 1 352 ? -1.973 0.796 25.116 1.00 67.62 352 ASN A O 1
ATOM 2786 N N . ASP A 1 353 ? -3.288 -1.013 24.859 1.00 67.06 353 ASP A N 1
ATOM 2787 C CA . ASP A 1 353 ? -2.540 -1.637 23.763 1.00 67.06 353 ASP A CA 1
ATOM 2788 C C . ASP A 1 353 ? -3.081 -1.200 22.388 1.00 67.06 353 ASP A C 1
ATOM 2790 O O . ASP A 1 353 ? -2.600 -1.651 21.353 1.00 67.06 353 ASP A O 1
ATOM 2794 N N . ILE A 1 354 ? -4.112 -0.342 22.362 1.00 71.50 354 ILE A N 1
ATOM 2795 C CA . ILE A 1 354 ? -4.756 0.137 21.128 1.00 71.50 354 ILE A CA 1
ATOM 2796 C C . ILE A 1 354 ? -4.675 1.652 20.939 1.00 71.50 354 ILE A C 1
ATOM 2798 O O . ILE A 1 354 ? -5.155 2.152 19.926 1.00 71.50 354 ILE A O 1
ATOM 2802 N N . ASP A 1 355 ? -4.084 2.402 21.872 1.00 69.62 355 ASP A N 1
ATOM 2803 C CA . ASP A 1 355 ? -4.003 3.870 21.783 1.00 69.62 355 ASP A CA 1
ATOM 2804 C C . ASP A 1 355 ? -3.252 4.331 20.517 1.00 69.62 355 ASP A C 1
ATOM 2806 O O . ASP A 1 355 ? -3.663 5.286 19.858 1.00 69.62 355 ASP A O 1
ATOM 2810 N N . ALA A 1 356 ? -2.207 3.602 20.120 1.00 65.12 356 ALA A N 1
ATOM 2811 C CA . ALA A 1 356 ? -1.459 3.844 18.885 1.00 65.12 356 ALA A CA 1
ATOM 2812 C C . ALA A 1 356 ? -2.293 3.588 17.625 1.00 65.12 356 ALA A C 1
ATOM 2814 O O . ALA A 1 356 ? -2.245 4.329 16.646 1.00 65.12 356 ALA A O 1
ATOM 2815 N N . MET A 1 357 ? -3.089 2.524 17.669 1.00 70.81 357 MET A N 1
ATOM 2816 C CA . MET A 1 357 ? -3.962 2.119 16.580 1.00 70.81 357 MET A CA 1
ATOM 2817 C C . MET A 1 357 ? -5.109 3.118 16.400 1.00 70.81 357 MET A C 1
ATOM 2819 O O . MET A 1 357 ? -5.441 3.474 15.274 1.00 70.81 357 MET A O 1
ATOM 2823 N N . VAL A 1 358 ? -5.642 3.657 17.502 1.00 75.00 358 VAL A N 1
ATOM 2824 C CA . VAL A 1 358 ? -6.601 4.769 17.477 1.00 75.00 358 VAL A CA 1
ATOM 2825 C C . VAL A 1 358 ? -6.005 5.990 16.771 1.00 75.00 358 VAL A C 1
ATOM 2827 O O . VAL A 1 358 ? -6.667 6.556 15.907 1.00 75.00 358 VAL A O 1
ATOM 2830 N N . GLU A 1 359 ? -4.758 6.371 17.075 1.00 71.12 359 GLU A N 1
ATOM 2831 C CA . GLU A 1 359 ? -4.093 7.516 16.431 1.00 71.12 359 GLU A CA 1
ATOM 2832 C C . GLU A 1 359 ? -3.962 7.324 14.908 1.00 71.12 359 GLU A C 1
ATOM 2834 O O . GLU A 1 359 ? -4.328 8.215 14.138 1.00 71.12 359 GLU A O 1
ATOM 2839 N N . VAL A 1 360 ? -3.535 6.136 14.462 1.00 69.06 360 VAL A N 1
ATOM 2840 C CA . VAL A 1 360 ? -3.421 5.794 13.031 1.00 69.06 360 VAL A CA 1
ATOM 2841 C C . VAL A 1 360 ? -4.785 5.828 12.329 1.00 69.06 360 VAL A C 1
ATOM 2843 O O . VAL A 1 360 ? -4.918 6.402 11.243 1.00 69.06 360 VAL A O 1
ATOM 2846 N N . MET A 1 361 ? -5.815 5.247 12.946 1.00 70.81 361 MET A N 1
ATOM 2847 C CA . MET A 1 361 ? -7.164 5.193 12.375 1.00 70.81 361 MET A CA 1
ATOM 2848 C C . MET A 1 361 ? -7.828 6.576 12.322 1.00 70.81 361 MET A C 1
ATOM 2850 O O . MET A 1 361 ? -8.475 6.918 11.328 1.00 70.81 361 MET A O 1
ATOM 2854 N N . GLU A 1 362 ? -7.630 7.413 13.343 1.00 70.50 362 GLU A N 1
ATOM 2855 C CA . GLU A 1 362 ? -8.108 8.797 13.349 1.00 70.50 362 GLU A CA 1
ATOM 2856 C C . GLU A 1 362 ? -7.437 9.656 12.268 1.00 70.50 362 GLU A C 1
ATOM 2858 O O . GLU A 1 362 ? -8.092 10.523 11.680 1.00 70.50 362 GLU A O 1
ATOM 2863 N N . GLU A 1 363 ? -6.145 9.448 11.986 1.00 64.75 363 GLU A N 1
ATOM 2864 C CA . GLU A 1 363 ? -5.464 10.129 10.881 1.00 64.75 363 GLU A CA 1
ATOM 2865 C C . GLU A 1 363 ? -6.001 9.676 9.518 1.00 64.75 363 GLU A C 1
ATOM 2867 O O . GLU A 1 363 ? -6.337 10.532 8.693 1.00 64.75 363 GLU A O 1
ATOM 2872 N N . ARG A 1 364 ? -6.180 8.363 9.308 1.00 62.12 364 ARG A N 1
ATOM 2873 C CA . ARG A 1 364 ? -6.764 7.802 8.074 1.00 62.12 364 ARG A CA 1
ATOM 2874 C C . ARG A 1 364 ? -8.190 8.297 7.814 1.00 62.12 364 ARG A C 1
ATOM 2876 O O . ARG A 1 364 ? -8.512 8.661 6.679 1.00 62.12 364 ARG A O 1
ATOM 2883 N N . SER A 1 365 ? -9.020 8.401 8.853 1.00 57.91 365 SER A N 1
ATOM 2884 C CA . SER A 1 365 ? -10.404 8.898 8.763 1.00 57.91 365 SER A CA 1
ATOM 2885 C C . SER A 1 365 ? -10.502 10.382 8.356 1.00 57.91 365 SER A C 1
ATOM 2887 O O . SER A 1 365 ? -11.517 10.820 7.817 1.00 57.91 365 SER A O 1
ATOM 2889 N N . ARG A 1 366 ? -9.440 11.187 8.527 1.00 58.38 366 ARG A N 1
ATOM 2890 C CA . ARG A 1 366 ? -9.405 12.572 8.001 1.00 58.38 366 ARG A CA 1
ATOM 2891 C C . ARG A 1 366 ? -9.158 12.630 6.493 1.00 58.38 366 ARG A C 1
ATOM 2893 O O . ARG A 1 366 ? -9.473 13.644 5.869 1.00 58.38 366 ARG A O 1
ATOM 2900 N N . THR A 1 367 ? -8.557 11.587 5.928 1.00 45.91 367 THR A N 1
ATOM 2901 C CA . THR A 1 367 ? -8.185 11.483 4.508 1.00 45.91 367 THR A CA 1
ATOM 2902 C C . THR A 1 367 ? -9.220 10.730 3.679 1.00 45.91 367 THR A C 1
ATOM 2904 O O . THR A 1 367 ? -9.459 11.104 2.532 1.00 45.91 367 THR A O 1
ATOM 2907 N N . ILE A 1 368 ? -9.868 9.724 4.264 1.00 42.34 368 ILE A N 1
ATOM 2908 C CA . ILE A 1 368 ? -10.938 8.942 3.645 1.00 42.34 368 ILE A CA 1
ATOM 2909 C C . ILE A 1 368 ? -12.250 9.444 4.243 1.00 42.34 368 ILE A C 1
ATOM 2911 O O . ILE A 1 368 ? -12.507 9.266 5.430 1.00 42.34 368 ILE A O 1
ATOM 2915 N N . GLY A 1 369 ? -13.043 10.156 3.440 1.00 38.03 369 GLY A N 1
ATOM 2916 C CA . GLY A 1 369 ? -14.340 10.668 3.876 1.00 38.03 369 GLY A CA 1
ATOM 2917 C C . GLY A 1 369 ? -15.220 9.549 4.432 1.00 38.03 369 GLY A C 1
ATOM 2918 O O . GLY A 1 369 ? -15.264 8.472 3.846 1.00 38.03 369 GLY A O 1
ATOM 2919 N N . ASP A 1 370 ? -15.877 9.855 5.555 1.00 35.78 370 ASP A N 1
ATOM 2920 C CA . ASP A 1 370 ? -16.860 9.058 6.302 1.00 35.78 370 ASP A CA 1
ATOM 2921 C C . ASP A 1 370 ? -17.452 7.908 5.468 1.00 35.78 370 ASP A C 1
ATOM 2923 O O . ASP A 1 370 ? -18.246 8.136 4.549 1.00 35.78 370 ASP A O 1
ATOM 2927 N N . TYR A 1 371 ? -17.077 6.666 5.790 1.00 34.03 371 TYR A N 1
ATOM 2928 C CA . TYR A 1 371 ? -17.828 5.500 5.336 1.00 34.03 371 TYR A CA 1
ATOM 2929 C C . TYR A 1 371 ? -19.145 5.524 6.119 1.00 34.03 371 TYR A C 1
ATOM 2931 O O . TYR A 1 371 ? -19.260 4.973 7.215 1.00 34.03 371 TYR A O 1
ATOM 2939 N N . GLU A 1 372 ? -20.114 6.290 5.606 1.00 38.28 372 GLU A N 1
ATOM 2940 C CA . GLU A 1 372 ? -21.476 6.331 6.124 1.00 38.28 372 GLU A CA 1
ATOM 2941 C C . GLU A 1 372 ? -21.979 4.889 6.186 1.00 38.28 372 GLU A C 1
ATOM 2943 O O . GLU A 1 372 ? -22.114 4.208 5.167 1.00 38.28 372 GLU A O 1
ATOM 2948 N N . GLY A 1 373 ? -22.183 4.420 7.418 1.00 41.03 373 GLY A N 1
ATOM 2949 C CA . GLY A 1 373 ? -22.653 3.077 7.703 1.00 41.03 373 GLY A CA 1
ATOM 2950 C C . GLY A 1 373 ? -23.858 2.739 6.837 1.00 41.03 373 GLY A C 1
ATOM 2951 O O . GLY A 1 373 ? -24.743 3.569 6.632 1.00 41.03 373 GLY A O 1
ATOM 2952 N N . SER A 1 374 ? -23.868 1.504 6.338 1.00 43.03 374 SER 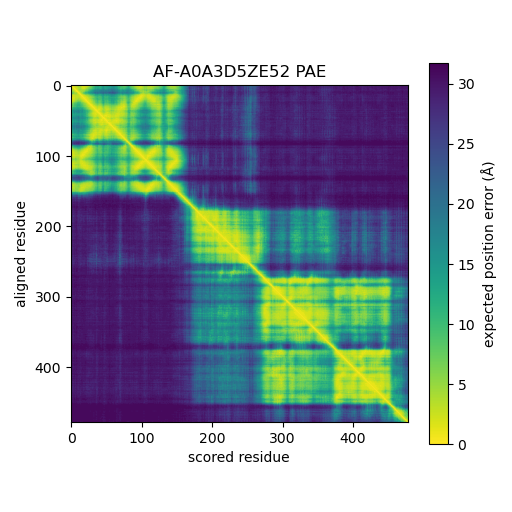A N 1
ATOM 2953 C CA . SER A 1 374 ? -24.990 0.901 5.625 1.00 43.03 374 SER A CA 1
ATOM 2954 C C . SER A 1 374 ? -26.332 1.368 6.200 1.00 43.03 374 SER A C 1
ATOM 2956 O O . SER A 1 374 ? -26.486 1.337 7.423 1.00 43.03 374 SER A O 1
ATOM 2958 N N . ASP A 1 375 ? -27.287 1.728 5.332 1.00 55.09 375 ASP A N 1
ATOM 2959 C CA . ASP A 1 375 ? -28.701 2.027 5.633 1.00 55.09 375 ASP A CA 1
ATOM 2960 C C . ASP A 1 375 ? -29.409 0.818 6.288 1.00 55.09 375 ASP A C 1
ATOM 2962 O O . ASP A 1 375 ? -30.317 0.185 5.729 1.00 55.09 375 ASP A O 1
ATOM 2966 N N . ASN A 1 376 ? -28.951 0.434 7.473 1.00 70.25 376 ASN A N 1
ATOM 2967 C CA . ASN A 1 376 ? -29.408 -0.726 8.200 1.00 70.25 376 ASN A CA 1
ATOM 2968 C C . ASN A 1 376 ? -30.354 -0.249 9.302 1.00 70.25 376 ASN A C 1
ATOM 2970 O O . ASN A 1 376 ? -30.068 0.691 10.050 1.00 70.25 376 ASN A O 1
ATOM 2974 N N . ILE A 1 377 ? -31.545 -0.842 9.323 1.00 80.88 377 ILE A N 1
ATOM 2975 C CA . ILE A 1 377 ? -32.619 -0.465 10.238 1.00 80.88 377 ILE A CA 1
ATOM 2976 C C . ILE A 1 377 ? -32.696 -1.548 11.300 1.00 80.88 377 ILE A C 1
ATOM 2978 O O . ILE A 1 377 ? -33.016 -2.692 10.989 1.00 80.88 377 ILE A O 1
ATOM 2982 N N . VAL A 1 378 ? -32.458 -1.161 12.548 1.00 85.75 378 VAL A N 1
ATOM 2983 C CA . VAL A 1 378 ? -32.532 -2.055 13.702 1.00 85.75 378 VAL A CA 1
ATOM 2984 C C . VAL A 1 378 ? -33.892 -1.903 14.371 1.00 85.75 378 VAL A C 1
ATOM 2986 O O . VAL A 1 378 ? -34.294 -0.799 14.751 1.00 85.75 378 VAL A O 1
ATOM 2989 N N . TYR A 1 379 ? -34.605 -3.015 14.534 1.00 87.56 379 TYR A N 1
ATOM 2990 C CA . TYR A 1 379 ? -35.883 -3.080 15.239 1.00 87.56 379 TYR A CA 1
ATOM 2991 C C . TYR A 1 379 ? -35.683 -3.612 16.657 1.00 87.56 379 TYR A C 1
ATOM 2993 O O . TYR A 1 379 ? -34.881 -4.511 16.886 1.00 87.56 379 TYR A O 1
ATOM 3001 N N . ARG A 1 380 ? -36.419 -3.066 17.625 1.00 90.19 380 ARG A N 1
ATOM 3002 C CA . ARG A 1 380 ? -36.445 -3.535 19.021 1.00 90.19 380 ARG A CA 1
ATOM 3003 C C . ARG A 1 380 ? -37.871 -3.477 19.554 1.00 90.19 380 ARG A C 1
ATOM 3005 O O . ARG A 1 380 ? -38.713 -2.765 19.005 1.00 90.19 380 ARG A O 1
ATOM 3012 N N . VAL A 1 381 ? -38.162 -4.192 20.635 1.00 89.00 381 VAL A N 1
ATOM 3013 C CA . VAL A 1 381 ? -39.439 -4.076 21.347 1.00 89.00 381 VAL A CA 1
ATOM 3014 C C . VAL A 1 381 ? -39.196 -3.404 22.690 1.00 89.00 381 VAL A C 1
ATOM 3016 O O . VAL A 1 381 ? -38.451 -3.901 23.530 1.00 89.00 381 VAL A O 1
ATOM 3019 N N . GLN A 1 382 ? -39.827 -2.254 22.903 1.00 90.62 382 GLN A N 1
ATOM 3020 C CA . GLN A 1 382 ? -39.814 -1.583 24.192 1.00 90.62 382 GLN A CA 1
ATOM 3021 C C . GLN A 1 382 ? -40.866 -2.229 25.093 1.00 90.62 382 GLN A C 1
ATOM 3023 O O . GLN A 1 382 ? -42.060 -2.140 24.813 1.00 90.62 382 GLN A O 1
ATOM 3028 N N . VAL A 1 383 ? -40.415 -2.847 26.184 1.00 89.06 383 VAL A N 1
ATOM 3029 C CA . VAL A 1 383 ? -41.262 -3.489 27.201 1.00 89.06 383 VAL A CA 1
ATOM 3030 C C . VAL A 1 383 ? -41.920 -2.435 28.092 1.00 89.06 383 VAL A C 1
ATOM 3032 O O . VAL A 1 383 ? -43.093 -2.544 28.438 1.00 89.06 383 VAL A O 1
ATOM 3035 N N . GLY A 1 384 ? -41.179 -1.379 28.442 1.00 86.00 384 GLY A N 1
ATOM 3036 C CA . GLY A 1 384 ? -41.708 -0.280 29.244 1.00 86.00 384 GLY A CA 1
ATOM 3037 C C . GLY A 1 384 ? -40.689 0.820 29.527 1.00 86.00 384 GLY A C 1
ATOM 3038 O O . GLY A 1 384 ? -39.491 0.661 29.300 1.00 86.00 384 GLY A O 1
ATOM 3039 N N . ALA A 1 385 ? -41.174 1.964 30.011 1.00 87.19 385 ALA A N 1
ATOM 3040 C CA . ALA A 1 385 ? -40.340 3.066 30.487 1.00 87.19 385 ALA A CA 1
ATOM 3041 C C . ALA A 1 385 ? -40.889 3.588 31.817 1.00 87.19 385 ALA A C 1
ATOM 3043 O O . ALA A 1 385 ? -42.016 4.084 31.878 1.00 87.19 385 ALA A O 1
ATOM 3044 N N . TYR A 1 386 ? -40.098 3.480 32.881 1.00 86.06 386 TYR A N 1
ATOM 3045 C CA . TYR A 1 386 ? -40.539 3.745 34.248 1.00 86.06 386 TYR A CA 1
ATOM 3046 C C . TYR A 1 386 ? -39.622 4.746 34.939 1.00 86.06 386 TYR A C 1
ATOM 3048 O O . TYR A 1 386 ? -38.430 4.814 34.676 1.00 86.06 386 TYR A O 1
ATOM 3056 N N . LYS A 1 387 ? -40.184 5.538 35.853 1.00 79.75 387 LYS A N 1
ATOM 3057 C CA . LYS A 1 387 ? -39.431 6.546 36.617 1.00 79.75 387 LYS A CA 1
ATOM 3058 C C . LYS A 1 387 ? -38.525 5.944 37.699 1.00 79.75 387 LYS A C 1
ATOM 3060 O O . LYS A 1 387 ? -37.604 6.595 38.180 1.00 79.75 387 LYS A O 1
ATOM 3065 N N . TYR A 1 388 ? -38.848 4.732 38.128 1.00 77.38 388 TYR A N 1
ATOM 3066 C CA . TYR A 1 388 ? -38.096 3.986 39.121 1.00 77.38 388 TYR A CA 1
ATOM 3067 C C . TYR A 1 388 ? -37.676 2.671 38.496 1.00 77.38 388 TYR A C 1
ATOM 3069 O O . TYR A 1 388 ? -38.439 2.083 37.728 1.00 77.38 388 TYR A O 1
ATOM 3077 N N . GLU A 1 389 ? -36.483 2.229 38.856 1.00 76.75 389 GLU A N 1
ATOM 3078 C CA . GLU A 1 389 ? -35.995 0.912 38.498 1.00 76.75 389 GLU A CA 1
ATOM 3079 C C . GLU A 1 389 ? -36.924 -0.157 39.083 1.00 76.75 389 GLU A C 1
ATOM 3081 O O . GLU A 1 389 ? -37.261 -0.152 40.273 1.00 76.75 389 GLU A O 1
ATOM 3086 N N . LEU A 1 390 ? -37.410 -1.023 38.204 1.00 81.38 390 LEU A N 1
ATOM 3087 C CA . LEU A 1 390 ? -38.213 -2.181 38.542 1.00 81.38 390 LEU A CA 1
ATOM 3088 C C . LEU A 1 390 ? -37.300 -3.345 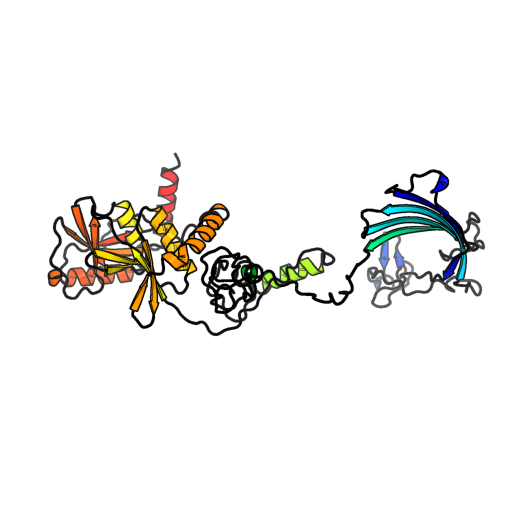38.926 1.00 81.38 390 LEU A C 1
ATOM 3090 O O . LEU A 1 390 ? -36.204 -3.487 38.396 1.00 81.38 390 LEU A O 1
ATOM 3094 N N . SER A 1 391 ? -37.776 -4.184 39.845 1.00 78.94 391 SER A N 1
ATOM 3095 C CA . SER A 1 391 ? -37.060 -5.393 40.252 1.00 78.94 391 SER A CA 1
ATOM 3096 C C . SER A 1 391 ? -36.917 -6.362 39.078 1.00 78.94 391 SER A C 1
ATOM 3098 O O . SER A 1 391 ? -37.894 -6.612 38.369 1.00 78.94 391 SER A O 1
ATOM 3100 N N . GLU A 1 392 ? -35.725 -6.945 38.927 1.00 73.88 392 GLU A N 1
ATOM 3101 C CA . GLU A 1 392 ? -35.419 -7.972 37.919 1.00 73.88 392 GLU A CA 1
ATOM 3102 C C . GLU A 1 392 ? -36.378 -9.169 37.970 1.00 73.88 392 GLU A C 1
ATOM 3104 O O . GLU A 1 392 ? -36.685 -9.757 36.937 1.00 73.88 392 GLU A O 1
ATOM 3109 N N . ASP A 1 393 ? -36.947 -9.469 39.143 1.00 78.44 393 ASP A N 1
ATOM 3110 C CA . ASP A 1 393 ? -37.923 -10.548 39.334 1.00 78.44 393 ASP A CA 1
ATOM 3111 C C . ASP A 1 393 ? -39.155 -10.408 38.416 1.00 78.44 393 ASP A C 1
ATOM 3113 O O . ASP A 1 393 ? -39.786 -11.401 38.048 1.00 78.44 393 ASP A O 1
ATOM 3117 N N . ILE A 1 394 ? -39.499 -9.175 38.025 1.00 79.94 394 ILE A N 1
ATOM 3118 C CA . ILE A 1 394 ? -40.635 -8.864 37.141 1.00 79.94 394 ILE A CA 1
ATOM 3119 C C . ILE A 1 394 ? -40.342 -9.280 35.693 1.00 79.94 394 ILE A C 1
ATOM 3121 O O . ILE A 1 394 ? -41.268 -9.560 34.935 1.00 79.94 394 ILE A O 1
ATOM 3125 N N . PHE A 1 395 ? -39.067 -9.367 35.321 1.00 80.44 395 PHE A N 1
ATOM 3126 C CA . PHE A 1 395 ? -38.608 -9.738 33.983 1.00 80.44 395 PHE A CA 1
ATOM 3127 C C . PHE A 1 395 ? -38.113 -11.189 33.918 1.00 80.44 395 PHE A C 1
ATOM 3129 O O . PHE A 1 395 ? -37.395 -11.572 32.997 1.00 80.44 395 PHE A O 1
ATOM 3136 N N . THR A 1 396 ? -38.505 -12.020 34.888 1.00 73.38 396 THR A N 1
ATOM 3137 C CA . THR A 1 396 ? -38.148 -13.442 34.921 1.00 73.38 396 THR A CA 1
ATOM 3138 C C . THR A 1 396 ? -38.610 -14.162 33.648 1.00 73.38 396 THR A C 1
ATOM 3140 O O . THR A 1 396 ? -39.801 -14.236 33.352 1.00 73.38 396 THR A O 1
ATOM 3143 N N . GLY A 1 397 ? -37.650 -14.705 32.889 1.00 71.69 397 GLY A N 1
ATOM 3144 C CA . GLY A 1 397 ? -37.879 -15.353 31.589 1.00 71.69 397 GLY A CA 1
ATOM 3145 C C . GLY A 1 397 ? -37.595 -14.474 30.362 1.00 71.69 397 GLY A C 1
ATOM 3146 O O . GLY A 1 397 ? -37.848 -14.919 29.242 1.00 71.69 397 GLY A O 1
ATOM 3147 N N . LEU A 1 398 ? -37.090 -13.251 30.554 1.00 78.94 398 LEU A N 1
ATOM 3148 C CA . LEU A 1 398 ? -36.563 -12.391 29.493 1.00 78.94 398 LEU A CA 1
ATOM 3149 C C . LEU A 1 398 ? -35.035 -12.343 29.570 1.00 78.94 398 LEU A C 1
ATOM 3151 O O . LEU A 1 398 ? -34.464 -11.526 30.287 1.00 78.94 398 LEU A O 1
ATOM 3155 N N . ASP A 1 399 ? -34.385 -13.224 28.815 1.00 78.94 399 ASP A N 1
ATOM 3156 C CA . ASP A 1 399 ? -32.919 -13.321 28.767 1.00 78.94 399 ASP A CA 1
ATOM 3157 C C . ASP A 1 399 ? -32.293 -12.252 27.841 1.00 78.94 399 ASP A C 1
ATOM 3159 O O . ASP A 1 399 ? -31.081 -12.056 27.828 1.00 78.94 399 ASP A O 1
ATOM 3163 N N . ASP A 1 400 ? -33.128 -11.543 27.078 1.00 82.00 400 ASP A N 1
ATOM 3164 C CA . ASP A 1 400 ? -32.790 -10.540 26.062 1.00 82.00 400 ASP A CA 1
ATOM 3165 C C . ASP A 1 400 ? -33.050 -9.095 26.530 1.00 82.00 400 ASP A C 1
ATOM 3167 O O . ASP A 1 400 ? -33.229 -8.189 25.713 1.00 82.00 400 ASP A O 1
ATOM 3171 N N . LEU A 1 401 ? -33.129 -8.867 27.845 1.00 85.56 401 LEU A N 1
ATOM 3172 C CA . LEU A 1 401 ? -33.506 -7.575 28.412 1.00 85.56 401 LEU A CA 1
ATOM 3173 C C . LEU A 1 401 ? -32.330 -6.588 28.453 1.00 85.56 401 LEU A C 1
ATOM 3175 O O . LEU A 1 401 ? -31.330 -6.790 29.140 1.00 85.56 401 LEU A O 1
ATOM 3179 N N . LEU A 1 402 ? -32.511 -5.447 27.798 1.00 84.88 402 LEU A N 1
ATOM 3180 C CA . LEU A 1 402 ? -31.634 -4.286 27.853 1.00 84.88 402 LEU A CA 1
ATOM 3181 C C . LEU A 1 402 ? -32.264 -3.193 28.732 1.00 84.88 402 LEU A C 1
ATOM 3183 O O . LEU A 1 402 ? -33.387 -2.746 28.480 1.00 84.88 402 LEU A O 1
ATOM 3187 N N . VAL A 1 403 ? -31.523 -2.725 29.739 1.00 86.06 403 VAL A N 1
ATOM 3188 C CA . VAL A 1 403 ? -31.969 -1.689 30.685 1.00 86.06 403 VAL A CA 1
ATOM 3189 C C . VAL A 1 403 ? -31.171 -0.405 30.465 1.00 86.06 403 VAL A C 1
ATOM 3191 O O . VAL A 1 403 ? -29.959 -0.390 30.632 1.00 86.06 403 VAL A O 1
ATOM 3194 N N . LEU A 1 404 ? -31.842 0.690 30.096 1.00 83.62 404 LEU A N 1
ATOM 3195 C CA . LEU A 1 404 ? -31.207 1.978 29.787 1.00 83.62 404 LEU A CA 1
ATOM 3196 C C . LEU A 1 404 ? -31.727 3.086 30.703 1.00 83.62 404 LEU A C 1
ATOM 3198 O O . LEU A 1 404 ? -32.922 3.387 30.701 1.00 83.62 404 LEU A O 1
ATOM 3202 N N . PHE A 1 405 ? -30.830 3.746 31.437 1.00 83.00 405 PHE A N 1
ATOM 3203 C CA . PHE A 1 405 ? -31.170 4.877 32.304 1.00 83.00 405 PHE A CA 1
ATOM 3204 C C . PHE A 1 405 ? -30.916 6.220 31.606 1.00 83.00 405 PHE A C 1
ATOM 3206 O O . PHE A 1 405 ? -29.778 6.551 31.262 1.00 83.00 405 PHE A O 1
ATOM 3213 N N . GLY A 1 406 ? -31.979 6.999 31.395 1.00 83.25 406 GLY A N 1
ATOM 3214 C CA . GLY A 1 406 ? -31.900 8.318 30.771 1.00 83.25 406 GLY A CA 1
ATOM 3215 C C . GLY A 1 406 ? -31.738 9.467 31.763 1.00 83.25 406 GLY A C 1
ATOM 3216 O O . GLY A 1 406 ? -32.277 9.435 32.869 1.00 83.25 406 GLY A O 1
ATOM 3217 N N . GLU A 1 407 ? -31.076 10.542 31.327 1.00 83.50 407 GLU A N 1
ATOM 3218 C CA . GLU A 1 407 ? -31.021 11.825 32.055 1.00 83.50 407 GLU A CA 1
ATOM 3219 C C . GLU A 1 407 ? -32.418 12.435 32.294 1.00 83.50 407 GLU A C 1
ATOM 3221 O O . GLU A 1 407 ? -32.605 13.273 33.176 1.00 83.50 407 GLU A O 1
ATOM 3226 N N . ASP A 1 408 ? -33.425 12.000 31.531 1.00 82.06 408 ASP A N 1
ATOM 3227 C CA . ASP A 1 408 ? -34.828 12.367 31.726 1.00 82.06 408 ASP A CA 1
ATOM 3228 C C . ASP A 1 408 ? -35.484 11.689 32.943 1.00 82.06 408 ASP A C 1
ATOM 3230 O O . ASP A 1 408 ? -36.652 11.947 33.249 1.00 82.06 408 ASP A O 1
ATOM 3234 N N . GLY A 1 409 ? -34.731 10.859 33.671 1.00 80.00 409 GLY A N 1
ATOM 3235 C CA . GLY A 1 409 ? -35.184 10.152 34.862 1.00 80.00 409 GLY A CA 1
ATOM 3236 C C . GLY A 1 409 ? -36.098 8.970 34.548 1.00 80.00 409 GLY A C 1
ATOM 3237 O O . GLY A 1 409 ? -36.868 8.562 35.420 1.00 80.00 409 GLY A O 1
ATOM 3238 N N . LEU A 1 410 ? -36.055 8.457 33.314 1.00 85.31 410 LEU A N 1
ATOM 3239 C CA . LEU A 1 410 ? -36.763 7.252 32.894 1.00 85.31 410 LEU A CA 1
ATOM 3240 C C . LEU A 1 410 ? -35.773 6.110 32.643 1.00 85.31 410 LEU A C 1
ATOM 3242 O O . LEU A 1 410 ? -34.848 6.235 31.839 1.00 85.31 410 LEU A O 1
ATOM 3246 N N . THR A 1 411 ? -36.037 4.970 33.273 1.00 85.25 411 THR A N 1
ATOM 3247 C CA . THR A 1 411 ? -35.423 3.680 32.963 1.00 85.25 411 THR A CA 1
ATOM 3248 C C . THR A 1 411 ? -36.252 2.990 31.887 1.00 85.25 411 THR A C 1
ATOM 3250 O O . THR A 1 411 ? -37.446 2.746 32.075 1.00 85.25 411 THR A O 1
ATOM 3253 N N . ARG A 1 412 ? -35.637 2.707 30.741 1.00 88.44 412 ARG A N 1
ATOM 3254 C CA . ARG A 1 412 ? -36.257 2.047 29.589 1.00 88.44 412 ARG A CA 1
ATOM 3255 C C . ARG A 1 412 ? -35.823 0.591 29.543 1.00 88.44 412 ARG A C 1
ATOM 3257 O O . ARG A 1 412 ? -34.634 0.309 29.632 1.00 88.44 412 ARG A O 1
ATOM 3264 N N . TYR A 1 413 ? -36.793 -0.290 29.359 1.00 89.06 413 TYR A N 1
ATOM 3265 C CA . TYR A 1 413 ? -36.615 -1.730 29.238 1.00 89.06 413 TYR A CA 1
ATOM 3266 C C . TYR A 1 413 ? -36.908 -2.126 27.794 1.00 89.06 413 TYR A C 1
ATOM 3268 O O . TYR A 1 413 ? -38.008 -1.872 27.294 1.00 89.06 413 TYR A O 1
ATOM 3276 N N . MET A 1 414 ? -35.916 -2.689 27.117 1.00 88.31 414 MET A N 1
ATOM 3277 C CA . MET A 1 414 ? -35.947 -3.031 25.694 1.00 88.31 414 MET A CA 1
ATOM 3278 C C . MET A 1 414 ? -35.536 -4.488 25.503 1.00 88.31 414 MET A C 1
ATOM 3280 O O . MET A 1 414 ? -34.824 -5.031 26.338 1.00 88.31 414 MET A O 1
ATOM 3284 N N . THR A 1 415 ? -35.952 -5.107 24.405 1.00 88.94 415 THR A N 1
ATOM 3285 C CA . THR A 1 415 ? -35.410 -6.398 23.958 1.00 88.94 415 THR A CA 1
ATOM 3286 C C . THR A 1 415 ? -34.092 -6.225 23.202 1.00 88.94 415 THR A C 1
ATOM 3288 O O . THR A 1 415 ? -33.663 -5.100 22.895 1.00 88.94 415 THR A O 1
ATOM 3291 N N . ASP A 1 416 ? -33.505 -7.350 22.803 1.00 85.94 416 ASP A N 1
ATOM 3292 C CA . ASP A 1 416 ? -32.421 -7.387 21.828 1.00 85.94 416 ASP A CA 1
ATOM 3293 C C . ASP A 1 416 ? -32.857 -6.861 20.440 1.00 85.94 416 ASP A C 1
ATOM 3295 O O . ASP A 1 416 ? -34.033 -6.541 20.208 1.00 85.94 416 ASP A O 1
ATOM 3299 N N . SER A 1 417 ? -31.880 -6.681 19.550 1.00 87.19 417 SER A N 1
ATOM 3300 C CA . SER A 1 417 ? -32.049 -6.195 18.181 1.00 87.19 417 SER A CA 1
ATOM 3301 C C . SER A 1 417 ? -32.580 -7.265 17.234 1.00 87.19 417 SER A C 1
ATOM 3303 O O . SER A 1 417 ? -32.167 -8.419 17.284 1.00 87.19 417 SER A O 1
ATOM 3305 N N . PHE A 1 418 ? -33.422 -6.834 16.300 1.00 86.94 418 PHE A N 1
ATOM 3306 C CA . PHE A 1 418 ? -33.913 -7.626 15.180 1.00 86.94 418 PHE A CA 1
ATOM 3307 C C . PHE A 1 418 ? -33.639 -6.892 13.869 1.00 86.94 418 PHE A C 1
ATOM 3309 O O . PHE A 1 418 ? -33.874 -5.685 13.759 1.00 86.94 418 PHE A O 1
ATOM 3316 N N . ASN A 1 419 ? -33.215 -7.638 12.850 1.00 83.12 419 ASN A N 1
ATOM 3317 C CA . ASN A 1 419 ? -32.878 -7.080 11.534 1.00 83.12 419 ASN A CA 1
ATOM 3318 C C . ASN A 1 419 ? -34.093 -7.048 10.589 1.00 83.12 419 ASN A C 1
ATOM 3320 O O . ASN A 1 419 ? -34.024 -6.539 9.470 1.00 83.12 419 ASN A O 1
ATOM 3324 N N . ASN A 1 420 ? -35.232 -7.589 11.029 1.00 83.62 420 ASN A N 1
ATOM 3325 C CA . ASN A 1 420 ? -36.482 -7.594 10.285 1.00 83.62 420 ASN A CA 1
ATOM 3326 C C . ASN A 1 420 ? -37.675 -7.266 11.200 1.00 83.62 420 ASN A C 1
ATOM 3328 O O . ASN A 1 420 ? -37.618 -7.379 12.425 1.00 83.62 420 ASN A O 1
ATOM 3332 N N . THR A 1 421 ? -38.766 -6.823 10.580 1.00 83.44 421 THR A N 1
ATOM 3333 C CA . THR A 1 421 ? -40.000 -6.439 11.276 1.00 83.44 421 THR A CA 1
ATOM 3334 C C . THR A 1 421 ? -40.820 -7.635 11.751 1.00 83.44 421 THR A C 1
ATOM 3336 O O . THR A 1 421 ? -41.596 -7.489 12.691 1.00 83.44 421 THR A O 1
ATOM 3339 N N . GLU A 1 422 ? -40.683 -8.791 11.102 1.00 84.19 422 GLU A N 1
ATOM 3340 C CA . GLU A 1 422 ? -41.476 -9.991 11.388 1.00 84.19 422 GLU A CA 1
ATOM 3341 C C . GLU A 1 422 ? -41.072 -10.615 12.727 1.00 84.19 422 GLU A C 1
ATOM 3343 O O . GLU A 1 422 ? -41.931 -10.832 13.581 1.00 84.19 422 GLU A O 1
ATOM 3348 N N . ASP A 1 423 ? -39.772 -10.793 12.958 1.00 87.12 423 ASP A N 1
ATOM 3349 C CA . ASP A 1 423 ? -39.212 -11.313 14.206 1.00 87.12 423 ASP A CA 1
ATOM 3350 C C . ASP A 1 423 ? -39.481 -10.347 15.368 1.00 87.12 423 ASP A C 1
ATOM 3352 O O . ASP A 1 423 ? -39.868 -10.765 16.462 1.00 87.12 423 ASP A O 1
ATOM 3356 N N . ALA A 1 424 ? -39.364 -9.038 15.117 1.00 86.25 424 ALA A N 1
ATOM 3357 C CA . ALA A 1 424 ? -39.682 -8.013 16.106 1.00 86.25 424 ALA A CA 1
ATOM 3358 C C . ALA A 1 424 ? -41.175 -8.009 16.486 1.00 86.25 424 ALA A C 1
ATOM 3360 O O . ALA A 1 424 ? -41.514 -7.882 17.668 1.00 86.25 424 ALA A O 1
ATOM 3361 N N . ASP A 1 425 ? -42.090 -8.167 15.519 1.00 86.56 425 ASP A N 1
ATOM 3362 C CA . ASP A 1 425 ? -43.522 -8.268 15.821 1.00 86.56 425 ASP A CA 1
ATOM 3363 C C . ASP A 1 425 ? -43.848 -9.586 16.529 1.00 86.56 425 ASP A C 1
ATOM 3365 O O . ASP A 1 425 ? -44.610 -9.574 17.495 1.00 86.56 425 ASP A O 1
ATOM 3369 N N . GLN A 1 426 ? -43.220 -10.701 16.144 1.00 88.38 426 GLN A N 1
ATOM 3370 C CA . GLN A 1 426 ? -43.369 -11.969 16.856 1.00 88.38 426 GLN A CA 1
ATOM 3371 C C . GLN A 1 426 ? -42.959 -11.823 18.326 1.00 88.38 426 GLN A C 1
ATOM 3373 O O . GLN A 1 426 ? -43.744 -12.163 19.217 1.00 88.38 426 GLN A O 1
ATOM 3378 N N . ARG A 1 427 ? -41.783 -11.243 18.597 1.00 90.06 427 ARG A N 1
ATOM 3379 C CA . ARG A 1 427 ? -41.311 -11.007 19.967 1.00 90.06 427 ARG A CA 1
ATOM 3380 C C . ARG A 1 427 ? -42.262 -10.107 20.750 1.00 90.06 427 ARG A C 1
ATOM 3382 O O . ARG A 1 427 ? -42.550 -10.356 21.920 1.00 90.06 427 ARG A O 1
ATOM 3389 N N . LYS A 1 428 ? -42.811 -9.079 20.104 1.00 89.19 428 LYS A N 1
ATOM 3390 C CA . LYS A 1 428 ? -43.831 -8.215 20.706 1.00 89.19 428 LYS A CA 1
ATOM 3391 C C . LYS A 1 428 ? -45.093 -8.997 21.078 1.00 89.19 428 LYS A C 1
ATOM 3393 O O . LYS A 1 428 ? -45.613 -8.793 22.172 1.00 89.19 428 LYS A O 1
ATOM 3398 N N . GLN A 1 429 ? -45.593 -9.885 20.216 1.00 87.56 429 GLN A N 1
ATOM 3399 C CA . GLN A 1 429 ? -46.759 -10.717 20.543 1.00 87.56 429 GLN A CA 1
ATOM 3400 C C . GLN A 1 429 ? -46.484 -11.645 21.733 1.00 87.56 429 GLN A C 1
ATOM 3402 O O . GLN A 1 429 ? -47.356 -11.825 22.583 1.00 87.56 429 GLN A O 1
ATOM 3407 N N . GLU A 1 430 ? -45.272 -12.197 21.832 1.00 87.94 430 GLU A N 1
ATOM 3408 C CA . GLU A 1 430 ? -44.852 -13.003 22.983 1.00 87.94 430 GLU A CA 1
ATOM 3409 C C . GLU A 1 430 ? -44.868 -12.187 24.281 1.00 87.94 430 GLU A C 1
ATOM 3411 O O . GLU A 1 430 ? -45.424 -12.642 25.279 1.00 87.94 430 GLU A O 1
ATOM 3416 N N . LEU A 1 431 ? -44.332 -10.963 24.258 1.00 87.56 431 LEU A N 1
ATOM 3417 C CA . LEU A 1 431 ? -44.337 -10.048 25.405 1.00 87.56 431 LEU A CA 1
ATOM 3418 C C . LEU A 1 431 ? -45.755 -9.651 25.840 1.00 87.56 431 LEU A C 1
ATOM 3420 O O . LEU A 1 431 ? -46.065 -9.617 27.032 1.00 87.56 431 LEU A O 1
ATOM 3424 N N . LEU A 1 432 ? -46.648 -9.406 24.881 1.00 86.94 432 LEU A N 1
ATOM 3425 C CA . LEU A 1 432 ? -48.059 -9.144 25.172 1.00 86.94 432 LEU A CA 1
ATOM 3426 C C . LEU A 1 432 ? -48.728 -10.365 25.824 1.00 86.94 432 LEU A C 1
ATOM 3428 O O . LEU A 1 432 ? -49.514 -10.213 26.759 1.00 86.94 432 LEU A O 1
ATOM 3432 N N . ALA A 1 433 ? -48.398 -11.578 25.372 1.00 84.56 433 ALA A N 1
ATOM 3433 C CA . ALA A 1 433 ? -48.941 -12.817 25.924 1.00 84.56 433 ALA A CA 1
ATOM 3434 C C . ALA A 1 433 ? -48.409 -13.144 27.332 1.00 84.56 433 ALA A C 1
ATOM 3436 O O . ALA A 1 433 ? -49.121 -13.774 28.117 1.00 84.56 433 ALA A O 1
ATOM 3437 N N . THR A 1 434 ? -47.188 -12.716 27.667 1.00 83.31 434 THR A N 1
ATOM 3438 C CA . THR A 1 434 ? -46.586 -12.899 28.999 1.00 83.31 434 THR A CA 1
ATOM 3439 C C . THR A 1 434 ? -47.031 -11.849 30.021 1.00 83.31 434 THR A C 1
ATOM 3441 O O . THR A 1 434 ? -46.799 -12.038 31.214 1.00 83.31 434 THR A O 1
ATOM 3444 N N . GLY A 1 435 ? -47.748 -10.803 29.590 1.00 83.00 435 GLY A N 1
ATOM 3445 C CA . GLY A 1 435 ? -48.385 -9.815 30.469 1.00 83.00 435 GLY A CA 1
ATOM 3446 C C . GLY A 1 435 ? -47.824 -8.396 30.369 1.00 83.00 435 GLY A C 1
ATOM 3447 O O . GLY A 1 435 ? -48.244 -7.528 31.135 1.00 83.00 435 GLY A O 1
ATOM 3448 N N . PHE A 1 436 ? -46.916 -8.124 29.429 1.00 85.62 436 PHE A N 1
ATOM 3449 C CA . PHE A 1 436 ? -46.413 -6.776 29.152 1.00 85.62 436 PHE A CA 1
ATOM 3450 C C . PHE A 1 436 ? -47.332 -6.058 28.157 1.00 85.62 436 PHE A C 1
ATOM 3452 O O . PHE A 1 436 ? -46.983 -5.864 26.996 1.00 85.62 436 PHE A O 1
ATOM 3459 N N . GLU A 1 437 ? -48.530 -5.679 28.613 1.00 80.75 437 GLU A N 1
ATOM 3460 C CA . GLU A 1 437 ? -49.619 -5.136 27.774 1.00 80.75 437 GLU A CA 1
ATOM 3461 C C . GLU A 1 437 ? -49.255 -3.852 27.001 1.00 80.75 437 GLU A C 1
ATOM 3463 O O . GLU A 1 437 ? -49.841 -3.575 25.955 1.00 80.75 437 GLU A O 1
ATOM 3468 N N . ASP A 1 438 ? -48.267 -3.097 27.486 1.00 82.06 438 ASP A N 1
ATOM 3469 C CA . ASP A 1 438 ? -47.804 -1.842 26.885 1.00 82.06 438 ASP A CA 1
ATOM 3470 C C . ASP A 1 438 ? -46.603 -2.024 25.933 1.00 82.06 438 ASP A C 1
ATOM 3472 O O . ASP A 1 438 ? -46.014 -1.035 25.494 1.00 82.06 438 ASP A O 1
ATOM 3476 N N . ALA A 1 439 ? -46.217 -3.262 25.596 1.00 86.69 439 ALA A N 1
ATOM 3477 C CA . ALA A 1 439 ? -45.062 -3.522 24.741 1.00 86.69 439 ALA A CA 1
ATOM 3478 C C . ALA A 1 439 ? -45.283 -3.047 23.290 1.00 86.69 439 ALA A C 1
ATOM 3480 O O . ALA A 1 439 ? -46.268 -3.401 22.627 1.00 86.69 439 ALA A O 1
ATOM 3481 N N . PHE A 1 440 ? -44.339 -2.271 22.748 1.00 88.50 440 PHE A N 1
ATOM 3482 C CA . PHE A 1 440 ? -44.418 -1.763 21.374 1.00 88.50 440 PHE A CA 1
ATOM 3483 C C . PHE A 1 440 ? -43.076 -1.790 20.641 1.00 88.50 440 PHE A C 1
ATOM 3485 O O . PHE A 1 440 ? -42.012 -1.673 21.238 1.00 88.50 440 PHE A O 1
ATOM 3492 N N . MET A 1 441 ? -43.141 -1.922 19.315 1.00 87.75 441 MET A N 1
ATOM 3493 C CA . MET A 1 441 ? -41.965 -1.969 18.448 1.00 87.75 441 MET A CA 1
ATOM 3494 C C . MET A 1 441 ? -41.394 -0.566 18.211 1.00 87.75 441 MET A C 1
ATOM 3496 O O . MET A 1 441 ? -42.129 0.399 17.983 1.00 87.75 441 MET A O 1
ATOM 3500 N N . THR A 1 442 ? -40.074 -0.467 18.232 1.00 87.62 442 THR A N 1
ATOM 3501 C CA . THR A 1 442 ? -39.276 0.710 17.904 1.00 87.62 442 THR A CA 1
ATOM 3502 C C . THR A 1 442 ? -38.318 0.373 16.766 1.00 87.62 442 THR A C 1
ATOM 3504 O O . THR A 1 442 ? -37.927 -0.778 16.594 1.00 87.62 442 THR A O 1
ATOM 3507 N N . ALA A 1 443 ? -37.971 1.376 15.960 1.00 86.12 443 ALA A N 1
ATOM 3508 C CA . ALA A 1 443 ? -37.010 1.244 14.872 1.00 86.12 443 ALA A CA 1
ATOM 3509 C C . ALA A 1 443 ? -35.952 2.340 14.984 1.00 86.12 443 ALA A C 1
ATOM 3511 O O . ALA A 1 443 ? -36.262 3.473 15.373 1.00 86.12 443 ALA A O 1
ATOM 3512 N N . TYR A 1 444 ? -34.720 1.999 14.633 1.00 84.12 444 TYR A N 1
ATOM 3513 C CA . TYR A 1 444 ? -33.559 2.870 14.720 1.00 84.12 444 TYR A CA 1
ATOM 3514 C C . TYR A 1 444 ? -32.739 2.776 13.437 1.00 84.12 444 TYR A C 1
ATOM 3516 O O . TYR A 1 444 ? -32.586 1.700 12.871 1.00 84.12 444 TYR A O 1
ATOM 3524 N N . SER A 1 445 ? -32.220 3.910 12.981 1.00 79.25 445 SER A N 1
ATOM 3525 C CA . SER A 1 445 ? -31.299 3.997 11.846 1.00 79.25 445 SER A CA 1
ATOM 3526 C C . SER A 1 445 ? -30.401 5.211 12.025 1.00 79.25 445 SER A C 1
ATOM 3528 O O . SER A 1 445 ? -30.848 6.246 12.532 1.00 79.25 445 SER A O 1
ATOM 3530 N N . ASN A 1 446 ? -29.125 5.070 11.665 1.00 69.44 446 ASN A N 1
ATOM 3531 C CA . ASN A 1 446 ? -28.108 6.123 11.739 1.00 69.44 446 ASN A CA 1
ATOM 3532 C C . ASN A 1 446 ? -28.101 6.847 13.102 1.00 69.44 446 ASN A C 1
ATOM 3534 O O . ASN A 1 446 ? -28.024 8.072 13.203 1.00 69.44 446 ASN A O 1
ATOM 3538 N N . GLY A 1 447 ? -28.251 6.072 14.184 1.00 71.62 447 GLY A N 1
ATOM 3539 C CA . GLY A 1 447 ? -28.240 6.568 15.563 1.00 71.62 447 GLY A CA 1
ATOM 3540 C C . GLY A 1 447 ? -29.491 7.333 16.005 1.00 71.62 447 GLY A C 1
ATOM 3541 O O . GLY A 1 447 ? -29.500 7.920 17.088 1.00 71.62 447 GLY A O 1
ATOM 3542 N N . SER A 1 448 ? -30.547 7.346 15.191 1.00 77.62 448 SER A N 1
ATOM 3543 C CA . SER A 1 448 ? -31.795 8.055 15.470 1.00 77.62 448 SER A CA 1
ATOM 3544 C C . SER A 1 448 ? -32.992 7.113 15.461 1.00 77.62 448 SER A C 1
ATOM 3546 O O . SER A 1 448 ? -33.054 6.149 14.701 1.00 77.62 448 SER A O 1
ATOM 3548 N N . ARG A 1 449 ? -33.979 7.412 16.309 1.00 80.31 449 ARG A N 1
ATOM 3549 C CA . ARG A 1 449 ? -35.249 6.686 16.324 1.00 80.31 449 ARG A CA 1
ATOM 3550 C C . ARG A 1 449 ? -36.090 7.089 15.114 1.00 80.31 449 ARG A C 1
ATOM 3552 O O . ARG A 1 449 ? -36.313 8.276 14.887 1.00 80.31 449 ARG A O 1
ATOM 3559 N N . ILE A 1 450 ? -36.606 6.097 14.401 1.00 83.31 450 ILE A N 1
ATOM 3560 C CA . ILE A 1 450 ? -37.563 6.271 13.312 1.00 83.31 450 ILE A CA 1
ATOM 3561 C C . ILE A 1 450 ? -38.978 6.107 13.877 1.00 83.31 450 ILE A C 1
ATOM 3563 O O . ILE A 1 450 ? -39.261 5.181 14.644 1.00 83.31 450 ILE A O 1
ATOM 3567 N N . GLU A 1 451 ? -39.885 7.008 13.501 1.00 70.88 451 GLU A N 1
ATOM 3568 C CA . GLU A 1 451 ? -41.306 6.841 13.796 1.00 70.88 451 GLU A CA 1
ATOM 3569 C C . GLU A 1 451 ? -41.915 5.801 12.854 1.00 70.88 451 GLU A C 1
ATOM 3571 O O . GLU A 1 451 ? -41.958 5.983 11.638 1.00 70.88 451 GLU A O 1
ATOM 3576 N N . LEU A 1 452 ? -42.408 4.703 13.425 1.00 66.94 452 LEU A N 1
ATOM 3577 C CA . LEU A 1 452 ? -43.183 3.716 12.686 1.00 66.94 452 LEU A CA 1
ATOM 3578 C C . LEU A 1 452 ? -44.627 4.229 12.546 1.00 66.94 452 LEU A C 1
ATOM 3580 O O . LEU A 1 452 ? -45.239 4.582 13.560 1.00 66.94 452 LEU A O 1
ATOM 3584 N N . PRO A 1 453 ? -45.200 4.291 11.330 1.00 49.09 453 PRO A N 1
ATOM 3585 C CA . PRO A 1 453 ? -46.574 4.739 11.157 1.00 49.09 453 PRO A CA 1
ATOM 3586 C C . PRO A 1 453 ? -47.542 3.802 11.889 1.00 49.09 453 PRO A C 1
ATOM 3588 O O . PRO A 1 453 ? -47.453 2.577 11.818 1.00 49.09 453 PRO A O 1
ATOM 3591 N N . SER A 1 454 ? -48.488 4.399 12.611 1.00 42.97 454 SER A N 1
ATOM 3592 C CA . SER A 1 454 ? -49.507 3.696 13.386 1.00 42.97 454 SER A CA 1
ATOM 3593 C C . SER A 1 454 ? -50.616 3.165 12.477 1.00 42.97 454 SER A C 1
ATOM 3595 O O . SER A 1 454 ? -51.702 3.734 12.383 1.00 42.97 454 SER A O 1
ATOM 3597 N N . THR A 1 455 ? -50.371 2.044 11.806 1.00 36.12 455 THR A N 1
ATOM 3598 C CA . THR A 1 455 ? -51.438 1.273 11.158 1.00 36.12 455 THR A CA 1
ATOM 3599 C C . THR A 1 455 ? -51.599 -0.065 11.853 1.00 36.12 455 THR A C 1
ATOM 3601 O O . THR A 1 455 ? -50.690 -0.893 11.877 1.00 36.12 455 THR A O 1
ATOM 3604 N N . GLY A 1 456 ? -52.778 -0.261 12.448 1.00 38.03 456 GLY A N 1
ATOM 3605 C CA . GLY A 1 456 ? -53.211 -1.560 12.943 1.00 38.03 456 GLY A CA 1
ATOM 3606 C C . GLY A 1 456 ? -53.105 -2.583 11.816 1.00 38.03 456 GLY A C 1
ATOM 3607 O O . GLY A 1 456 ? -53.737 -2.411 10.777 1.00 38.03 456 GLY A O 1
ATOM 3608 N N . ASN A 1 457 ? -52.303 -3.616 12.061 1.00 35.31 457 ASN A N 1
ATOM 3609 C CA . ASN A 1 457 ? -51.910 -4.699 11.158 1.00 35.31 457 ASN A CA 1
ATOM 3610 C C . ASN A 1 457 ? -50.825 -4.336 10.129 1.00 35.31 457 ASN A C 1
ATOM 3612 O O . ASN A 1 457 ? -51.110 -4.090 8.964 1.00 35.31 457 ASN A O 1
ATOM 3616 N N . GLY A 1 458 ? -49.575 -4.397 10.600 1.00 44.88 458 GLY A N 1
ATOM 3617 C CA . GLY A 1 458 ? -48.566 -5.317 10.065 1.00 44.88 458 GLY A CA 1
ATOM 3618 C C . GLY A 1 458 ? -47.995 -5.036 8.673 1.00 44.88 458 GLY A C 1
ATOM 3619 O O . GLY A 1 458 ? -48.612 -5.376 7.672 1.00 44.88 458 GLY A O 1
ATOM 3620 N N . VAL A 1 459 ? -46.731 -4.598 8.690 1.00 44.09 459 VAL A N 1
ATOM 3621 C CA . VAL A 1 459 ? -45.705 -4.685 7.630 1.00 44.09 459 VAL A CA 1
ATOM 3622 C C . VAL A 1 459 ? -45.815 -3.669 6.479 1.00 44.09 459 VAL A C 1
ATOM 3624 O O . VAL A 1 459 ? -46.694 -3.754 5.628 1.00 44.09 459 VAL A O 1
ATOM 3627 N N . MET A 1 460 ? -44.836 -2.751 6.410 1.00 47.41 460 MET A N 1
ATOM 3628 C CA . MET A 1 460 ? -44.427 -2.084 5.162 1.00 47.41 460 MET A CA 1
ATOM 3629 C C . MET A 1 460 ? -43.082 -2.664 4.681 1.00 47.41 460 MET A C 1
ATOM 3631 O O . MET A 1 460 ? -42.227 -2.956 5.522 1.00 47.41 460 MET A O 1
ATOM 3635 N N . PRO A 1 461 ? -42.856 -2.805 3.361 1.00 48.44 461 PRO A N 1
ATOM 3636 C CA . PRO A 1 461 ? -41.571 -3.219 2.795 1.00 48.44 461 PRO A CA 1
ATOM 3637 C C . PRO A 1 461 ? -40.463 -2.178 3.031 1.00 48.44 461 PRO A C 1
ATOM 3639 O O . PRO A 1 461 ? -40.732 -0.975 3.066 1.00 48.44 461 PRO A O 1
ATOM 3642 N N . LYS A 1 462 ? -39.198 -2.629 3.097 1.00 48.09 462 LYS A N 1
ATOM 3643 C CA . LYS A 1 462 ? -37.978 -1.792 3.219 1.00 48.09 462 LYS A CA 1
ATOM 3644 C C . LYS A 1 462 ? -37.960 -0.609 2.231 1.00 48.09 462 LYS A C 1
ATOM 3646 O O . LYS A 1 462 ? -37.508 0.482 2.566 1.00 48.09 462 LYS A O 1
ATOM 3651 N N . GLU A 1 463 ? -38.526 -0.813 1.045 1.00 50.94 463 GLU A N 1
ATOM 3652 C CA . GLU A 1 463 ? -38.628 0.155 -0.054 1.00 50.94 463 GLU A CA 1
ATOM 3653 C C . GLU A 1 463 ? -39.507 1.379 0.275 1.00 50.94 463 GLU A C 1
ATOM 3655 O O . GLU A 1 463 ? -39.175 2.497 -0.119 1.00 50.94 463 GLU A O 1
ATOM 3660 N N . GLU A 1 464 ? -40.596 1.213 1.035 1.00 52.16 464 GLU A N 1
ATOM 3661 C CA . GLU A 1 464 ? -41.475 2.331 1.421 1.00 52.16 464 GLU A CA 1
ATOM 3662 C C . GLU A 1 464 ? -40.891 3.161 2.576 1.00 52.16 464 GLU A C 1
ATOM 3664 O O . GLU A 1 464 ? -41.128 4.371 2.648 1.00 52.16 464 GLU A O 1
ATOM 3669 N N . ILE A 1 465 ? -40.068 2.547 3.436 1.00 54.53 465 ILE A N 1
ATOM 3670 C CA . ILE A 1 465 ? -39.340 3.241 4.510 1.00 54.53 465 ILE A CA 1
ATOM 3671 C C . ILE A 1 465 ? -38.212 4.099 3.918 1.00 54.53 465 ILE A C 1
ATOM 3673 O O . ILE A 1 465 ? -38.091 5.278 4.265 1.00 54.53 465 ILE A O 1
ATOM 3677 N N . LEU A 1 466 ? -37.462 3.558 2.950 1.00 50.59 466 LEU A N 1
ATOM 3678 C CA . LEU A 1 466 ? -36.413 4.286 2.224 1.00 50.59 466 LEU A CA 1
ATOM 3679 C C . LEU A 1 466 ? -36.975 5.540 1.518 1.00 50.59 466 LEU A C 1
ATOM 3681 O O . LEU A 1 466 ? -36.363 6.609 1.538 1.00 50.59 466 LEU A O 1
ATOM 3685 N N . LEU A 1 467 ? -38.192 5.436 0.963 1.00 47.28 467 LEU A N 1
ATOM 3686 C CA . LEU A 1 467 ? -38.902 6.530 0.287 1.00 47.28 467 LEU A CA 1
ATOM 3687 C C . LEU A 1 467 ? -39.373 7.643 1.250 1.00 47.28 467 LEU A C 1
ATOM 3689 O O . LEU A 1 467 ? -39.491 8.809 0.857 1.00 47.28 467 LEU A O 1
ATOM 3693 N N . MET A 1 468 ? -39.666 7.309 2.513 1.00 50.09 468 MET A N 1
ATOM 3694 C CA . MET A 1 468 ? -39.979 8.306 3.546 1.00 50.09 468 MET A CA 1
ATOM 3695 C C . MET A 1 468 ? -38.725 9.046 4.020 1.00 50.09 468 MET A C 1
ATOM 3697 O O . MET A 1 468 ? -38.783 10.261 4.226 1.00 50.09 468 MET A O 1
ATOM 3701 N N . MET A 1 469 ? -37.584 8.359 4.120 1.00 45.69 469 MET A N 1
ATOM 3702 C CA . MET A 1 469 ? -36.307 8.974 4.501 1.00 45.69 469 MET A CA 1
ATOM 3703 C C . MET A 1 469 ? -35.831 10.011 3.477 1.00 45.69 469 MET A C 1
ATOM 3705 O O . MET A 1 469 ? -35.417 11.107 3.862 1.00 45.69 469 MET A O 1
ATOM 3709 N N . THR A 1 470 ? -36.021 9.757 2.176 1.00 44.28 470 THR A N 1
ATOM 3710 C CA . THR A 1 470 ? -35.682 10.734 1.121 1.00 44.28 470 THR A CA 1
ATOM 3711 C C . THR A 1 470 ? -36.488 12.034 1.241 1.00 44.28 470 THR A C 1
ATOM 3713 O O . THR A 1 470 ? -36.003 13.110 0.890 1.00 44.28 470 THR A O 1
ATOM 3716 N N . LYS A 1 471 ? -37.718 11.973 1.774 1.00 38.94 471 LYS A N 1
ATOM 3717 C CA . LYS A 1 471 ? -38.543 13.167 2.023 1.00 38.94 471 LYS A CA 1
ATOM 3718 C C . LYS A 1 471 ? -38.100 13.965 3.248 1.00 38.94 471 LYS A C 1
ATOM 3720 O O . LYS A 1 471 ? -38.286 15.177 3.244 1.00 38.94 471 LYS A O 1
ATOM 3725 N N . ILE A 1 472 ? -37.526 13.327 4.266 1.00 40.28 472 ILE A N 1
ATOM 3726 C CA . ILE A 1 472 ? -37.043 14.013 5.477 1.00 40.28 472 ILE A CA 1
ATOM 3727 C C . ILE A 1 472 ? -35.746 14.782 5.178 1.00 40.28 472 ILE A C 1
ATOM 3729 O O . ILE A 1 472 ? -35.603 15.924 5.613 1.00 40.28 472 ILE A O 1
ATOM 3733 N N . ILE A 1 473 ? -34.857 14.225 4.347 1.00 38.09 473 ILE A N 1
ATOM 3734 C CA . ILE A 1 473 ? -33.608 14.888 3.925 1.00 38.09 473 ILE A CA 1
ATOM 3735 C C . ILE A 1 473 ? -33.895 16.177 3.128 1.00 38.09 473 ILE A C 1
ATOM 3737 O O . ILE A 1 473 ? -33.242 17.198 3.333 1.00 38.09 473 ILE A O 1
ATOM 3741 N N . LEU A 1 474 ? -34.939 16.188 2.291 1.00 34.31 474 LEU A N 1
ATOM 3742 C CA . LEU A 1 474 ? -35.338 17.371 1.512 1.00 34.31 474 LEU A CA 1
ATOM 3743 C C . LEU A 1 474 ? -35.966 18.507 2.343 1.00 34.31 474 LEU A C 1
ATOM 3745 O O . LEU A 1 474 ? -36.043 19.633 1.855 1.00 34.31 474 LEU A O 1
ATOM 3749 N N . VAL A 1 475 ? -36.407 18.253 3.580 1.00 39.25 475 VAL A N 1
ATOM 3750 C CA . VAL A 1 475 ? -37.000 19.289 4.449 1.00 39.25 475 VAL A CA 1
ATOM 3751 C C . VAL A 1 475 ? -35.941 20.016 5.291 1.00 39.25 475 VAL A C 1
ATOM 3753 O O . VAL A 1 475 ? -36.165 21.163 5.661 1.00 39.25 475 VAL A O 1
ATOM 3756 N N . ASN A 1 476 ? -34.765 19.418 5.513 1.00 33.94 476 ASN A N 1
ATOM 3757 C CA . ASN A 1 476 ? -33.649 20.046 6.240 1.00 33.94 476 ASN A CA 1
ATOM 3758 C C . ASN A 1 476 ? -32.661 20.823 5.341 1.00 33.94 476 ASN A C 1
ATOM 3760 O O . ASN A 1 476 ? -31.682 21.367 5.845 1.00 33.94 476 ASN A O 1
ATOM 3764 N N . LEU A 1 477 ? -32.914 20.897 4.028 1.00 36.38 477 LEU A N 1
ATOM 3765 C CA . LEU A 1 477 ? -32.104 21.642 3.049 1.00 36.38 477 LEU A CA 1
ATOM 3766 C C . LEU A 1 477 ? -32.746 22.969 2.583 1.00 36.38 477 LEU A C 1
ATOM 3768 O O . LEU A 1 477 ? -32.307 23.529 1.579 1.00 36.38 477 LEU A O 1
ATOM 3772 N N . ASN A 1 478 ? -33.755 23.488 3.296 1.00 33.12 478 ASN A N 1
ATOM 3773 C CA . ASN A 1 478 ? -34.355 24.811 3.044 1.00 33.12 478 ASN A CA 1
ATOM 3774 C C . ASN A 1 478 ? -34.255 25.752 4.243 1.00 33.12 478 ASN A C 1
ATOM 3776 O O . ASN A 1 478 ? -34.635 25.327 5.357 1.00 33.12 478 ASN A O 1
#

Foldseek 3Di:
DKDWPPVVDDPPDQKIKMKDKDKDKDFAWDFAQQAAPVGQGWEQDPVRFTWSDHPPDPVCVPIDGGDGPVDRPGGLQQPDPDDRRHDGRMWMWMKIKIWMKGPPDPFKIKIKMKIKIFTPAACNNPDHPPDPDDPPGRDIDMDIDIDMGGHPPPPPPPVPPCPDPDDPPNPDPCPQCQDDPQQQVHRPVQAPDPDDHHLAHDDPRNHADQQQQQVAHQLQAPPNHDDAFFWAANSRDGDDPVRVVVVVVVCVVPVNPDCPPPRTGGGDDDGPFWWKKKKWFADPLFDAPLLVLQQQQAAPWDWDQDPNGIIIIGDGDRGDLVNLVVCVVSVVVVIDMFMWIQDPNDTDTCRSSCPRSNVSVVVVCVVDDDPQDPQFKKKKKWLDKDLDDDDCVVVPPQPQWDWGQHSVSIITIMGHIDRDPVVRVVVQVVSCVVPSVVIDMWMGGPSDTDDDDDDDDDDDDPVVVVVVVVVVVVVVPD

Sequence (478 aa):
MTYNFENFLPKSAYVQPYIGTGISSFEFLSKADLFDAQGNEYNLWSDGSLMSLPESAPNVSDAVMVKRDYVYETDLRGLNKGEDSTYPDRTISIPLSAGVNFKFSKHLKGQLGTTLFFNMNDLADNVNDSGSSSDGKKDKFLHSSLALSYDLHIPTRKKRNFDVEFDENGEEFLSYEFWDSDKDGVADLDDDCLGHPAGINVDERGCPLDFDNDGVADYKDDEPATENGWLVDEYGVAIEDEIFFDQYMAWMDSLGTGEFDELYSRVEGEKSKQNFTVLILPDKRGMKLSEINFILAQENVRAVNENGKDGFLIGDFETLPEAVNKKITLEAKGLISSVQREINGDRVDINNDIDAMVEVMEERSRTIGDYEGSDNIVYRVQVGAYKYELSEDIFTGLDDLLVLFGEDGLTRYMTDSFNNTEDADQRKQELLATGFEDAFMTAYSNGSRIELPSTGNGVMPKEEILLMMTKIILVNLN

Secondary structure (DSSP, 8-state):
-EEEGGGGS-TT-SEEEEEEE--EEEE---EE--B-TTSPBPEE-TTS-EESS-TT-TTGGG--B--------EE-TT-SSSS-----SEEEEEEEEEEEEEE-SSSEEEEEEEEEEEESSS-TTS--TTSTT------EEEEEEEEEEE-----------------TT--SSTTSTT--SS-SSS-TTT-SS--PPTT--B-TTSPBP-SS-SSS-TTT-SSTTPPTT-EE-TTSPEEPHHHHHHHHHHHHHTTT-S---S--EE--S------EEEEEE--TT-B-HHHHHHHHTSSSEEEEEETTEEEEEEEEESSHHHHHHHHHHHHTTT-EEEEEEEETTEEEE-GGGSHHHHHHHHHHHHHS---------EEEEEEEEESSPPPGGGGTT-TT-EEEEBTTS-EEEE---BSSHHHHHHHHHHHHHHT-TT-EEEEEETTEEEPPP--SS----HHHHHHHHHHHHTTTT-

Radius of gyration: 40.31 Å; Cα contacts (8 Å, |Δi|>4): 801; chains: 1; bounding box: 98×48×103 Å